Protein 2GQR (pdb70)

Sequence (456 aa):
QKQAELYRGKAKTVYSTENPDLLVLEFRNDTSAGDGARIEQFDRKGVNNKFNYFISKLAEAGIPTQERLLSDTECLVKKLDVPVECVVRNRAAGSLVKRLGIEEGIELNPPLFDLFLKNDAHDPVNESYCETFGWVSKENLARKELTYKANDVLKKLFDDAGLILVDFKLEFGLYKGEVVLGDEFSPDGSRLWDKETLEKDKDRFRQSLGGLIEAYEAVARRLGVQLDQKQAELYRGKAKTVYSTENPDLLVLEFRNDTSAGDGARIEQFDRKGVNNKFNYFISKLAEAGIPTQERLLSDTECLVKKLDVPVECVVRNRAAGSLVKRLGIEEGIELNPPLFDLFLKNDAHDPVNESYCETFGWVSKENLARKELTYKANDVLKKLFDDAGLILVDFKLEFGLYKGEVVLGDEFSPDGSRLWDKETLEKDKDRFRQSLGGLIEAYEAVARRLGVQLD

Radius of gyration: 25.99 Å; Cα contacts (8 Å, |Δi|>4): 887; chains: 2; bounding box: 63×64×61 Å

B-factor: mean 25.66, std 9.44, range [9.74, 85.5]

GO terms:
  GO:0097216 guanosine tetraphosphate binding (F, IDA)
  GO:0004639 phosphoribosylaminoimidazolesuccinocarboxamide synthase activity (F, IDA)
  GO:0005829 cytosol (C, IDA)
  GO:0005829 cytosol (C, HDA)
  GO:0016020 membrane (C, HDA)

Solvent-accessible surface area: 20873 Å² total

Nearest PDB structures (foldseek):
  2gqs-assembly1_B  TM=9.974E-01  e=7.649E-44  Escherichia coli
  2ywv-assembly1_A  TM=9.752E-01  e=7.514E-28  Geobacillus kaustophilus
  3nua-assembly1_A  TM=9.821E-01  e=1.468E-27  Clostridium perfringens ATCC 13124
  3kre-assembly1_A  TM=9.713E-01  e=1.780E-26  Ehrlichia chaffeensis str. Arkansas
  4ja0-assembly1_A-2  TM=8.626E-01  e=9.998E-18  Bombyx mori

Foldseek 3Di:
DFDAFPAADQFWTWGADPDNFKIKIFGAQWAAADLVRPIDGDPLNCLFVLVFVLLCLLVVLPAFAFQAAPDSNMGMGTDFAAQKKKKKFQFDDDVNCVVVVDDGGHGDVPIDIDIFGNDSCPGHDDDVCCVVVVRDDPVQVVCVVSVVSSVVRVCVLLVQLQKGFGMFIWDWGARVRHIHTYDGTALSGTWIARNPPRHTRCVCVNVVVDPHVVVRVSSCVSSPHDND/DFDAWPAADQFWTWGDDPDNFKIKIFGAQWAWEDLVTDIDGDPLNLLFQLVFVVLVLLVVVPAFAFAAADDLNMTMGTDFAAQKKKKKFQFDDDVNCVPVVDDGGHGDVPIDIDIFGNDSCPGHDDDVCCVVVVRDDPVLVVCNVSVVVSVVSVCVLQVQLQKGFGMFIWDWGHDVRHIHTYDGTALSGTWIARNPPRHTRCVCVNVVVDDRVVVRVSSCVSNVRDND

InterPro domains:
  IPR001636 Phosphoribosylaminoimidazole-succinocarboxamide synthase [TIGR00081] (3-235)
  IPR018236 SAICAR synthetase, conserved site [PS01057] (86-100)
  IPR018236 SAICAR synthetase, conserved site [PS01058] (173-181)
  IPR028923 SAICAR synthetase/ADE2, N-terminal [MF_00137] (4-234)
  IPR028923 SAICAR synthetase/ADE2, N-terminal [PF01259] (7-231)
  IPR033934 Bacterial and archaeal 5-aminoimidazole-4-(N-succinylcarboxamide) ribonucleotide synthase [cd01415] (7-233)

Organism: Escherichia coli (strain K12) (NCBI:txid83333)

Structure (mmCIF, N/CA/C/O backbone):
data_2GQR
#
_entry.id   2GQR
#
_cell.length_a   59.290
_cell.length_b   67.160
_cell.length_c   148.780
_cell.angle_alpha   90.00
_cell.angle_beta   90.00
_cell.angle_gamma   90.00
#
_symmetry.space_group_name_H-M   'P 21 21 21'
#
loop_
_entity.id
_entity.type
_entity.pdbx_description
1 polymer 'Phosphoribosylaminoimidazole-succinocarboxamide synthase'
2 non-polymer 'MAGNESIUM ION'
3 non-polymer "ADENOSINE-5'-DIPHOSPHATE"
4 water water
#
loop_
_atom_site.group_PDB
_atom_site.id
_atom_site.type_symbol
_atom_site.label_atom_id
_atom_site.label_alt_id
_atom_site.label_comp_id
_atom_site.label_asym_id
_atom_site.label_entity_id
_atom_site.label_seq_id
_atom_site.pdbx_PDB_ins_code
_atom_site.Cartn_x
_atom_site.Cartn_y
_atom_site.Cartn_z
_atom_site.occupancy
_atom_site.B_iso_or_equiv
_atom_site.auth_seq_id
_atom_site.auth_comp_id
_atom_site.auth_asym_id
_atom_site.auth_atom_id
_atom_site.pdbx_PDB_model_num
ATOM 9 N N . GLN A 1 2 ? 52.425 35.054 66.544 1.00 40.04 2 GLN A N 1
ATOM 10 C CA . GLN A 1 2 ? 51.423 35.145 65.492 1.00 37.16 2 GLN A CA 1
ATOM 11 C C . GLN A 1 2 ? 50.447 33.976 65.626 1.00 32.66 2 GLN A C 1
ATOM 12 O O . GLN A 1 2 ? 50.803 32.916 66.140 1.00 30.95 2 GLN A O 1
ATOM 18 N N . LYS A 1 3 ? 49.213 34.179 65.179 1.00 29.46 3 LYS A N 1
ATOM 19 C CA . LYS A 1 3 ? 48.196 33.135 65.236 1.00 26.85 3 LYS A CA 1
ATOM 20 C C . LYS A 1 3 ? 48.639 31.967 64.358 1.00 24.62 3 LYS A C 1
ATOM 21 O O . LYS A 1 3 ? 49.089 32.171 63.233 1.00 22.39 3 LYS A O 1
ATOM 27 N N . GLN A 1 4 ? 48.506 30.746 64.865 1.00 23.83 4 GLN A N 1
ATOM 28 C CA . GLN A 1 4 ? 48.901 29.566 64.102 1.00 23.35 4 GLN A CA 1
ATOM 29 C C . GLN A 1 4 ? 47.687 28.838 63.517 1.00 22.28 4 GLN A C 1
ATOM 30 O O . GLN A 1 4 ? 47.729 28.348 62.388 1.00 20.60 4 GLN A O 1
ATOM 36 N N . ALA A 1 5 ? 46.605 28.771 64.287 1.00 20.77 5 ALA A N 1
ATOM 37 C CA . ALA A 1 5 ? 45.385 28.109 63.832 1.00 19.79 5 ALA A CA 1
ATOM 38 C C . ALA A 1 5 ? 44.240 28.482 64.752 1.00 19.95 5 ALA A C 1
ATOM 39 O O . ALA A 1 5 ? 44.461 28.742 65.934 1.00 19.12 5 ALA A O 1
ATOM 41 N N . GLU A 1 6 ? 43.022 28.532 64.219 1.00 17.94 6 GLU A N 1
ATOM 42 C CA . GLU A 1 6 ? 41.880 28.847 65.070 1.00 18.83 6 GLU A CA 1
ATOM 43 C C . GLU A 1 6 ? 41.521 27.553 65.772 1.00 19.07 6 GLU A C 1
ATOM 44 O O . GLU A 1 6 ? 41.278 26.541 65.111 1.00 18.20 6 GLU A O 1
ATOM 50 N N . LEU A 1 7 ? 41.502 27.578 67.103 1.00 19.01 7 LEU A N 1
ATOM 51 C CA . LEU A 1 7 ? 41.170 26.394 67.887 1.00 20.60 7 LEU A CA 1
ATOM 52 C C . LEU A 1 7 ? 39.660 26.287 68.007 1.00 21.93 7 LEU A C 1
ATOM 53 O O . LEU A 1 7 ? 39.067 25.246 67.719 1.00 24.15 7 LEU A O 1
ATOM 58 N N . TYR A 1 8 ? 39.044 27.380 68.439 1.00 20.52 8 TYR A N 1
ATOM 59 C CA . TYR A 1 8 ? 37.600 27.444 68.598 1.00 20.61 8 TYR A CA 1
ATOM 60 C C . TYR A 1 8 ? 37.212 28.889 68.857 1.00 19.73 8 TYR A C 1
ATOM 61 O O . TYR A 1 8 ? 38.072 29.759 68.975 1.00 18.40 8 TYR A O 1
ATOM 70 N N . ARG A 1 9 ? 35.915 29.144 68.920 1.00 19.37 9 ARG A N 1
ATOM 71 C CA . ARG A 1 9 ? 35.432 30.484 69.165 1.00 19.49 9 ARG A CA 1
ATOM 72 C C . ARG A 1 9 ? 34.139 30.449 69.955 1.00 19.94 9 ARG A C 1
ATOM 73 O O . ARG A 1 9 ? 33.400 29.465 69.931 1.00 20.70 9 ARG A O 1
ATOM 81 N N . GLY A 1 10 ? 33.890 31.532 70.675 1.00 19.18 10 GLY A N 1
ATOM 82 C CA . GLY A 1 10 ? 32.677 31.649 71.454 1.00 18.49 10 GLY A CA 1
ATOM 83 C C . GLY A 1 10 ? 31.863 32.762 70.830 1.00 15.74 10 GLY A C 1
ATOM 84 O O . GLY A 1 10 ? 32.105 33.137 69.683 1.00 18.00 10 GLY A O 1
ATOM 85 N N . LYS A 1 11 ? 30.924 33.309 71.589 1.00 15.74 11 LYS A N 1
ATOM 86 C CA . LYS A 1 11 ? 30.060 34.377 71.095 1.00 17.30 11 LYS A CA 1
ATOM 87 C C . LYS A 1 11 ? 30.709 35.754 71.011 1.00 16.44 11 LYS A C 1
ATOM 88 O O . LYS A 1 11 ? 30.119 36.681 70.459 1.00 16.24 11 LYS A O 1
ATOM 94 N N . ALA A 1 12 ? 31.922 35.907 71.531 1.00 15.03 12 ALA A N 1
ATOM 95 C CA . ALA A 1 12 ? 32.559 37.222 71.465 1.00 16.88 12 ALA A CA 1
ATOM 96 C C . ALA A 1 12 ? 34.022 37.202 71.060 1.00 17.44 12 ALA A C 1
ATOM 97 O O . ALA A 1 12 ? 34.528 38.191 70.534 1.00 17.45 12 ALA A O 1
ATOM 99 N N . LYS A 1 13 ? 34.693 36.079 71.297 1.00 14.56 13 LYS A N 1
ATOM 100 C CA . LYS A 1 13 ? 36.108 35.968 70.987 1.00 14.56 13 LYS A CA 1
ATOM 101 C C . LYS A 1 13 ? 36.481 34.703 70.232 1.00 15.55 13 LYS A C 1
ATOM 102 O O . LYS A 1 13 ? 35.821 33.669 70.346 1.00 15.41 13 LYS A O 1
ATOM 108 N N . THR A 1 14 ? 37.554 34.804 69.457 1.00 15.04 14 THR A N 1
ATOM 109 C CA . THR A 1 14 ? 38.080 33.681 68.701 1.00 15.31 14 THR A CA 1
ATOM 110 C C . THR A 1 14 ? 39.395 33.321 69.381 1.00 16.92 14 THR A C 1
ATOM 111 O O . THR A 1 14 ? 40.208 34.201 69.688 1.00 17.35 14 THR A O 1
ATOM 115 N N . VAL A 1 15 ? 39.597 32.033 69.632 1.00 16.24 15 VAL A N 1
ATOM 116 C CA . VAL A 1 15 ? 40.810 31.583 70.292 1.00 17.46 15 VAL A CA 1
ATOM 117 C C . VAL A 1 15 ? 41.747 30.903 69.303 1.00 17.69 15 VAL A C 1
ATOM 118 O O . VAL A 1 15 ? 41.351 29.967 68.602 1.00 15.31 15 VAL A O 1
ATOM 122 N N . TYR A 1 16 ? 42.987 31.383 69.247 1.00 17.60 16 TYR A N 1
ATOM 123 C CA . TYR A 1 16 ? 43.981 30.826 68.342 1.00 18.15 16 TYR A CA 1
ATOM 124 C C . TYR A 1 16 ? 45.181 30.267 69.082 1.00 18.12 16 TYR A C 1
ATOM 125 O O . TYR A 1 16 ? 45.546 30.746 70.153 1.00 18.41 16 TYR A O 1
ATOM 134 N N . SER A 1 17 ? 45.801 29.262 68.481 1.00 15.88 17 SER A N 1
ATOM 135 C CA . SER A 1 17 ? 47.000 28.658 69.035 1.00 18.14 17 SER A CA 1
ATOM 136 C C . SER A 1 17 ? 48.160 29.472 68.457 1.00 18.44 17 SER A C 1
ATOM 137 O O . SER A 1 17 ? 47.961 30.275 67.545 1.00 16.33 17 SER A O 1
ATOM 140 N N . THR A 1 18 ? 49.360 29.273 68.993 1.00 19.29 18 THR A N 1
ATOM 141 C CA . THR A 1 18 ? 50.555 29.954 68.497 1.00 19.40 18 THR A CA 1
ATOM 142 C C . THR A 1 18 ? 51.629 28.879 68.439 1.00 19.83 18 THR A C 1
ATOM 143 O O . THR A 1 18 ? 51.372 27.739 68.804 1.00 20.45 18 THR A O 1
ATOM 147 N N . GLU A 1 19 ? 52.828 29.232 67.991 1.00 21.48 19 GLU A N 1
ATOM 148 C CA . GLU A 1 19 ? 53.906 28.253 67.915 1.00 24.05 19 GLU A CA 1
ATOM 149 C C . GLU A 1 19 ? 54.293 27.778 69.319 1.00 23.24 19 GLU A C 1
ATOM 150 O O . GLU A 1 19 ? 54.851 26.697 69.482 1.00 23.67 19 GLU A O 1
ATOM 156 N N . ASN A 1 20 ? 53.992 28.594 70.327 1.00 21.38 20 ASN A N 1
ATOM 157 C CA . ASN A 1 20 ? 54.285 28.256 71.722 1.00 22.36 20 ASN A CA 1
ATOM 158 C C . ASN A 1 20 ? 53.064 27.530 72.289 1.00 22.76 20 ASN A C 1
ATOM 159 O O . ASN A 1 20 ? 51.978 28.110 72.388 1.00 21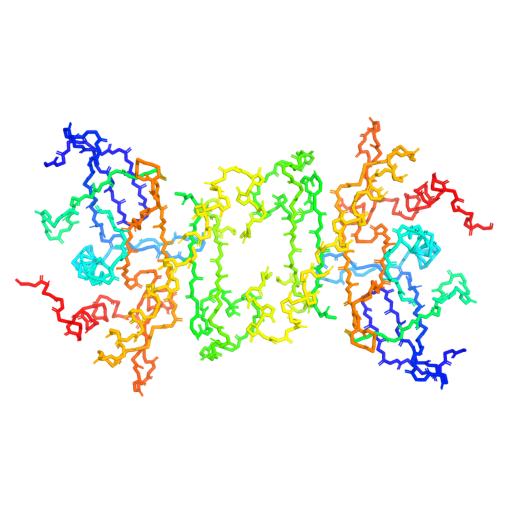.87 20 ASN A O 1
ATOM 164 N N . PRO A 1 21 ? 53.223 26.254 72.674 1.00 23.11 21 PRO A N 1
ATOM 165 C CA . PRO A 1 21 ? 52.103 25.485 73.224 1.00 22.99 21 PRO A CA 1
ATOM 166 C C . PRO A 1 21 ? 51.459 26.053 74.497 1.00 21.85 21 PRO A C 1
ATOM 167 O O . PRO A 1 21 ? 50.350 25.658 74.852 1.00 21.85 21 PRO A O 1
ATOM 171 N N . ASP A 1 22 ? 52.134 26.976 75.180 1.00 20.47 22 ASP A N 1
ATOM 172 C CA . ASP A 1 22 ? 51.568 27.555 76.406 1.00 21.44 22 ASP A CA 1
ATOM 173 C C . ASP A 1 22 ? 51.010 28.962 76.217 1.00 19.32 22 ASP A C 1
ATOM 174 O O . ASP A 1 22 ? 50.617 29.618 77.182 1.00 17.56 22 ASP A O 1
ATOM 179 N N . LEU A 1 23 ? 50.983 29.422 74.974 1.00 18.84 23 LEU A N 1
ATOM 180 C CA . LEU A 1 23 ? 50.486 30.756 74.665 1.00 18.71 23 LEU A CA 1
ATOM 181 C C . LEU A 1 23 ? 49.403 30.729 73.595 1.00 18.26 23 LEU A C 1
ATOM 182 O O . LEU A 1 23 ? 49.499 29.987 72.618 1.00 16.91 23 LEU A O 1
ATOM 187 N N . LEU A 1 24 ? 48.370 31.544 73.790 1.00 17.88 24 LEU A N 1
ATOM 188 C CA . LEU A 1 24 ? 47.272 31.639 72.836 1.00 16.66 24 LEU A CA 1
ATOM 189 C C . LEU A 1 24 ? 47.080 33.090 72.414 1.00 17.74 24 LEU A C 1
ATOM 190 O O . LEU A 1 24 ? 47.608 34.009 73.039 1.00 16.72 24 LEU A O 1
ATOM 195 N N . VAL A 1 25 ? 46.320 33.287 71.344 1.00 16.74 25 VAL A N 1
ATOM 196 C CA . VAL A 1 25 ? 45.998 34.627 70.876 1.00 15.92 25 VAL A CA 1
ATOM 197 C C . VAL A 1 25 ? 44.479 34.720 70.961 1.00 16.05 25 VAL A C 1
ATOM 198 O O . VAL A 1 25 ? 43.774 33.847 70.450 1.00 17.06 25 VAL A O 1
ATOM 202 N N . LEU A 1 26 ? 43.975 35.750 71.629 1.00 15.82 26 LEU A N 1
ATOM 203 C CA . LEU A 1 26 ? 42.535 35.942 71.721 1.00 14.75 26 LEU A CA 1
ATOM 204 C C . LEU A 1 26 ? 42.187 37.132 70.842 1.00 14.91 26 LEU A C 1
ATOM 205 O O . LEU A 1 26 ? 42.829 38.183 70.932 1.00 15.07 26 LEU A O 1
ATOM 210 N N . GLU A 1 27 ? 41.189 36.962 69.980 1.00 16.07 27 GLU A N 1
ATOM 211 C CA . GLU A 1 27 ? 40.741 38.050 69.122 1.00 15.73 27 GLU A CA 1
ATOM 212 C C . GLU A 1 27 ? 39.356 38.472 69.585 1.00 16.89 27 GLU A C 1
ATOM 213 O O . GLU A 1 27 ? 38.442 37.644 69.662 1.00 15.53 27 GLU A O 1
ATOM 219 N N . PHE A 1 28 ? 39.209 39.751 69.910 1.00 14.86 28 PHE A N 1
ATOM 220 C CA . PHE A 1 28 ? 37.926 40.288 70.337 1.00 15.96 28 PHE A CA 1
ATOM 221 C C . PHE A 1 28 ? 37.211 40.715 69.060 1.00 17.21 28 PHE A C 1
ATOM 222 O O . PHE A 1 28 ? 37.671 41.616 68.358 1.00 16.69 28 PHE A O 1
ATOM 230 N N . ARG A 1 29 ? 36.101 40.057 68.742 1.00 17.66 29 ARG A N 1
ATOM 231 C CA . ARG A 1 29 ? 35.360 40.393 67.532 1.00 16.62 29 ARG A CA 1
ATOM 232 C C . ARG A 1 29 ? 34.321 41.470 67.851 1.00 17.16 29 ARG A C 1
ATOM 233 O O . ARG A 1 29 ? 34.126 41.826 69.015 1.00 15.43 29 ARG A O 1
ATOM 241 N N . ASN A 1 30 ? 33.666 41.996 66.823 1.00 16.34 30 ASN A N 1
ATOM 242 C CA . ASN A 1 30 ? 32.651 43.019 67.031 1.00 19.58 30 ASN A CA 1
ATOM 243 C C . ASN A 1 30 ? 31.297 42.368 67.314 1.00 21.21 30 ASN A C 1
ATOM 244 O O . ASN A 1 30 ? 30.303 43.054 67.552 1.00 20.97 30 ASN A O 1
ATOM 249 N N . ASP A 1 31 ? 31.282 41.037 67.295 1.00 23.35 31 ASP A N 1
ATOM 250 C CA . ASP A 1 31 ? 30.081 40.248 67.570 1.00 26.47 31 ASP A CA 1
ATOM 251 C C . ASP A 1 31 ? 29.547 40.515 68.964 1.00 28.00 31 ASP A C 1
ATOM 252 O O . ASP A 1 31 ? 30.288 40.438 69.951 1.00 26.74 31 ASP A O 1
ATOM 257 N N . THR A 1 32 ? 28.253 40.810 69.046 1.00 29.28 32 THR A N 1
ATOM 258 C CA . THR A 1 32 ? 27.611 41.071 70.324 1.00 29.46 32 THR A CA 1
ATOM 259 C C . THR A 1 32 ? 26.312 40.265 70.402 1.00 32.45 32 THR A C 1
ATOM 260 O O . THR A 1 32 ? 25.402 40.459 69.597 1.00 29.76 32 THR A O 1
ATOM 264 N N . SER A 1 33 ? 26.236 39.363 71.376 1.00 34.77 33 SER A N 1
ATOM 265 C CA . SER A 1 33 ? 25.059 38.518 71.548 1.00 39.75 33 SER A CA 1
ATOM 266 C C . SER A 1 33 ? 24.261 38.866 72.795 1.00 42.05 33 SER A C 1
ATOM 267 O O . SER A 1 33 ? 24.804 38.899 73.895 1.00 43.05 33 SER A O 1
ATOM 270 N N . ALA A 1 34 ? 22.970 39.119 72.619 1.00 46.04 34 ALA A N 1
ATOM 271 C CA . ALA A 1 34 ? 22.097 39.430 73.744 1.00 49.87 34 ALA A CA 1
ATOM 272 C C . ALA A 1 34 ? 20.949 38.439 73.688 1.00 52.99 34 ALA A C 1
ATOM 273 O O . ALA A 1 34 ? 20.559 37.998 72.604 1.00 53.08 34 ALA A O 1
ATOM 275 N N . GLY A 1 35 ? 20.403 38.097 74.851 1.00 55.89 35 GLY A N 1
ATOM 276 C CA . GLY A 1 35 ? 19.317 37.138 74.888 1.00 58.30 35 GLY A CA 1
ATOM 277 C C . GLY A 1 35 ? 19.833 35.839 74.307 1.00 60.60 35 GLY A C 1
ATOM 278 O O . GLY A 1 35 ? 20.219 35.787 73.140 1.00 62.08 35 GLY A O 1
ATOM 279 N N . ASP A 1 36 ? 19.861 34.789 75.118 1.00 61.94 36 ASP A N 1
ATOM 280 C CA . ASP A 1 36 ? 20.344 33.494 74.658 1.00 63.67 36 ASP A CA 1
ATOM 281 C C . ASP A 1 36 ? 19.803 33.170 73.267 1.00 64.55 36 ASP A C 1
ATOM 282 O O . ASP A 1 36 ? 20.350 32.320 72.560 1.00 64.74 36 ASP A O 1
ATOM 287 N N . GLY A 1 37 ? 18.730 33.858 72.880 1.00 65.16 37 GLY A N 1
ATOM 288 C CA . GLY A 1 37 ? 18.146 33.658 71.566 1.00 65.14 37 GLY A CA 1
ATOM 289 C C . GLY A 1 37 ? 19.109 34.146 70.498 1.00 65.01 37 GLY A C 1
ATOM 290 O O . GLY A 1 37 ? 18.716 34.443 69.369 1.00 65.20 37 GLY A O 1
ATOM 291 N N . ALA A 1 38 ? 20.379 34.233 70.879 1.00 64.51 38 ALA A N 1
ATOM 292 C CA . ALA A 1 38 ? 21.458 34.664 70.003 1.00 64.19 38 ALA A CA 1
ATOM 293 C C . ALA A 1 38 ? 21.064 35.702 68.957 1.00 63.95 38 ALA A C 1
ATOM 294 O O . ALA A 1 38 ? 21.240 35.473 67.758 1.00 64.67 38 ALA A O 1
ATOM 296 N N . ARG A 1 39 ? 20.528 36.839 69.398 1.00 62.25 39 ARG A N 1
ATOM 297 C CA . ARG A 1 39 ? 20.160 37.890 68.455 1.00 59.83 39 ARG A CA 1
ATOM 298 C C . ARG A 1 39 ? 21.406 38.747 68.236 1.00 57.78 39 ARG A C 1
ATOM 299 O O . ARG A 1 39 ? 21.483 39.905 68.651 1.00 58.07 39 ARG A O 1
ATOM 307 N N . ILE A 1 40 ? 22.385 38.136 67.576 1.00 54.42 40 ILE A N 1
ATOM 308 C CA . ILE A 1 40 ? 23.668 38.756 67.283 1.00 50.66 40 ILE A CA 1
ATOM 309 C C . ILE A 1 40 ? 23.583 40.037 66.467 1.00 48.88 40 ILE A C 1
ATOM 310 O O . ILE A 1 40 ? 22.676 40.227 65.657 1.00 49.21 40 ILE A O 1
ATOM 315 N N . GLU A 1 41 ? 24.553 40.911 66.700 1.00 45.27 41 GLU A N 1
ATOM 316 C CA . GLU A 1 41 ? 24.672 42.173 65.990 1.00 42.00 41 GLU A CA 1
ATOM 317 C C . GLU A 1 41 ? 26.142 42.553 66.032 1.00 38.94 41 GLU A C 1
ATOM 318 O O . GLU A 1 41 ? 26.848 42.224 66.986 1.00 35.93 41 GLU A O 1
ATOM 324 N N . GLN A 1 42 ? 26.604 43.224 64.987 1.00 35.39 42 GLN A N 1
ATOM 325 C CA . GLN A 1 42 ? 27.993 43.640 64.920 1.00 34.83 42 GLN A CA 1
ATOM 326 C C . GLN A 1 42 ? 28.103 45.136 65.160 1.00 31.46 42 GLN A C 1
ATOM 327 O O . GLN A 1 42 ? 27.415 45.924 64.515 1.00 30.41 42 GLN A O 1
ATOM 333 N N . PHE A 1 43 ? 28.956 45.521 66.103 1.00 28.91 43 PHE A N 1
ATOM 334 C CA . PHE A 1 43 ? 29.162 46.932 66.411 1.00 26.55 43 PHE A CA 1
ATOM 335 C C . PHE A 1 43 ? 30.605 47.311 66.097 1.00 26.35 43 PHE A C 1
ATOM 336 O O . PHE A 1 43 ? 31.533 46.757 66.680 1.00 22.78 43 PHE A O 1
ATOM 344 N N . ASP A 1 44 ? 30.787 48.242 65.163 1.00 24.08 44 ASP A N 1
ATOM 345 C CA . ASP A 1 44 ? 32.123 48.687 64.782 1.00 24.52 44 ASP A CA 1
ATOM 346 C C . ASP A 1 44 ? 32.884 49.190 66.004 1.00 21.70 44 ASP A C 1
ATOM 347 O O . ASP A 1 44 ? 32.307 49.842 66.870 1.00 18.69 44 ASP A O 1
ATOM 352 N N . ARG A 1 45 ? 34.175 48.870 66.062 1.00 20.79 45 ARG A N 1
ATOM 353 C CA . ARG A 1 45 ? 35.068 49.276 67.153 1.00 20.47 45 ARG A CA 1
ATOM 354 C C . ARG A 1 45 ? 34.888 48.518 68.468 1.00 20.27 45 ARG A C 1
ATOM 355 O O . ARG A 1 45 ? 35.704 48.652 69.381 1.00 19.19 45 ARG A O 1
ATOM 363 N N . LYS A 1 46 ? 33.837 47.712 68.563 1.00 19.89 46 LYS A N 1
ATOM 364 C CA . LYS A 1 46 ? 33.569 46.960 69.787 1.00 19.58 46 LYS A CA 1
ATOM 365 C C . LYS A 1 46 ? 34.736 46.058 70.201 1.00 17.96 46 LYS A C 1
ATOM 366 O O . LYS A 1 46 ? 35.168 46.091 71.348 1.00 15.93 46 LYS A O 1
ATOM 372 N N . GLY A 1 47 ? 35.241 45.257 69.269 1.00 17.28 47 GLY A N 1
ATOM 373 C CA . GLY A 1 47 ? 36.345 44.366 69.582 1.00 17.56 47 GLY A CA 1
ATOM 374 C C . GLY A 1 47 ? 37.579 45.105 70.066 1.00 17.01 47 GLY A C 1
ATOM 375 O O . GLY A 1 47 ? 38.219 44.692 71.039 1.00 17.37 47 GLY A O 1
ATOM 384 N N . VAL A 1 49 ? 37.714 48.223 71.354 1.00 15.76 49 VAL A N 1
ATOM 385 C CA . VAL A 1 49 ? 37.467 48.854 72.640 1.00 15.19 49 VAL A CA 1
ATOM 386 C C . VAL A 1 49 ? 37.601 47.851 73.788 1.00 15.05 49 VAL A C 1
ATOM 387 O O . VAL A 1 49 ? 38.262 48.134 74.788 1.00 15.60 49 VAL A O 1
ATOM 391 N N . ASN A 1 50 ? 36.973 46.685 73.658 1.00 13.63 50 ASN A N 1
ATOM 392 C CA . ASN A 1 50 ? 37.052 45.689 74.722 1.00 14.77 50 ASN A CA 1
ATOM 393 C C . ASN A 1 50 ? 38.464 45.120 74.909 1.00 14.13 50 ASN A C 1
ATOM 394 O O . ASN A 1 50 ? 38.876 44.848 76.037 1.00 14.18 50 ASN A O 1
ATOM 399 N N . ASN A 1 51 ? 39.205 44.947 73.819 1.00 14.34 51 ASN A N 1
ATOM 400 C CA . ASN A 1 51 ? 40.573 44.433 73.918 1.00 15.59 51 ASN A CA 1
ATOM 401 C C . ASN A 1 51 ? 41.420 45.414 74.755 1.00 16.49 51 ASN A C 1
ATOM 402 O O . ASN A 1 51 ? 42.113 45.010 75.690 1.00 16.80 51 ASN A O 1
ATOM 407 N N . LYS A 1 52 ? 41.346 46.701 74.436 1.00 16.45 52 LYS A N 1
ATOM 408 C CA . LYS A 1 52 ? 42.110 47.702 75.183 1.00 16.76 52 LYS A CA 1
ATOM 409 C C . LYS A 1 52 ? 41.558 47.874 76.593 1.00 16.92 52 LYS A C 1
ATOM 410 O O . LYS A 1 52 ? 42.312 48.054 77.555 1.00 16.56 52 LYS A O 1
ATOM 416 N N . PHE A 1 53 ? 40.236 47.821 76.709 1.00 14.15 53 PHE A N 1
ATOM 417 C CA . PHE A 1 53 ? 39.574 47.954 77.999 1.00 15.25 53 PHE A CA 1
ATOM 418 C C . PHE A 1 53 ? 40.044 46.804 78.891 1.00 15.52 53 PHE A C 1
ATOM 419 O O . PHE A 1 53 ? 40.427 47.009 80.041 1.00 17.50 53 PHE A O 1
ATOM 427 N N . ASN A 1 54 ? 40.009 45.591 78.353 1.00 15.06 54 ASN A N 1
ATOM 428 C CA . ASN A 1 54 ? 40.417 44.415 79.110 1.00 15.31 54 ASN A CA 1
ATOM 429 C C . ASN A 1 54 ? 41.866 44.524 79.566 1.00 16.42 54 ASN A C 1
ATOM 430 O O . ASN A 1 54 ? 42.186 44.254 80.726 1.00 14.48 54 ASN A O 1
ATOM 435 N N . TYR A 1 55 ? 42.743 44.917 78.649 1.00 15.72 55 TYR A N 1
ATOM 436 C CA . TYR A 1 55 ? 44.156 45.051 78.981 1.00 16.79 55 TYR A CA 1
ATOM 437 C C . TYR A 1 55 ? 44.368 46.012 80.151 1.00 17.35 55 TYR A C 1
ATOM 438 O O . TYR A 1 55 ? 45.141 45.731 81.075 1.00 18.30 55 TYR A O 1
ATOM 447 N N . PHE A 1 56 ? 43.677 47.146 80.111 1.00 17.80 56 PHE A N 1
ATOM 448 C CA . PHE A 1 56 ? 43.797 48.149 81.166 1.00 18.58 56 PHE A CA 1
ATOM 449 C C . PHE A 1 56 ? 43.391 47.604 82.537 1.00 17.25 56 PHE A C 1
ATOM 450 O O . PHE A 1 56 ? 44.105 47.781 83.523 1.00 17.03 56 PHE A O 1
ATOM 458 N N . ILE A 1 57 ? 42.238 46.948 82.596 1.00 16.69 57 ILE A N 1
ATOM 459 C CA . ILE A 1 57 ? 41.749 46.382 83.850 1.00 15.84 57 ILE A CA 1
ATOM 460 C C . ILE A 1 57 ? 42.644 45.251 84.359 1.00 16.59 57 ILE A C 1
ATOM 461 O O . ILE A 1 57 ? 43.023 45.229 85.537 1.00 16.87 57 ILE A O 1
ATOM 474 N N . SER A 1 59 ? 45.637 44.772 83.813 1.00 16.64 59 SER A N 1
ATOM 475 C CA . SER A 1 59 ? 46.886 45.378 84.253 1.00 18.93 59 SER A CA 1
ATOM 476 C C . SER A 1 59 ? 46.715 45.892 85.684 1.00 20.29 59 SER A C 1
ATOM 477 O O . SER A 1 59 ? 47.592 45.700 86.528 1.00 19.14 59 SER A O 1
ATOM 480 N N . LYS A 1 60 ? 45.579 46.530 85.963 1.00 19.43 60 LYS A N 1
ATOM 481 C CA . LYS A 1 60 ? 45.313 47.041 87.305 1.00 20.29 60 LYS A CA 1
ATOM 482 C C . LYS A 1 60 ? 45.188 45.906 88.315 1.00 19.90 60 LYS A C 1
ATOM 483 O O . LYS A 1 60 ? 45.695 46.000 89.435 1.00 19.23 60 LYS A O 1
ATOM 489 N N . LEU A 1 61 ? 44.510 44.834 87.918 1.00 17.48 61 LEU A N 1
ATOM 490 C CA . LEU A 1 61 ? 44.335 43.687 88.793 1.00 17.60 61 LEU A CA 1
ATOM 491 C C . LEU A 1 61 ? 45.685 43.024 89.075 1.00 18.67 61 LEU A C 1
ATOM 492 O O . LEU A 1 61 ? 45.956 42.608 90.198 1.00 18.77 61 LEU A O 1
ATOM 497 N N . ALA A 1 62 ? 46.529 42.932 88.050 1.00 20.53 62 ALA A N 1
ATOM 498 C CA . ALA A 1 62 ? 47.848 42.329 88.196 1.00 22.09 62 ALA A CA 1
ATOM 499 C C . ALA A 1 62 ? 48.705 43.137 89.174 1.00 23.45 62 ALA A C 1
ATOM 500 O O . ALA A 1 62 ? 49.435 42.567 89.990 1.00 23.56 62 ALA A O 1
ATOM 502 N N . GLU A 1 63 ? 48.618 44.463 89.089 1.00 23.85 63 GLU A N 1
ATOM 503 C CA . GLU A 1 63 ? 49.389 45.328 89.981 1.00 25.65 63 GLU A CA 1
ATOM 504 C C . GLU A 1 63 ? 48.940 45.106 91.417 1.00 24.75 63 GLU A C 1
ATOM 505 O O . GLU A 1 63 ? 49.739 45.195 92.348 1.00 22.29 63 GLU A O 1
ATOM 511 N N . ALA A 1 64 ? 47.657 44.804 91.587 1.00 22.95 64 ALA A N 1
ATOM 512 C CA . ALA A 1 64 ? 47.097 44.564 92.909 1.00 23.15 64 ALA A CA 1
ATOM 513 C C . ALA A 1 64 ? 47.504 43.200 93.452 1.00 24.44 64 ALA A C 1
ATOM 514 O O . ALA A 1 64 ? 47.255 42.893 94.616 1.00 26.23 64 ALA A O 1
ATOM 516 N N . GLY A 1 65 ? 48.119 42.377 92.609 1.00 24.17 65 GLY A N 1
ATOM 517 C CA . GLY A 1 65 ? 48.560 41.072 93.066 1.00 24.02 65 GLY A CA 1
ATOM 518 C C . GLY A 1 65 ? 47.808 39.876 92.514 1.00 24.72 65 GLY A C 1
ATOM 519 O O . GLY A 1 65 ? 48.147 38.736 92.822 1.00 24.11 65 GLY A O 1
ATOM 520 N N . ILE A 1 66 ? 46.792 40.126 91.695 1.00 23.78 66 ILE A N 1
ATOM 521 C CA . ILE A 1 66 ? 46.003 39.046 91.110 1.00 22.37 66 ILE A CA 1
ATOM 522 C C . ILE A 1 66 ? 46.706 38.470 89.881 1.00 22.65 66 ILE A C 1
ATOM 523 O O . ILE A 1 66 ? 47.063 39.204 88.957 1.00 21.58 66 ILE A O 1
ATOM 528 N N . PRO A 1 67 ? 46.928 37.145 89.862 1.00 22.03 67 PRO A N 1
ATOM 529 C CA . PRO A 1 67 ? 47.593 36.514 88.720 1.00 21.09 67 PRO A CA 1
ATOM 530 C C . PRO A 1 67 ? 46.669 36.470 87.503 1.00 21.02 67 PRO A C 1
ATOM 531 O O . PRO A 1 67 ? 45.532 36.006 87.597 1.00 19.17 67 PRO A O 1
ATOM 535 N N . THR A 1 68 ? 47.153 36.955 86.361 1.00 19.80 68 THR A N 1
ATOM 536 C CA . THR A 1 68 ? 46.334 36.967 85.148 1.00 18.62 68 THR A CA 1
ATOM 537 C C . THR A 1 68 ? 47.018 36.277 83.972 1.00 18.60 68 THR A C 1
ATOM 538 O O . THR A 1 68 ? 48.216 35.999 84.003 1.00 16.27 68 THR A O 1
ATOM 542 N N . GLN A 1 69 ? 46.232 36.034 82.927 1.00 16.68 69 GLN A N 1
ATOM 543 C CA . GLN A 1 69 ? 46.671 35.376 81.697 1.00 17.11 69 GLN A CA 1
ATOM 544 C C . GLN A 1 69 ? 47.473 36.290 80.766 1.00 18.07 69 GLN A C 1
ATOM 545 O O . GLN A 1 69 ? 48.177 35.819 79.879 1.00 18.55 69 GLN A O 1
ATOM 559 N N . GLU A 1 71 ? 49.836 38.598 78.579 1.00 17.80 71 GLU A N 1
ATOM 560 C CA . GLU A 1 71 ? 51.237 38.709 78.186 1.00 18.82 71 GLU A CA 1
ATOM 561 C C . GLU A 1 71 ? 51.315 40.114 77.595 1.00 18.95 71 GLU A C 1
ATOM 562 O O . GLU A 1 71 ? 51.926 41.005 78.183 1.00 19.19 71 GLU A O 1
ATOM 568 N N . ARG A 1 72 ? 50.672 40.315 76.445 1.00 16.61 72 ARG A N 1
ATOM 569 C CA . ARG A 1 72 ? 50.652 41.631 75.799 1.00 16.88 72 ARG A CA 1
ATOM 570 C C . ARG A 1 72 ? 49.609 41.730 74.690 1.00 17.70 72 ARG A C 1
ATOM 571 O O . ARG A 1 72 ? 49.064 40.718 74.252 1.00 16.94 72 ARG A O 1
ATOM 579 N N . LEU A 1 73 ? 49.323 42.953 74.244 1.00 16.37 73 LEU A N 1
ATOM 580 C CA . LEU A 1 73 ? 48.379 43.141 73.150 1.00 17.27 73 LEU A CA 1
ATOM 581 C C . LEU A 1 73 ? 49.180 43.037 71.861 1.00 16.91 73 LEU A C 1
ATOM 582 O O . LEU A 1 73 ? 50.296 43.555 71.771 1.00 18.67 73 LEU A O 1
ATOM 587 N N . LEU A 1 74 ? 48.620 42.359 70.866 1.00 17.77 74 LEU A N 1
ATOM 588 C CA . LEU A 1 74 ? 49.300 42.190 69.588 1.00 18.03 74 LEU A CA 1
ATOM 589 C C . LEU A 1 74 ? 48.830 43.189 68.537 1.00 18.86 74 LEU A C 1
ATOM 590 O O . LEU A 1 74 ? 49.572 43.515 67.605 1.00 17.83 74 LEU A O 1
ATOM 595 N N . SER A 1 75 ? 47.597 43.665 68.693 1.00 17.53 75 SER A N 1
ATOM 596 C CA . SER A 1 75 ? 47.003 44.619 67.761 1.00 17.40 75 SER A CA 1
ATOM 597 C C . SER A 1 75 ? 45.808 45.261 68.459 1.00 18.21 75 SER A C 1
ATOM 598 O O . SER A 1 75 ? 45.585 45.031 69.651 1.00 19.11 75 SER A O 1
ATOM 601 N N . ASP A 1 76 ? 45.043 46.061 67.725 1.00 17.93 76 ASP A N 1
ATOM 602 C CA . ASP A 1 76 ? 43.889 46.723 68.312 1.00 18.02 76 ASP A CA 1
ATOM 603 C C . ASP A 1 76 ? 42.862 45.739 68.857 1.00 15.49 76 ASP A C 1
ATOM 604 O O . ASP A 1 76 ? 42.180 46.039 69.835 1.00 16.73 76 ASP A O 1
ATOM 609 N N . THR A 1 77 ? 42.761 44.571 68.233 1.00 13.24 77 THR A N 1
ATOM 610 C CA . THR A 1 77 ? 41.774 43.581 68.647 1.00 14.74 77 THR A CA 1
ATOM 611 C C . THR A 1 77 ? 42.304 42.259 69.206 1.00 14.72 77 THR A C 1
ATOM 612 O O . THR A 1 77 ? 41.521 41.440 69.683 1.00 15.32 77 THR A O 1
ATOM 616 N N . GLU A 1 78 ? 43.614 42.036 69.149 1.00 15.34 78 GLU A N 1
ATOM 617 C CA . GLU A 1 78 ? 44.172 40.779 69.640 1.00 16.14 78 GLU A CA 1
ATOM 618 C C . GLU A 1 78 ? 45.109 40.917 70.830 1.00 17.29 78 GLU A C 1
ATOM 619 O O . GLU A 1 78 ? 45.778 41.941 71.008 1.00 18.51 78 GLU A O 1
ATOM 625 N N . CYS A 1 79 ? 45.164 39.860 71.634 1.00 17.52 79 CYS A N 1
ATOM 626 C CA . CYS A 1 79 ? 46.044 39.833 72.786 1.00 18.12 79 CYS A CA 1
ATOM 627 C C . CYS A 1 79 ? 46.699 38.463 72.916 1.00 18.30 79 CYS A C 1
ATOM 628 O O . CYS A 1 79 ? 46.121 37.439 72.553 1.00 17.74 79 CYS A O 1
ATOM 631 N N . LEU A 1 80 ? 47.933 38.464 73.399 1.00 17.83 80 LEU A N 1
ATOM 632 C CA . LEU A 1 80 ? 48.689 37.237 73.605 1.00 17.37 80 LEU A CA 1
ATOM 633 C C . LEU A 1 80 ? 48.461 36.860 75.067 1.00 16.32 80 LEU A C 1
ATOM 634 O O . LEU A 1 80 ? 48.692 37.666 75.966 1.00 16.25 80 LEU A O 1
ATOM 639 N N . VAL A 1 81 ? 48.004 35.638 75.305 1.00 15.91 81 VAL A N 1
ATOM 640 C CA . VAL A 1 81 ? 47.717 35.215 76.664 1.00 16.14 81 VAL A CA 1
ATOM 641 C C . VAL A 1 81 ? 48.223 33.811 76.966 1.00 16.17 81 VAL A C 1
ATOM 642 O O . VAL A 1 81 ? 48.482 33.028 76.058 1.00 16.14 81 VAL A O 1
ATOM 646 N N . LYS A 1 82 ? 48.359 33.504 78.252 1.00 16.40 82 LYS A N 1
ATOM 647 C CA . LYS A 1 82 ? 48.781 32.181 78.672 1.00 15.95 82 LYS A CA 1
ATOM 648 C C . LYS A 1 82 ? 47.631 31.236 78.343 1.00 18.11 82 LYS A C 1
ATOM 649 O O . LYS A 1 82 ? 46.458 31.612 78.455 1.00 16.26 82 LYS A O 1
ATOM 655 N N . LYS A 1 83 ? 47.962 30.016 77.932 1.00 17.27 83 LYS A N 1
ATOM 656 C CA . LYS A 1 83 ? 46.933 29.032 77.631 1.00 17.56 83 LYS A CA 1
ATOM 657 C C . LYS A 1 83 ? 46.473 28.501 78.977 1.00 18.41 83 LYS A C 1
ATOM 658 O O . LYS A 1 83 ? 47.279 27.987 79.754 1.00 16.67 83 LYS A O 1
ATOM 664 N N . LEU A 1 84 ? 45.184 28.640 79.264 1.00 16.98 84 LEU A N 1
ATOM 665 C CA . LEU A 1 84 ? 44.653 28.178 80.539 1.00 17.43 84 LEU A CA 1
ATOM 666 C C . LEU A 1 84 ? 43.652 27.039 80.367 1.00 18.62 84 LEU A C 1
ATOM 667 O O . LEU A 1 84 ? 42.957 26.952 79.352 1.00 16.12 84 LEU A O 1
ATOM 672 N N . ASP A 1 85 ? 43.605 26.161 81.364 1.00 18.95 85 ASP A N 1
ATOM 673 C CA . ASP A 1 85 ? 42.664 25.047 81.382 1.00 20.48 85 ASP A CA 1
ATOM 674 C C . ASP A 1 85 ? 41.493 25.682 82.126 1.00 19.91 85 ASP A C 1
ATOM 675 O O . ASP A 1 85 ? 41.419 25.636 83.359 1.00 17.62 85 ASP A O 1
ATOM 688 N N . VAL A 1 87 ? 38.075 26.726 83.879 1.00 17.34 87 VAL A N 1
ATOM 689 C CA . VAL A 1 87 ? 37.079 26.109 84.739 1.00 16.04 87 VAL A CA 1
ATOM 690 C C . VAL A 1 87 ? 35.806 26.677 84.119 1.00 15.94 87 VAL A C 1
ATOM 691 O O . VAL A 1 87 ? 35.632 27.886 84.073 1.00 17.24 87 VAL A O 1
ATOM 695 N N . PRO A 1 88 ? 34.902 25.814 83.630 1.00 18.24 88 PRO A N 1
ATOM 696 C CA . PRO A 1 88 ? 33.654 26.255 82.994 1.00 17.59 88 PRO A CA 1
ATOM 697 C C . PRO A 1 88 ? 32.575 26.867 83.883 1.00 18.83 88 PRO A C 1
ATOM 698 O O . PRO A 1 88 ? 31.394 26.568 83.720 1.00 18.03 88 PRO A O 1
ATOM 702 N N . VAL A 1 89 ? 32.976 27.741 84.799 1.00 19.26 89 VAL A N 1
ATOM 703 C CA . VAL A 1 89 ? 32.033 28.376 85.709 1.00 21.98 89 VAL A CA 1
ATOM 704 C C . VAL A 1 89 ? 32.268 29.881 85.822 1.00 22.97 89 VAL A C 1
ATOM 705 O O . VAL A 1 89 ? 33.376 30.324 86.129 1.00 25.63 89 VAL A O 1
ATOM 709 N N . GLU A 1 90 ? 31.230 30.670 85.565 1.00 22.25 90 GLU A N 1
ATOM 710 C CA . GLU A 1 90 ? 31.352 32.119 85.671 1.00 20.80 90 GLU A CA 1
ATOM 711 C C . GLU A 1 90 ? 31.204 32.519 87.134 1.00 19.71 90 GLU A C 1
ATOM 712 O O . GLU A 1 90 ? 30.341 31.992 87.839 1.00 19.27 90 GLU A O 1
ATOM 718 N N . CYS A 1 91 ? 32.052 33.437 87.588 1.00 18.85 91 CYS A N 1
ATOM 719 C CA . CYS A 1 91 ? 31.995 33.945 88.955 1.00 19.33 91 CYS A CA 1
ATOM 720 C C . CYS A 1 91 ? 31.447 35.365 88.859 1.00 19.80 91 CYS A C 1
ATOM 721 O O . CYS A 1 91 ? 32.036 36.222 88.202 1.00 19.16 91 CYS A O 1
ATOM 724 N N . VAL A 1 92 ? 30.322 35.612 89.519 1.00 19.51 92 VAL A N 1
ATOM 725 C CA . VAL A 1 92 ? 29.694 36.920 89.467 1.00 18.04 92 VAL A CA 1
ATOM 726 C C . VAL A 1 92 ? 29.474 37.520 90.849 1.00 18.47 92 VAL A C 1
ATOM 727 O O . VAL A 1 92 ? 28.829 36.916 91.703 1.00 19.67 92 VAL A O 1
ATOM 731 N N . VAL A 1 93 ? 30.031 38.708 91.055 1.00 17.47 93 VAL A N 1
ATOM 732 C CA . VAL A 1 93 ? 29.888 39.440 92.310 1.00 18.52 93 VAL A CA 1
ATOM 733 C C . VAL A 1 93 ? 28.908 40.568 92.031 1.00 19.17 93 VAL A C 1
ATOM 734 O O . VAL A 1 93 ? 29.026 41.252 91.015 1.00 19.28 93 VAL A O 1
ATOM 738 N N . ARG A 1 94 ? 27.944 40.762 92.927 1.00 18.25 94 ARG A N 1
ATOM 739 C CA . ARG A 1 94 ? 26.948 41.813 92.750 1.00 18.71 94 ARG A CA 1
ATOM 740 C C . ARG A 1 94 ? 26.973 42.794 93.918 1.00 19.23 94 ARG A C 1
ATOM 741 O O . ARG A 1 94 ? 26.791 42.400 95.073 1.00 18.21 94 ARG A O 1
ATOM 749 N N . ASN A 1 95 ? 27.198 44.069 93.613 1.00 18.80 95 ASN A N 1
ATOM 750 C CA . ASN A 1 95 ? 27.232 45.108 94.633 1.00 18.80 95 ASN A CA 1
ATOM 751 C C . ASN A 1 95 ? 25.854 45.762 94.718 1.00 20.78 95 ASN A C 1
ATOM 752 O O . ASN A 1 95 ? 25.454 46.261 95.777 1.00 19.95 95 ASN A O 1
ATOM 757 N N . ARG A 1 96 ? 25.129 45.743 93.599 1.00 20.71 96 ARG A N 1
ATOM 758 C CA . ARG A 1 96 ? 23.772 46.285 93.537 1.00 21.97 96 ARG A CA 1
ATOM 759 C C . ARG A 1 96 ? 22.921 45.348 92.688 1.00 20.82 96 ARG A C 1
ATOM 760 O O . ARG A 1 96 ? 23.424 44.701 91.773 1.00 19.96 96 ARG A O 1
ATOM 768 N N . ALA A 1 97 ? 21.633 45.272 92.997 1.00 20.84 97 ALA A N 1
ATOM 769 C CA . ALA A 1 97 ? 20.727 44.396 92.262 1.00 21.09 97 ALA A CA 1
ATOM 770 C C . ALA A 1 97 ? 20.522 44.820 90.808 1.00 21.11 97 ALA A C 1
ATOM 771 O O . ALA A 1 97 ? 20.200 45.975 90.528 1.00 22.03 97 ALA A O 1
ATOM 773 N N . ALA A 1 98 ? 20.701 43.875 89.889 1.00 20.32 98 ALA A N 1
ATOM 774 C CA . ALA A 1 98 ? 20.519 44.142 88.472 1.00 20.27 98 ALA A CA 1
ATOM 775 C C . ALA A 1 98 ? 20.486 42.845 87.671 1.00 22.32 98 ALA A C 1
ATOM 776 O O . ALA A 1 98 ? 20.598 41.748 88.225 1.00 22.15 98 ALA A O 1
ATOM 778 N N . GLY A 1 99 ? 20.326 42.986 86.362 1.00 21.77 99 GLY A N 1
ATOM 779 C CA . GLY A 1 99 ? 20.297 41.833 85.482 1.00 23.28 99 GLY A CA 1
ATOM 780 C C . GLY A 1 99 ? 19.378 40.707 85.910 1.00 22.87 99 GLY A C 1
ATOM 781 O O . GLY A 1 99 ? 18.234 40.937 86.292 1.00 22.61 99 GLY A O 1
ATOM 782 N N . SER A 1 100 ? 19.892 39.484 85.853 1.00 23.79 100 SER A N 1
ATOM 783 C CA . SER A 1 100 ? 19.114 38.303 86.208 1.00 25.07 100 SER A CA 1
ATOM 784 C C . SER A 1 100 ? 18.671 38.249 87.670 1.00 25.89 100 SER A C 1
ATOM 785 O O . SER A 1 100 ? 17.699 37.566 87.989 1.00 26.94 100 SER A O 1
ATOM 788 N N . LEU A 1 101 ? 19.372 38.947 88.562 1.00 24.65 101 LEU A N 1
ATOM 789 C CA . LEU A 1 101 ? 18.980 38.923 89.970 1.00 24.60 101 LEU A CA 1
ATOM 790 C C . LEU A 1 101 ? 17.586 39.516 90.110 1.00 24.45 101 LEU A C 1
ATOM 791 O O . LEU A 1 101 ? 16.730 38.957 90.790 1.00 22.90 101 LEU A O 1
ATOM 796 N N . VAL A 1 102 ? 17.370 40.651 89.457 1.00 25.98 102 VAL A N 1
ATOM 797 C CA . VAL A 1 102 ? 16.084 41.341 89.488 1.00 27.77 102 VAL A CA 1
ATOM 798 C C . VAL A 1 102 ? 14.949 40.449 88.986 1.00 29.53 102 VAL A C 1
ATOM 799 O O . VAL A 1 102 ? 13.885 40.383 89.602 1.00 29.07 102 VAL A O 1
ATOM 803 N N . L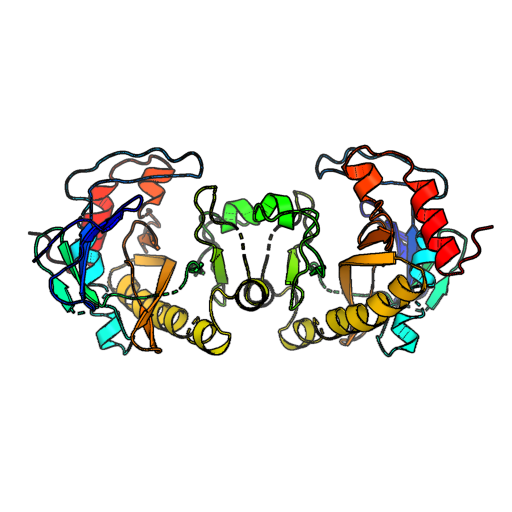YS A 1 103 ? 15.177 39.759 87.874 1.00 32.08 103 LYS A N 1
ATOM 804 C CA . LYS A 1 103 ? 14.154 38.884 87.308 1.00 35.77 103 LYS A CA 1
ATOM 805 C C . LYS A 1 103 ? 14.013 37.587 88.094 1.00 36.24 103 LYS A C 1
ATOM 806 O O . LYS A 1 103 ? 12.932 37.004 88.169 1.00 37.47 103 LYS A O 1
ATOM 812 N N . ARG A 1 104 ? 15.114 37.156 88.694 1.00 35.32 104 ARG A N 1
ATOM 813 C CA . ARG A 1 104 ? 15.155 35.921 89.463 1.00 35.03 104 ARG A CA 1
ATOM 814 C C . ARG A 1 104 ? 14.472 36.048 90.827 1.00 34.28 104 ARG A C 1
ATOM 815 O O . ARG A 1 104 ? 13.636 35.218 91.189 1.00 33.03 104 ARG A O 1
ATOM 823 N N . LEU A 1 105 ? 14.820 37.095 91.574 1.00 32.92 105 LEU A N 1
ATOM 824 C CA . LEU A 1 105 ? 14.267 37.308 92.912 1.00 32.59 105 LEU A CA 1
ATOM 825 C C . LEU A 1 105 ? 13.146 38.337 93.005 1.00 32.91 105 LEU A C 1
ATOM 826 O O . LEU A 1 105 ? 12.446 38.399 94.015 1.00 32.18 105 LEU A O 1
ATOM 831 N N . GLY A 1 106 ? 12.979 39.145 91.965 1.00 32.70 106 GLY A N 1
ATOM 832 C CA . GLY A 1 106 ? 11.944 40.161 91.993 1.00 33.69 106 GLY A CA 1
ATOM 833 C C . GLY A 1 106 ? 12.370 41.338 92.854 1.00 33.24 106 GLY A C 1
ATOM 834 O O . GLY A 1 106 ? 11.538 42.121 93.310 1.00 34.92 106 GLY A O 1
ATOM 835 N N . ILE A 1 107 ? 13.674 41.454 93.087 1.00 31.32 107 ILE A N 1
ATOM 836 C CA . ILE A 1 107 ? 14.212 42.546 93.887 1.00 30.63 107 ILE A CA 1
ATOM 837 C C . ILE A 1 107 ? 14.264 43.794 93.003 1.00 29.86 107 ILE A C 1
ATOM 838 O O . ILE A 1 107 ? 14.345 43.692 91.780 1.00 28.41 107 ILE A O 1
ATOM 843 N N . GLU A 1 108 ? 14.201 44.969 93.614 1.00 28.30 108 GLU A N 1
ATOM 844 C CA . GLU A 1 108 ? 14.230 46.197 92.836 1.00 28.92 108 GLU A CA 1
ATOM 845 C C . GLU A 1 108 ? 15.635 46.504 92.338 1.00 27.29 108 GLU A C 1
ATOM 846 O O . GLU A 1 108 ? 16.598 46.461 93.096 1.00 24.88 108 GLU A O 1
ATOM 852 N N . GLU A 1 109 ? 15.747 46.810 91.051 1.00 28.43 109 GLU A N 1
ATOM 853 C CA . GLU A 1 109 ? 17.036 47.134 90.467 1.00 27.57 109 GLU A CA 1
ATOM 854 C C . GLU A 1 109 ? 17.644 48.321 91.197 1.00 27.23 109 GLU A C 1
ATOM 855 O O . GLU A 1 109 ? 16.943 49.276 91.533 1.00 26.20 109 GLU A O 1
ATOM 861 N N . GLY A 1 110 ? 18.946 48.252 91.457 1.00 24.87 110 GLY A N 1
ATOM 862 C CA . GLY A 1 110 ? 19.616 49.350 92.127 1.00 24.51 110 GLY A CA 1
ATOM 863 C C . GLY A 1 110 ? 19.837 49.186 93.618 1.00 24.51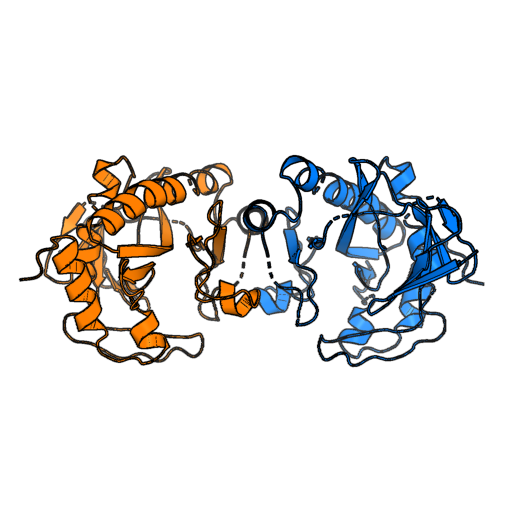 110 GLY A C 1
ATOM 864 O O . GLY A 1 110 ? 20.668 49.879 94.195 1.00 24.48 110 GLY A O 1
ATOM 865 N N . ILE A 1 111 ? 19.097 48.283 94.248 1.00 23.98 111 ILE A N 1
ATOM 866 C CA . ILE A 1 111 ? 19.250 48.059 95.683 1.00 26.03 111 ILE A CA 1
ATOM 867 C C . ILE A 1 111 ? 20.672 47.614 96.002 1.00 26.04 111 ILE A C 1
ATOM 868 O O . ILE A 1 111 ? 21.198 46.701 95.367 1.00 25.75 111 ILE A O 1
ATOM 873 N N . GLU A 1 112 ? 21.289 48.265 96.984 1.00 25.98 112 GLU A N 1
ATOM 874 C CA . GLU A 1 112 ? 22.647 47.928 97.389 1.00 26.60 112 GLU A CA 1
ATOM 875 C C . GLU A 1 112 ? 22.671 46.601 98.134 1.00 25.83 112 GLU A C 1
ATOM 876 O O . GLU A 1 112 ? 21.824 46.335 98.990 1.00 25.22 112 GLU A O 1
ATOM 882 N N . LEU A 1 113 ? 23.644 45.764 97.798 1.00 23.41 113 LEU A N 1
ATOM 883 C CA . LEU A 1 113 ? 23.762 44.456 98.418 1.00 23.42 113 LEU A CA 1
ATOM 884 C C . LEU A 1 113 ? 24.927 44.437 99.401 1.00 25.65 113 LEU A C 1
ATOM 885 O O . LEU A 1 113 ? 26.087 44.578 99.009 1.00 24.94 113 LEU A O 1
ATOM 890 N N . ASN A 1 114 ? 24.602 44.274 100.683 1.00 27.13 114 ASN A N 1
ATOM 891 C CA . ASN A 1 114 ? 25.598 44.249 101.755 1.00 28.92 114 ASN A CA 1
ATOM 892 C C . ASN A 1 114 ? 25.404 43.047 102.682 1.00 28.08 114 ASN A C 1
ATOM 893 O O . ASN A 1 114 ? 24.394 42.944 103.372 1.00 28.59 114 ASN A O 1
ATOM 898 N N . PRO A 1 115 ? 26.358 42.108 102.681 1.00 27.71 115 PRO A N 1
ATOM 899 C CA . PRO A 1 115 ? 27.552 42.174 101.838 1.00 26.91 115 PRO A CA 1
ATOM 900 C C . PRO A 1 115 ? 27.170 41.846 100.393 1.00 26.08 115 PRO A C 1
ATOM 901 O O . PRO A 1 115 ? 26.038 41.450 100.118 1.00 24.56 115 PRO A O 1
ATOM 905 N N . PRO A 1 116 ? 28.103 42.020 99.450 1.00 24.80 116 PRO A N 1
ATOM 906 C CA . PRO A 1 116 ? 27.783 41.718 98.051 1.00 24.95 116 PRO A CA 1
ATOM 907 C C . PRO A 1 116 ? 27.433 40.245 97.826 1.00 22.96 116 PRO A C 1
ATOM 908 O O . PRO A 1 116 ? 27.896 39.373 98.557 1.00 22.07 116 PRO A O 1
ATOM 912 N N . LEU A 1 117 ? 26.598 39.979 96.825 1.00 20.70 117 LEU A N 1
ATOM 913 C CA . LEU A 1 117 ? 26.209 38.607 96.502 1.00 21.65 117 LEU A CA 1
ATOM 914 C C . LEU A 1 117 ? 27.262 37.981 95.606 1.00 20.59 117 LEU A C 1
ATOM 915 O O . LEU A 1 117 ? 27.992 38.692 94.914 1.00 19.33 117 LEU A O 1
ATOM 920 N N . PHE A 1 118 ? 27.333 36.654 95.614 1.00 19.12 118 PHE A N 1
ATOM 921 C CA . PHE A 1 118 ? 28.291 35.931 94.786 1.00 19.40 118 PHE A CA 1
ATOM 922 C C . PHE A 1 118 ? 27.567 34.766 94.115 1.00 20.25 118 PHE A C 1
ATOM 923 O O . PHE A 1 118 ? 27.104 33.844 94.791 1.00 20.66 118 PHE A O 1
ATOM 931 N N . ASP A 1 119 ? 27.465 34.818 92.788 1.00 20.76 119 ASP A N 1
ATOM 932 C CA . ASP A 1 119 ? 26.800 33.775 92.006 1.00 20.67 119 ASP A CA 1
ATOM 933 C C . ASP A 1 119 ? 27.778 32.932 91.200 1.00 20.16 119 ASP A C 1
ATOM 934 O O . ASP A 1 119 ? 28.795 33.425 90.730 1.00 20.21 119 ASP A O 1
ATOM 939 N N . LEU A 1 120 ? 27.447 31.660 91.022 1.00 20.33 120 LEU A N 1
ATOM 940 C CA . LEU A 1 120 ? 28.260 30.771 90.206 1.00 19.66 120 LEU A CA 1
ATOM 941 C C . LEU A 1 120 ? 27.326 30.251 89.121 1.00 20.01 120 LEU A C 1
ATOM 942 O O . LEU A 1 120 ? 26.221 29.802 89.422 1.00 19.00 120 LEU A O 1
ATOM 947 N N . PHE A 1 121 ? 27.753 30.336 87.863 1.00 19.28 121 PHE A N 1
ATOM 948 C CA . PHE A 1 121 ? 26.941 29.849 86.750 1.00 17.20 121 PHE A CA 1
ATOM 949 C C . PHE A 1 121 ? 27.763 28.912 85.888 1.00 18.55 121 PHE A C 1
ATOM 950 O O . PHE A 1 121 ? 28.937 29.166 85.625 1.00 18.69 121 PHE A O 1
ATOM 958 N N . LEU A 1 122 ? 27.137 27.825 85.454 1.00 17.75 122 LEU A N 1
ATOM 959 C CA . LEU A 1 122 ? 27.794 26.861 84.589 1.00 19.24 122 LEU A CA 1
ATOM 960 C C . LEU A 1 122 ? 27.761 27.413 83.165 1.00 19.30 122 LEU A C 1
ATOM 961 O O . LEU A 1 122 ? 26.707 27.828 82.685 1.00 19.79 122 LEU A O 1
ATOM 966 N N . LYS A 1 123 ? 28.905 27.433 82.493 1.00 19.39 123 LYS A N 1
ATOM 967 C CA . LYS A 1 123 ? 28.937 27.912 81.117 1.00 20.64 123 LYS A CA 1
ATOM 968 C C . LYS A 1 123 ? 28.307 26.828 80.246 1.00 21.72 123 LYS A C 1
ATOM 969 O O . LYS A 1 123 ? 28.857 25.736 80.099 1.00 19.23 123 LYS A O 1
ATOM 975 N N . ASN A 1 124 ? 27.146 27.138 79.680 1.00 23.85 124 ASN A N 1
ATOM 976 C CA . ASN A 1 124 ? 26.411 26.197 78.839 1.00 26.00 124 ASN A CA 1
ATOM 977 C C . ASN A 1 124 ? 25.354 26.997 78.085 1.00 27.45 124 ASN A C 1
ATOM 978 O O . ASN A 1 124 ? 24.268 27.252 78.607 1.00 25.86 124 ASN A O 1
ATOM 983 N N . ASP A 1 125 ? 25.678 27.401 76.859 1.00 29.60 125 ASP A N 1
ATOM 984 C CA . ASP A 1 125 ? 24.754 28.195 76.057 1.00 30.93 125 ASP A CA 1
ATOM 985 C C . ASP A 1 125 ? 23.400 27.523 75.877 1.00 29.65 125 ASP A C 1
ATOM 986 O O . ASP A 1 125 ? 22.359 28.148 76.079 1.00 30.87 125 ASP A O 1
ATOM 991 N N . ALA A 1 126 ? 23.420 26.252 75.495 1.00 29.58 126 ALA A N 1
ATOM 992 C CA . ALA A 1 126 ? 22.194 25.493 75.276 1.00 30.99 126 ALA A CA 1
ATOM 993 C C . ALA A 1 126 ? 21.256 25.552 76.478 1.00 31.26 126 ALA A C 1
ATOM 994 O O . ALA A 1 126 ? 20.033 25.580 76.322 1.00 31.32 126 ALA A O 1
ATOM 1004 N N . HIS A 1 128 ? 21.395 28.017 78.729 1.00 29.52 128 HIS A N 1
ATOM 1005 C CA . HIS A 1 128 ? 21.385 29.408 79.174 1.00 29.18 128 HIS A CA 1
ATOM 1006 C C . HIS A 1 128 ? 22.176 29.629 80.462 1.00 27.95 128 HIS A C 1
ATOM 1007 O O . HIS A 1 128 ? 21.719 30.326 81.368 1.00 25.99 128 HIS A O 1
ATOM 1014 N N . ASP A 1 129 ? 23.365 29.036 80.531 1.00 25.80 129 ASP A N 1
ATOM 1015 C CA . ASP A 1 129 ? 24.232 29.171 81.694 1.00 24.29 129 ASP A CA 1
ATOM 1016 C C . ASP A 1 129 ? 23.464 29.056 83.008 1.00 23.89 129 ASP A C 1
ATOM 1017 O O . ASP A 1 129 ? 23.246 30.049 83.700 1.00 21.89 129 ASP A O 1
ATOM 1022 N N . PRO A 1 130 ? 23.066 27.833 83.380 1.00 22.36 130 PRO A N 1
ATOM 1023 C CA . PRO A 1 130 ? 22.322 27.611 84.618 1.00 22.50 130 PRO A CA 1
ATOM 1024 C C . PRO A 1 130 ? 23.128 27.876 85.885 1.00 21.33 130 PRO A C 1
ATOM 1025 O O . PRO A 1 130 ? 24.327 27.615 85.949 1.00 20.63 130 PRO A O 1
ATOM 1037 N N . VAL A 1 132 ? 24.627 27.411 89.541 1.00 21.53 132 VAL A N 1
ATOM 1038 C CA . VAL A 1 132 ? 25.095 26.243 90.281 1.00 20.95 132 VAL A CA 1
ATOM 1039 C C . VAL A 1 132 ? 25.636 26.721 91.628 1.00 20.91 132 VAL A C 1
ATOM 1040 O O . VAL A 1 132 ? 25.508 27.895 91.964 1.00 21.98 132 VAL A O 1
ATOM 1044 N N . ASN A 1 133 ? 26.208 25.810 92.410 1.00 19.61 133 ASN A N 1
ATOM 1045 C CA . ASN A 1 133 ? 26.806 26.176 93.686 1.00 21.32 133 ASN A CA 1
ATOM 1046 C C . ASN A 1 133 ? 28.047 25.320 93.900 1.00 21.09 133 ASN A C 1
ATOM 1047 O O . ASN A 1 133 ? 28.405 24.509 93.040 1.00 21.09 133 ASN A O 1
ATOM 1052 N N . GLU A 1 134 ? 28.711 25.499 95.034 1.00 19.87 134 GLU A N 1
ATOM 1053 C CA . GLU A 1 134 ? 29.934 24.755 95.306 1.00 21.42 134 GLU A CA 1
ATOM 1054 C C . GLU A 1 134 ? 29.813 23.232 95.258 1.00 20.39 134 GLU A C 1
ATOM 1055 O O . GLU A 1 134 ? 30.720 22.558 94.772 1.00 20.79 134 GLU A O 1
ATOM 1061 N N . SER A 1 135 ? 28.703 22.679 95.736 1.00 19.28 135 SER A N 1
ATOM 1062 C CA . SER A 1 135 ? 28.558 21.224 95.714 1.00 19.81 135 SER A CA 1
ATOM 1063 C C . SER A 1 135 ? 28.574 20.694 94.282 1.00 18.49 135 SER A C 1
ATOM 1064 O O . SER A 1 135 ? 29.020 19.573 94.034 1.00 19.47 135 SER A O 1
ATOM 1067 N N . TYR A 1 136 ? 28.094 21.506 93.343 1.00 19.62 136 TYR A N 1
ATOM 1068 C CA . TYR A 1 136 ? 28.074 21.120 91.930 1.00 17.38 136 TYR A CA 1
ATOM 1069 C C . TYR A 1 136 ? 29.497 20.961 91.401 1.00 18.23 136 TYR A C 1
ATOM 1070 O O . TYR A 1 136 ? 29.793 20.037 90.635 1.00 16.67 136 TYR A O 1
ATOM 1079 N N . CYS A 1 137 ? 30.366 21.885 91.799 1.00 18.33 137 CYS A N 1
ATOM 1080 C CA . CYS A 1 137 ? 31.760 21.865 91.371 1.00 20.22 137 CYS A CA 1
ATOM 1081 C C . CYS A 1 137 ? 32.459 20.589 91.830 1.00 19.77 137 CYS A C 1
ATOM 1082 O O . CYS A 1 137 ? 33.273 20.028 91.104 1.00 21.45 137 CYS A O 1
ATOM 1085 N N . GLU A 1 138 ? 32.134 20.126 93.035 1.00 20.09 138 GLU A N 1
ATOM 1086 C CA . GLU A 1 138 ? 32.741 18.907 93.552 1.00 21.17 138 GLU A CA 1
ATOM 1087 C C . GLU A 1 138 ? 32.131 17.667 92.893 1.00 21.91 138 GLU A C 1
ATOM 1088 O O . GLU A 1 138 ? 32.846 16.783 92.417 1.00 22.74 138 GLU A O 1
ATOM 1094 N N . THR A 1 139 ? 30.806 17.607 92.853 1.00 21.18 139 THR A N 1
ATOM 1095 C CA . THR A 1 139 ? 30.123 16.461 92.263 1.00 20.80 139 THR A CA 1
ATOM 1096 C C . THR A 1 139 ? 30.453 16.216 90.791 1.00 20.04 139 THR A C 1
ATOM 1097 O O . THR A 1 139 ? 30.638 15.072 90.381 1.00 18.47 139 THR A O 1
ATOM 1101 N N . PHE A 1 140 ? 30.538 17.280 90.000 1.00 19.19 140 PHE A N 1
ATOM 1102 C CA . PHE A 1 140 ? 30.833 17.131 88.579 1.00 18.98 140 PHE A CA 1
ATOM 1103 C C . PHE A 1 140 ? 32.300 17.346 88.212 1.00 19.33 140 PHE A C 1
ATOM 1104 O O . PHE A 1 140 ? 32.661 17.298 87.041 1.00 21.73 140 PHE A O 1
ATOM 1112 N N . GLY A 1 141 ? 33.137 17.585 89.218 1.00 19.97 141 GLY A N 1
ATOM 1113 C CA . GLY A 1 141 ? 34.561 17.766 88.989 1.00 20.83 141 GLY A CA 1
ATOM 1114 C C . GLY A 1 141 ? 35.001 18.942 88.136 1.00 20.23 141 GLY A C 1
ATOM 1115 O O . GLY A 1 141 ? 36.014 18.854 87.448 1.00 19.10 141 GLY A O 1
ATOM 1116 N N . TRP A 1 142 ? 34.268 20.048 88.186 1.00 18.72 142 TRP A N 1
ATOM 1117 C CA . TRP A 1 142 ? 34.636 21.216 87.396 1.00 18.83 142 TRP A CA 1
ATOM 1118 C C . TRP A 1 142 ? 35.874 21.900 87.970 1.00 19.07 142 TRP A C 1
ATOM 1119 O O . TRP A 1 142 ? 36.676 22.484 87.237 1.00 19.20 142 TRP A O 1
ATOM 1130 N N . VAL A 1 143 ? 36.030 21.811 89.285 1.00 19.60 143 VAL A N 1
ATOM 1131 C CA . VAL A 1 143 ? 37.155 22.438 89.961 1.00 20.52 143 VAL A CA 1
ATOM 1132 C C . VAL A 1 143 ? 37.192 21.972 91.414 1.00 20.94 143 VAL A C 1
ATOM 1133 O O . VAL A 1 143 ? 36.148 21.759 92.020 1.00 20.42 143 VAL A O 1
ATOM 1137 N N . SER A 1 144 ? 38.392 21.815 91.969 1.00 20.49 144 SER A N 1
ATOM 1138 C CA . SER A 1 144 ? 38.540 21.360 93.350 1.00 20.91 144 SER A CA 1
ATOM 1139 C C . SER A 1 144 ? 38.103 22.425 94.352 1.00 21.72 144 SER A C 1
ATOM 1140 O O . SER A 1 144 ? 37.966 23.596 94.005 1.00 20.26 144 SER A O 1
ATOM 1143 N N . LYS A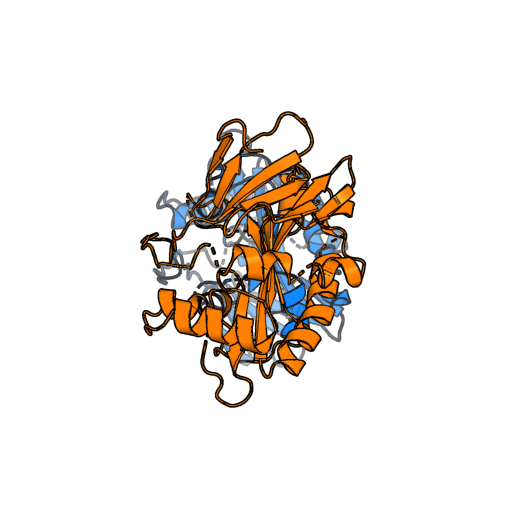 1 145 ? 37.885 22.015 95.600 1.00 22.14 145 LYS A N 1
ATOM 1144 C CA . LYS A 1 145 ? 37.457 22.947 96.637 1.00 22.44 145 LYS A CA 1
ATOM 1145 C C . LYS A 1 145 ? 38.494 24.039 96.878 1.00 23.61 145 LYS A C 1
ATOM 1146 O O . LYS A 1 145 ? 38.150 25.210 97.052 1.00 22.77 145 LYS A O 1
ATOM 1152 N N . GLU A 1 146 ? 39.763 23.652 96.883 1.00 23.14 146 GLU A N 1
ATOM 1153 C CA . GLU A 1 146 ? 40.846 24.601 97.099 1.00 24.95 146 GLU A CA 1
ATOM 1154 C C . GLU A 1 146 ? 40.886 25.655 95.992 1.00 23.28 146 GLU A C 1
ATOM 1155 O O . GLU A 1 146 ? 40.935 26.856 96.263 1.00 23.54 146 GLU A O 1
ATOM 1161 N N . ASN A 1 147 ? 40.863 25.202 94.744 1.00 20.45 147 ASN A N 1
ATOM 1162 C CA . ASN A 1 147 ? 40.899 26.114 93.607 1.00 19.70 147 ASN A CA 1
ATOM 1163 C C . ASN A 1 147 ? 39.655 27.001 93.531 1.00 20.07 147 ASN A C 1
ATOM 1164 O O . ASN A 1 147 ? 39.739 28.157 93.112 1.00 20.94 147 ASN A O 1
ATOM 1169 N N . LEU A 1 148 ? 38.505 26.467 93.938 1.00 19.48 148 LEU A N 1
ATOM 1170 C CA . LEU A 1 148 ? 37.269 27.246 93.913 1.00 18.39 148 LEU A CA 1
ATOM 1171 C C . LEU A 1 148 ? 37.360 28.343 94.965 1.00 20.12 148 LEU A C 1
ATOM 1172 O O . LEU A 1 148 ? 36.967 29.484 94.721 1.00 20.20 148 LEU A O 1
ATOM 1177 N N . ALA A 1 149 ? 37.879 27.990 96.139 1.00 20.10 149 ALA A N 1
ATOM 1178 C CA . ALA A 1 149 ? 38.044 28.950 97.220 1.00 20.01 149 ALA A CA 1
ATOM 1179 C C . ALA A 1 149 ? 38.969 30.075 96.754 1.00 19.74 149 ALA A C 1
ATOM 1180 O O . ALA A 1 149 ? 38.742 31.247 97.058 1.00 18.54 149 ALA A O 1
ATOM 1182 N N . ARG A 1 150 ? 40.019 29.707 96.026 1.00 19.88 150 ARG A N 1
ATOM 1183 C CA . ARG A 1 150 ? 40.977 30.675 95.501 1.00 19.82 150 ARG A CA 1
ATOM 1184 C C . ARG A 1 150 ? 40.306 31.602 94.483 1.00 20.43 150 ARG A C 1
ATOM 1185 O O . ARG A 1 150 ? 40.535 32.814 94.483 1.00 19.83 150 ARG A O 1
ATOM 1201 N N . LYS A 1 152 ? 37.162 32.427 94.320 1.00 21.27 152 LYS A N 1
ATOM 1202 C CA . LYS A 1 152 ? 36.275 33.346 95.030 1.00 22.29 152 LYS A CA 1
ATOM 1203 C C . LYS A 1 152 ? 37.080 34.425 95.747 1.00 21.38 152 LYS A C 1
ATOM 1204 O O . LYS A 1 152 ? 36.680 35.587 95.783 1.00 19.53 152 LYS A O 1
ATOM 1210 N N . GLU A 1 153 ? 38.213 34.034 96.319 1.00 21.90 153 GLU A N 1
ATOM 1211 C CA . GLU A 1 153 ? 39.076 34.979 97.021 1.00 22.40 153 GLU A CA 1
ATOM 1212 C C . GLU A 1 153 ? 39.547 36.077 96.066 1.00 20.78 153 GLU A C 1
ATOM 1213 O O . GLU A 1 153 ? 39.483 37.266 96.383 1.00 20.79 153 GLU A O 1
ATOM 1219 N N . LEU A 1 154 ? 40.016 35.669 94.892 1.00 18.82 154 LEU A N 1
ATOM 1220 C CA . LEU A 1 154 ? 40.490 36.613 93.892 1.00 18.05 154 LEU A CA 1
ATOM 1221 C C . LEU A 1 154 ? 39.353 37.465 93.327 1.00 18.46 154 LEU A C 1
ATOM 1222 O O . LEU A 1 154 ? 39.558 38.631 92.991 1.00 20.37 154 LEU A O 1
ATOM 1227 N N . THR A 1 155 ? 38.159 36.892 93.207 1.00 18.55 155 THR A N 1
ATOM 1228 C CA . THR A 1 155 ? 37.035 37.657 92.675 1.00 17.80 155 THR A CA 1
ATOM 1229 C C . THR A 1 155 ? 36.653 38.774 93.642 1.00 17.77 155 THR A C 1
ATOM 1230 O O . THR A 1 155 ? 36.363 39.895 93.217 1.00 16.82 155 THR A O 1
ATOM 1234 N N . TYR A 1 156 ? 36.661 38.474 94.940 1.00 18.33 156 TYR A N 1
ATOM 1235 C CA . TYR A 1 156 ? 36.344 39.476 95.952 1.00 18.50 156 TYR A CA 1
ATOM 1236 C C . TYR A 1 156 ? 37.426 40.557 95.983 1.00 19.66 156 TYR A C 1
ATOM 1237 O O . TYR A 1 156 ? 37.129 41.733 96.197 1.00 19.83 156 TYR A O 1
ATOM 1246 N N . LYS A 1 157 ? 38.680 40.158 95.776 1.00 20.10 157 LYS A N 1
ATOM 1247 C CA . LYS A 1 157 ? 39.780 41.121 95.775 1.00 20.98 157 LYS A CA 1
ATOM 1248 C C . LYS A 1 157 ? 39.625 42.056 94.579 1.00 20.56 157 LYS A C 1
ATOM 1249 O O . LYS A 1 157 ? 39.787 43.270 94.700 1.00 21.23 157 LYS A O 1
ATOM 1255 N N . ALA A 1 158 ? 39.312 41.478 93.423 1.00 17.57 158 ALA A N 1
ATOM 1256 C CA . ALA A 1 158 ? 39.116 42.260 92.206 1.00 17.42 158 ALA A CA 1
ATOM 1257 C C . ALA A 1 158 ? 38.000 43.278 92.437 1.00 17.08 158 ALA A C 1
ATOM 1258 O O . ALA A 1 158 ? 38.042 44.400 91.922 1.00 16.91 158 ALA A O 1
ATOM 1260 N N . ASN A 1 159 ? 37.005 42.882 93.226 1.00 17.82 159 ASN A N 1
ATOM 1261 C CA . ASN A 1 159 ? 35.882 43.759 93.521 1.00 19.02 159 ASN A CA 1
ATOM 1262 C C . ASN A 1 159 ? 36.338 44.965 94.339 1.00 20.31 159 ASN A C 1
ATOM 1263 O O . ASN A 1 159 ? 35.984 46.101 94.015 1.00 19.69 159 ASN A O 1
ATOM 1268 N N . ASP A 1 160 ? 37.122 44.725 95.392 1.00 21.84 160 ASP A N 1
ATOM 1269 C CA . ASP A 1 160 ? 37.613 45.820 96.227 1.00 22.37 160 ASP A CA 1
ATOM 1270 C C . ASP A 1 160 ? 38.422 46.792 95.379 1.00 21.59 160 ASP A C 1
ATOM 1271 O O . ASP A 1 160 ? 38.230 48.003 95.449 1.00 23.20 160 ASP A O 1
ATOM 1276 N N . VAL A 1 161 ? 39.326 46.248 94.572 1.00 21.01 161 VAL A N 1
ATOM 1277 C CA . VAL A 1 161 ? 40.173 47.056 93.706 1.00 19.30 161 VAL A CA 1
ATOM 1278 C C . VAL A 1 161 ? 39.395 47.827 92.643 1.00 19.44 161 VAL A C 1
ATOM 1279 O O . VAL A 1 161 ? 39.582 49.029 92.479 1.00 18.01 161 VAL A O 1
ATOM 1283 N N . LEU A 1 162 ? 38.515 47.141 91.925 1.00 18.39 162 LEU A N 1
ATOM 1284 C CA . LEU A 1 162 ? 37.782 47.796 90.857 1.00 18.39 162 LEU A CA 1
ATOM 1285 C C . LEU A 1 162 ? 36.701 48.773 91.302 1.00 18.44 162 LEU A C 1
ATOM 1286 O O . LEU A 1 162 ? 36.426 49.745 90.599 1.00 19.22 162 LEU A O 1
ATOM 1291 N N . LYS A 1 163 ? 36.085 48.540 92.457 1.00 20.04 163 LYS A N 1
ATOM 1292 C CA . LYS A 1 163 ? 35.066 49.480 92.920 1.00 21.79 163 LYS A CA 1
ATOM 1293 C C . LYS A 1 163 ? 35.710 50.852 93.100 1.00 21.63 163 LYS A C 1
ATOM 1294 O O . LYS A 1 163 ? 35.119 51.876 92.764 1.00 21.09 163 LYS A O 1
ATOM 1300 N N . LYS A 1 164 ? 36.929 50.865 93.626 1.00 22.81 164 LYS A N 1
ATOM 1301 C CA . LYS A 1 164 ? 37.647 52.114 93.836 1.00 24.63 164 LYS A CA 1
ATOM 1302 C C . LYS A 1 164 ? 38.021 52.746 92.501 1.00 23.25 164 LYS A C 1
ATOM 1303 O O . LYS A 1 164 ? 37.814 53.943 92.291 1.00 21.88 164 LYS A O 1
ATOM 1309 N N . LEU A 1 165 ? 38.575 51.934 91.604 1.00 21.98 165 LEU A N 1
ATOM 1310 C CA . LEU A 1 165 ? 38.984 52.408 90.283 1.00 21.40 165 LEU A CA 1
ATOM 1311 C C . LEU A 1 165 ? 37.824 53.054 89.536 1.00 20.24 165 LEU A C 1
ATOM 1312 O O . LEU A 1 165 ? 37.972 54.133 88.956 1.00 20.08 165 LEU A O 1
ATOM 1317 N N . PHE A 1 166 ? 36.671 52.395 89.535 1.00 18.52 166 PHE A N 1
ATOM 1318 C CA . PHE A 1 166 ? 35.525 52.950 88.832 1.00 17.69 166 PHE A CA 1
ATOM 1319 C C . PHE A 1 166 ? 34.929 54.147 89.561 1.00 17.73 166 PHE A C 1
ATOM 1320 O O . PHE A 1 166 ? 34.509 55.109 88.925 1.00 16.63 166 PHE A O 1
ATOM 1328 N N . ASP A 1 167 ? 34.907 54.102 90.890 1.00 18.07 167 ASP A N 1
ATOM 1329 C CA . ASP A 1 167 ? 34.369 55.225 91.647 1.00 20.51 167 ASP A CA 1
ATOM 1330 C C . ASP A 1 167 ? 35.205 56.468 91.339 1.00 21.75 167 ASP A C 1
ATOM 1331 O O . ASP A 1 167 ? 34.658 57.558 91.190 1.00 21.68 167 ASP A O 1
ATOM 1336 N N . ASP A 1 168 ? 36.525 56.298 91.236 1.00 21.43 168 ASP A N 1
ATOM 1337 C CA . ASP A 1 168 ? 37.417 57.416 90.931 1.00 24.11 168 ASP A CA 1
ATOM 1338 C C . ASP A 1 168 ? 37.063 58.004 89.576 1.00 23.83 168 ASP A C 1
ATOM 1339 O O . ASP A 1 168 ? 37.291 59.189 89.329 1.00 24.44 168 ASP A O 1
ATOM 1344 N N . ALA A 1 169 ? 36.517 57.167 88.695 1.00 21.93 169 ALA A N 1
ATOM 1345 C CA . ALA A 1 169 ? 36.131 57.609 87.362 1.00 21.89 169 ALA A CA 1
ATOM 1346 C C . ALA A 1 169 ? 34.650 57.987 87.297 1.00 21.87 169 ALA A C 1
ATOM 1347 O O . ALA A 1 169 ? 34.069 58.050 86.216 1.00 21.00 169 ALA A O 1
ATOM 1349 N N . GLY A 1 170 ? 34.055 58.239 88.459 1.00 20.97 170 GLY A N 1
ATOM 1350 C CA . GLY A 1 170 ? 32.654 58.623 88.526 1.00 21.66 170 GLY A CA 1
ATOM 1351 C C . GLY A 1 170 ? 31.680 57.547 88.076 1.00 21.38 170 GLY A C 1
ATOM 1352 O O . GLY A 1 170 ? 30.635 57.853 87.500 1.00 21.39 170 GLY A O 1
ATOM 1353 N N . LEU A 1 171 ? 32.015 56.288 88.337 1.00 19.57 171 LEU A N 1
ATOM 1354 C CA . LEU A 1 171 ? 31.149 55.182 87.945 1.00 19.98 171 LEU A CA 1
ATOM 1355 C C . LEU A 1 171 ? 30.919 54.218 89.105 1.00 18.61 171 LEU A C 1
ATOM 1356 O O . LEU A 1 171 ? 31.749 54.104 90.007 1.00 21.04 171 LEU A O 1
ATOM 1361 N N . ILE A 1 172 ? 29.783 53.531 89.070 1.00 19.74 172 ILE A N 1
ATOM 1362 C CA . ILE A 1 172 ? 29.431 52.550 90.088 1.00 17.52 172 ILE A CA 1
ATOM 1363 C C . ILE A 1 172 ? 29.626 51.167 89.476 1.00 17.48 172 ILE A C 1
ATOM 1364 O O . ILE A 1 172 ? 29.065 50.882 88.418 1.00 16.37 172 ILE A O 1
ATOM 1369 N N . LEU A 1 173 ? 30.427 50.320 90.117 1.00 16.81 173 LEU A N 1
ATOM 1370 C CA . LEU A 1 173 ? 30.623 48.959 89.623 1.00 18.04 173 LEU A CA 1
ATOM 1371 C C . LEU A 1 173 ? 29.458 48.167 90.209 1.00 18.18 173 LEU A C 1
ATOM 1372 O O . LEU A 1 173 ? 29.495 47.747 91.362 1.00 19.06 173 LEU A O 1
ATOM 1377 N N . VAL A 1 174 ? 28.412 47.993 89.409 1.00 18.93 174 VAL A N 1
ATOM 1378 C CA . VAL A 1 174 ? 27.212 47.285 89.841 1.00 19.84 174 VAL A CA 1
ATOM 1379 C C . VAL A 1 174 ? 27.432 45.801 90.092 1.00 19.88 174 VAL A C 1
ATOM 1380 O O . VAL A 1 174 ? 27.047 45.271 91.137 1.00 19.30 174 VAL A O 1
ATOM 1384 N N . ASP A 1 175 ? 28.030 45.132 89.118 1.00 19.43 175 ASP A N 1
ATOM 1385 C CA . ASP A 1 175 ? 28.350 43.719 89.233 1.00 19.88 175 ASP A CA 1
ATOM 1386 C C . ASP A 1 175 ? 29.290 43.385 88.090 1.00 18.34 175 ASP A C 1
ATOM 1387 O O . ASP A 1 175 ? 29.484 44.197 87.188 1.00 16.31 175 ASP A O 1
ATOM 1392 N N . PHE A 1 176 ? 29.885 42.201 88.130 1.00 16.98 176 PHE A N 1
ATOM 1393 C CA . PHE A 1 176 ? 30.792 41.802 87.069 1.00 16.41 176 PHE A CA 1
ATOM 1394 C C . PHE A 1 176 ? 31.018 40.306 87.088 1.00 16.52 176 PHE A C 1
ATOM 1395 O O . PHE A 1 176 ? 30.816 39.647 88.107 1.00 17.20 176 PHE A O 1
ATOM 1403 N N . LYS A 1 177 ? 31.420 39.775 85.942 1.00 17.49 177 LYS A N 1
ATOM 1404 C CA . LYS A 1 177 ? 31.649 38.354 85.799 1.00 17.53 177 LYS A CA 1
ATOM 1405 C C . LYS A 1 177 ? 33.093 38.054 85.428 1.00 17.17 177 LYS A C 1
ATOM 1406 O O . LYS A 1 177 ? 33.661 38.696 84.548 1.00 14.50 177 LYS A O 1
ATOM 1412 N N . LEU A 1 178 ? 33.676 37.075 86.115 1.00 16.13 178 LEU A N 1
ATOM 1413 C CA . LEU A 1 178 ? 35.048 36.650 85.852 1.00 16.14 178 LEU A CA 1
ATOM 1414 C C . LEU A 1 178 ? 35.089 35.158 85.544 1.00 16.52 178 LEU A C 1
ATOM 1415 O O . LEU A 1 178 ? 34.197 34.405 85.938 1.00 15.33 178 LEU A O 1
ATOM 1420 N N . GLU A 1 179 ? 36.127 34.740 84.827 1.00 15.80 179 GLU A N 1
ATOM 1421 C CA . GLU A 1 179 ? 36.325 33.334 84.513 1.00 15.75 179 GLU A CA 1
ATOM 1422 C C . GLU A 1 179 ? 37.790 33.051 84.782 1.00 16.39 179 GLU A C 1
ATOM 1423 O O . GLU A 1 179 ? 38.651 33.852 84.424 1.00 16.98 179 GLU A O 1
ATOM 1429 N N . PHE A 1 180 ? 38.061 31.919 85.423 1.00 15.51 180 PHE A N 1
ATOM 1430 C CA . PHE A 1 180 ? 39.422 31.525 85.752 1.00 17.31 180 PHE A CA 1
ATOM 1431 C C . PHE A 1 180 ? 39.768 30.202 85.093 1.00 17.84 180 PHE A C 1
ATOM 1432 O O . PHE A 1 180 ? 38.887 29.421 84.709 1.00 15.68 180 PHE A O 1
ATOM 1440 N N . GLY A 1 181 ? 41.070 29.962 84.976 1.00 17.04 181 GLY A N 1
ATOM 1441 C CA . GLY A 1 181 ? 41.574 28.733 84.395 1.00 16.04 181 GLY A CA 1
ATOM 1442 C C . GLY A 1 181 ? 42.837 28.353 85.145 1.00 17.66 181 GLY A C 1
ATOM 1443 O O . GLY A 1 181 ? 43.340 29.133 85.955 1.00 16.80 181 GLY A O 1
ATOM 1444 N N . LEU A 1 182 ? 43.349 27.156 84.899 1.00 19.12 182 LEU A N 1
ATOM 1445 C CA . LEU A 1 182 ? 44.563 26.721 85.571 1.00 20.20 182 LEU A CA 1
ATOM 1446 C C . LEU A 1 182 ? 45.752 26.808 84.640 1.00 21.05 182 LEU A C 1
ATOM 1447 O O . LEU A 1 182 ? 45.659 26.456 83.464 1.00 20.30 182 LEU A O 1
ATOM 1452 N N . TYR A 1 183 ? 46.864 27.304 85.170 1.00 21.62 183 TYR A N 1
ATOM 1453 C CA . TYR A 1 183 ? 48.099 27.400 84.406 1.00 20.78 183 TYR A CA 1
ATOM 1454 C C . TYR A 1 183 ? 49.096 26.618 85.235 1.00 21.72 183 TYR A C 1
ATOM 1455 O O . TYR A 1 183 ? 49.465 27.042 86.330 1.00 19.02 183 TYR A O 1
ATOM 1464 N N . LYS A 1 184 ? 49.508 25.468 84.719 1.00 24.03 184 LYS A N 1
ATOM 1465 C CA . LYS A 1 184 ? 50.443 24.609 85.426 1.00 28.03 184 LYS A CA 1
ATOM 1466 C C . LYS A 1 184 ? 49.969 24.400 86.868 1.00 28.77 184 LYS A C 1
ATOM 1467 O O . LYS A 1 184 ? 50.742 24.525 87.815 1.00 27.56 184 LYS A O 1
ATOM 1473 N N . GLY A 1 185 ? 48.680 24.110 87.019 1.00 28.50 185 GLY A N 1
ATOM 1474 C CA . GLY A 1 185 ? 48.125 23.860 88.335 1.00 28.59 185 GLY A CA 1
ATOM 1475 C C . GLY A 1 185 ? 47.644 25.033 89.166 1.00 28.63 185 GLY A C 1
ATOM 1476 O O . GLY A 1 185 ? 46.900 24.821 90.122 1.00 31.39 185 GLY A O 1
ATOM 1477 N N . GLU A 1 186 ? 48.047 26.256 88.829 1.00 28.10 186 GLU A N 1
ATOM 1478 C CA . GLU A 1 186 ? 47.631 27.423 89.608 1.00 27.45 186 GLU A CA 1
ATOM 1479 C C . GLU A 1 186 ? 46.433 28.156 89.011 1.00 24.77 186 GLU A C 1
ATOM 1480 O O . GLU A 1 186 ? 46.260 28.206 87.794 1.00 23.35 186 GLU A O 1
ATOM 1486 N N . VAL A 1 187 ? 45.613 28.729 89.884 1.00 22.88 187 VAL A N 1
ATOM 1487 C CA . VAL A 1 187 ? 44.432 29.472 89.459 1.00 20.97 187 VAL A CA 1
ATOM 1488 C C . VAL A 1 187 ? 44.864 30.828 88.907 1.00 20.71 187 VAL A C 1
ATOM 1489 O O . VAL A 1 187 ? 45.548 31.587 89.591 1.00 20.28 187 VAL A O 1
ATOM 1493 N N . VAL A 1 188 ? 44.461 31.121 87.672 1.00 18.17 188 VAL A N 1
ATOM 1494 C CA . VAL A 1 188 ? 44.813 32.377 87.012 1.00 17.08 188 VAL A CA 1
ATOM 1495 C C . VAL A 1 188 ? 43.582 33.031 86.365 1.00 17.54 188 VAL A C 1
ATOM 1496 O O . VAL A 1 188 ? 42.753 32.342 85.778 1.00 17.99 188 VAL A O 1
ATOM 1500 N N . LEU A 1 189 ? 43.457 34.352 86.487 1.00 16.66 189 LEU A N 1
ATOM 1501 C CA . LEU A 1 189 ? 42.331 35.066 85.877 1.00 17.71 189 LEU A CA 1
ATOM 1502 C C . LEU A 1 189 ? 42.489 35.043 84.366 1.00 16.70 189 LEU A C 1
ATOM 1503 O O . LEU A 1 189 ? 43.535 35.421 83.844 1.00 14.91 189 LEU A O 1
ATOM 1508 N N . GLY A 1 190 ? 41.454 34.593 83.666 1.00 17.11 190 GLY A N 1
ATOM 1509 C CA . GLY A 1 190 ? 41.516 34.553 82.215 1.00 15.62 190 GLY A CA 1
ATOM 1510 C C . GLY A 1 190 ? 40.347 35.281 81.573 1.00 15.22 190 GLY A C 1
ATOM 1511 O O . GLY A 1 190 ? 39.741 36.160 82.182 1.00 15.31 190 GLY A O 1
ATOM 1512 N N . ASP A 1 191 ? 40.053 34.918 80.328 1.00 15.68 191 ASP A N 1
ATOM 1513 C CA . ASP A 1 191 ? 38.944 35.491 79.577 1.00 15.29 191 ASP A CA 1
ATOM 1514 C C . ASP A 1 191 ? 39.037 37.016 79.462 1.00 17.82 191 ASP A C 1
ATOM 1515 O O . ASP A 1 191 ? 40.014 37.543 78.927 1.00 18.10 191 ASP A O 1
ATOM 1520 N N . GLU A 1 192 ? 38.045 37.734 79.974 1.00 17.13 192 GLU A N 1
ATOM 1521 C CA . GLU A 1 192 ? 38.077 39.187 79.853 1.00 18.13 192 GLU A CA 1
ATOM 1522 C C . GLU A 1 192 ? 37.237 39.919 80.885 1.00 18.42 192 GLU A C 1
ATOM 1523 O O . GLU A 1 192 ? 36.358 39.340 81.517 1.00 20.50 192 GLU A O 1
ATOM 1529 N N . PHE A 1 193 ? 37.535 41.201 81.057 1.00 18.55 193 PHE A N 1
ATOM 1530 C CA . PHE A 1 193 ? 36.743 42.059 81.920 1.00 16.50 193 PHE A CA 1
ATOM 1531 C C . PHE A 1 193 ? 36.440 43.246 81.023 1.00 17.09 193 PHE A C 1
ATOM 1532 O O . PHE A 1 193 ? 37.345 43.984 80.644 1.00 14.08 193 PHE A O 1
ATOM 1540 N N . SER A 1 194 ? 35.172 43.410 80.659 1.00 14.66 194 SER A N 1
ATOM 1541 C CA . SER A 1 194 ? 34.766 44.510 79.792 1.00 15.31 194 SER A CA 1
ATOM 1542 C C . SER A 1 194 ? 33.312 44.847 80.097 1.00 14.24 194 SER A C 1
ATOM 1543 O O . SER A 1 194 ? 32.681 44.178 80.916 1.00 16.42 194 SER A O 1
ATOM 1546 N N . PRO A 1 195 ? 32.760 45.889 79.449 1.00 14.84 195 PRO A N 1
ATOM 1547 C CA . PRO A 1 195 ? 31.362 46.255 79.702 1.00 14.45 195 PRO A CA 1
ATOM 1548 C C . PRO A 1 195 ? 30.400 45.150 79.268 1.00 15.60 195 PRO A C 1
ATOM 1549 O O . PRO A 1 195 ? 29.205 45.207 79.561 1.00 17.29 195 PRO A O 1
ATOM 1553 N N . ASP A 1 196 ? 30.929 44.158 78.553 1.00 17.55 196 ASP A N 1
ATOM 1554 C CA . ASP A 1 196 ? 30.146 43.013 78.078 1.00 16.58 196 ASP A CA 1
ATOM 1555 C C . ASP A 1 196 ? 29.696 42.170 79.265 1.00 17.57 196 ASP A C 1
ATOM 1556 O O . ASP A 1 196 ? 28.572 41.672 79.297 1.00 18.34 196 ASP A O 1
ATOM 1561 N N . GLY A 1 197 ? 30.591 42.006 80.236 1.00 18.35 197 GLY A N 1
ATOM 1562 C CA . GLY A 1 197 ? 30.288 41.193 81.400 1.00 18.45 197 GLY A CA 1
ATOM 1563 C C . GLY A 1 197 ? 30.297 41.919 82.729 1.00 20.30 197 GLY A C 1
ATOM 1564 O O . GLY A 1 197 ? 30.374 41.289 83.788 1.00 22.45 197 GLY A O 1
ATOM 1565 N N . SER A 1 198 ? 30.228 43.244 82.685 1.00 19.57 198 SER A N 1
ATOM 1566 C CA . SER A 1 198 ? 30.206 44.037 83.906 1.00 21.38 198 SER A CA 1
ATOM 1567 C C . SER A 1 198 ? 29.197 45.164 83.744 1.00 20.60 198 SER A C 1
ATOM 1568 O O . SER A 1 198 ? 29.048 45.721 82.657 1.00 21.63 198 SER A O 1
ATOM 1571 N N . ARG A 1 199 ? 28.489 45.484 84.820 1.00 18.60 199 ARG A N 1
ATOM 1572 C CA . ARG A 1 199 ? 27.517 46.569 84.779 1.00 17.90 199 ARG A CA 1
ATOM 1573 C C . ARG A 1 199 ? 28.159 47.790 85.424 1.00 17.34 199 ARG A C 1
ATOM 1574 O O . ARG A 1 199 ? 28.709 47.706 86.526 1.00 18.37 199 ARG A O 1
ATOM 1582 N N . LEU A 1 200 ? 28.102 48.916 84.722 1.00 15.97 200 LEU A N 1
ATOM 1583 C CA . LEU A 1 200 ? 28.696 50.159 85.206 1.00 17.01 200 LEU A CA 1
ATOM 1584 C C . LEU A 1 200 ? 27.699 51.286 85.005 1.00 17.73 200 LEU A C 1
ATOM 1585 O O . LEU A 1 200 ? 27.239 51.513 83.881 1.00 14.33 200 LEU A O 1
ATOM 1590 N N . TRP A 1 201 ? 27.379 51.990 86.087 1.00 16.28 201 TRP A N 1
ATOM 1591 C CA . TRP A 1 201 ? 26.440 53.104 86.025 1.00 17.39 201 TRP A CA 1
ATOM 1592 C C . TRP A 1 201 ? 27.118 54.409 86.400 1.00 18.07 201 TRP A C 1
ATOM 1593 O O . TRP A 1 201 ? 27.990 54.442 87.274 1.00 20.19 201 TRP A O 1
ATOM 1604 N N . ASP A 1 202 ? 26.721 55.491 85.741 1.00 19.12 202 ASP A N 1
ATOM 1605 C CA . ASP A 1 202 ? 27.283 56.784 86.069 1.00 20.88 202 ASP A CA 1
ATOM 1606 C C . ASP A 1 202 ? 26.881 57.066 87.510 1.00 21.61 202 ASP A C 1
ATOM 1607 O O . ASP A 1 202 ? 25.709 56.964 87.873 1.00 20.28 202 ASP A O 1
ATOM 1612 N N . LYS A 1 203 ? 27.866 57.416 88.324 1.00 23.28 203 LYS A N 1
ATOM 1613 C CA . LYS A 1 203 ? 27.652 57.687 89.736 1.00 24.71 203 LYS A CA 1
ATOM 1614 C C . LYS A 1 203 ? 26.625 58.781 90.025 1.00 24.92 203 LYS A C 1
ATOM 1615 O O . LYS A 1 203 ? 25.876 58.688 90.994 1.00 25.19 203 LYS A O 1
ATOM 1621 N N . GLU A 1 204 ? 26.566 59.808 89.185 1.00 26.08 204 GLU A N 1
ATOM 1622 C CA . GLU A 1 204 ? 25.629 60.900 89.427 1.00 27.24 204 GLU A CA 1
ATOM 1623 C C . GLU A 1 204 ? 24.239 60.745 88.821 1.00 25.36 204 GLU A C 1
ATOM 1624 O O . GLU A 1 204 ? 23.254 61.154 89.428 1.00 23.36 204 GLU A O 1
ATOM 1630 N N . THR A 1 205 ? 24.151 60.161 87.631 1.00 23.32 205 THR A N 1
ATOM 1631 C CA . THR A 1 205 ? 22.853 60.003 86.983 1.00 21.69 205 THR A CA 1
ATOM 1632 C C . THR A 1 205 ? 22.341 58.570 86.951 1.00 22.00 205 THR A C 1
ATOM 1633 O O . THR A 1 205 ? 21.161 58.338 86.687 1.00 23.07 205 THR A O 1
ATOM 1637 N N . LEU A 1 206 ? 23.230 57.616 87.205 1.00 20.25 206 LEU A N 1
ATOM 1638 C CA . LEU A 1 206 ? 22.884 56.199 87.190 1.00 19.33 206 LEU A CA 1
ATOM 1639 C C . LEU A 1 206 ? 22.679 55.674 85.774 1.00 18.75 206 LEU A C 1
ATOM 1640 O O . LEU A 1 206 ? 22.223 54.549 85.578 1.00 18.21 206 LEU A O 1
ATOM 1645 N N . GLU A 1 207 ? 23.038 56.481 84.781 1.00 18.88 207 GLU A N 1
ATOM 1646 C CA . GLU A 1 207 ? 22.889 56.053 83.398 1.00 18.92 207 GLU A CA 1
ATOM 1647 C C . GLU A 1 207 ? 23.702 54.780 83.157 1.00 18.84 207 GLU A C 1
ATOM 1648 O O . GLU A 1 207 ? 24.861 54.691 83.560 1.00 19.30 207 GLU A O 1
ATOM 1654 N N . LYS A 1 208 ? 23.087 53.796 82.507 1.00 17.40 208 LYS A N 1
ATOM 1655 C CA . LYS A 1 208 ? 23.769 52.546 82.213 1.00 18.52 208 LYS A CA 1
ATOM 1656 C C . LYS A 1 208 ? 24.764 52.765 81.079 1.00 20.34 208 LYS A C 1
ATOM 1657 O O . LYS A 1 208 ? 24.446 53.384 80.061 1.00 18.91 208 LYS A O 1
ATOM 1671 N N . ASP A 1 210 ? 26.920 50.038 79.842 1.00 19.21 210 ASP A N 1
ATOM 1672 C CA . ASP A 1 210 ? 27.455 48.711 79.598 1.00 18.06 210 ASP A CA 1
ATOM 1673 C C . ASP A 1 210 ? 26.573 47.971 78.591 1.00 16.70 210 ASP A C 1
ATOM 1674 O O . ASP A 1 210 ? 25.691 48.578 77.965 1.00 14.44 210 ASP A O 1
ATOM 1679 N N . LYS A 1 211 ? 26.806 46.671 78.434 1.00 15.93 211 LYS A N 1
ATOM 1680 C CA . LYS A 1 211 ? 26.050 45.870 77.470 1.00 16.72 211 LYS A CA 1
ATOM 1681 C C . LYS A 1 211 ? 24.541 45.896 77.709 1.00 16.99 211 LYS A C 1
ATOM 1682 O O . LYS A 1 211 ? 23.763 45.566 76.812 1.00 17.16 211 LYS A O 1
ATOM 1688 N N . ASP A 1 212 ? 24.120 46.279 78.913 1.00 16.42 212 ASP A N 1
ATOM 1689 C CA . ASP A 1 212 ? 22.692 46.360 79.194 1.00 16.75 212 ASP A CA 1
ATOM 1690 C C . ASP A 1 212 ? 22.027 47.316 78.202 1.00 17.79 212 ASP A C 1
ATOM 1691 O O . ASP A 1 212 ? 20.843 47.165 77.900 1.00 17.25 212 ASP A O 1
ATOM 1696 N N . ARG A 1 213 ? 22.783 48.289 77.688 1.00 14.93 213 ARG A N 1
ATOM 1697 C CA . ARG A 1 213 ? 22.218 49.242 76.730 1.00 16.21 213 ARG A CA 1
ATOM 1698 C C . ARG A 1 213 ? 21.778 48.499 75.477 1.00 17.01 213 ARG A C 1
ATOM 1699 O O . ARG A 1 213 ? 20.866 48.933 74.772 1.00 17.35 213 ARG A O 1
ATOM 1707 N N . PHE A 1 214 ? 22.433 47.377 75.203 1.00 16.94 214 PHE A N 1
ATOM 1708 C CA . PHE A 1 214 ? 22.082 46.565 74.046 1.00 17.21 214 PHE A CA 1
ATOM 1709 C C . PHE A 1 214 ? 20.995 45.574 74.450 1.00 18.44 214 PHE A C 1
ATOM 1710 O O . PHE A 1 214 ? 20.041 45.349 73.696 1.00 17.20 214 PHE A O 1
ATOM 1718 N N . ARG A 1 215 ? 21.141 44.990 75.640 1.00 16.61 215 ARG A N 1
ATOM 1719 C CA . ARG A 1 215 ? 20.175 44.013 76.142 1.00 17.97 215 ARG A CA 1
ATOM 1720 C C . ARG A 1 215 ? 18.784 44.596 76.327 1.00 17.70 215 ARG A C 1
ATOM 1721 O O . ARG A 1 215 ? 17.790 43.925 76.068 1.00 15.90 215 ARG A O 1
ATOM 1729 N N . GLN A 1 216 ? 18.725 45.843 76.788 1.00 18.02 216 GLN A N 1
ATOM 1730 C CA . GLN A 1 216 ? 17.459 46.520 77.055 1.00 19.22 216 GLN A CA 1
ATOM 1731 C C . GLN A 1 216 ? 17.076 47.584 76.027 1.00 19.36 216 GLN A C 1
ATOM 1732 O O . GLN A 1 216 ? 16.321 48.507 76.335 1.00 18.78 216 GLN A O 1
ATOM 1738 N N . SER A 1 217 ? 17.602 47.454 74.812 1.00 17.81 217 SER A N 1
ATOM 1739 C CA . SER A 1 217 ? 17.300 48.388 73.727 1.00 18.29 217 SER A CA 1
ATOM 1740 C C . SER A 1 217 ? 17.359 49.875 74.075 1.00 17.89 217 SER A C 1
ATOM 1741 O O . SER A 1 217 ? 16.416 50.615 73.803 1.00 18.47 217 SER A O 1
ATOM 1744 N N . LEU A 1 218 ? 18.463 50.313 74.668 1.00 17.68 218 LEU A N 1
ATOM 1745 C CA . LEU A 1 218 ? 18.631 51.722 75.006 1.00 19.21 218 LEU A CA 1
ATOM 1746 C C . LEU A 1 218 ? 19.474 52.405 73.931 1.00 18.67 218 LEU A C 1
ATOM 1747 O O . LEU A 1 218 ? 19.512 53.635 73.839 1.00 17.90 218 LEU A O 1
ATOM 1752 N N . GLY A 1 219 ? 20.137 51.589 73.115 1.00 18.92 219 GLY A N 1
ATOM 1753 C CA . GLY A 1 219 ? 20.982 52.112 72.056 1.00 19.47 219 GLY A CA 1
ATOM 1754 C C . GLY A 1 219 ? 22.281 52.693 72.589 1.00 18.01 219 GLY A C 1
ATOM 1755 O O . GLY A 1 219 ? 22.549 52.615 73.787 1.00 16.92 219 GLY A O 1
ATOM 1756 N N . GLY A 1 220 ? 23.083 53.265 71.691 1.00 18.09 220 GLY A N 1
ATOM 1757 C CA . GLY A 1 220 ? 24.349 53.878 72.068 1.00 17.81 220 GLY A CA 1
ATOM 1758 C C . GLY A 1 220 ? 25.360 52.979 72.763 1.00 17.15 220 GLY A C 1
ATOM 1759 O O . GLY A 1 220 ? 26.117 53.439 73.618 1.00 16.76 220 GLY A O 1
ATOM 1760 N N . LEU A 1 221 ? 25.396 51.705 72.391 1.00 17.92 221 LEU A N 1
ATOM 1761 C CA . LEU A 1 221 ? 26.319 50.757 73.016 1.00 18.74 221 LEU A CA 1
ATOM 1762 C C . LEU A 1 221 ? 27.786 51.190 72.959 1.00 18.81 221 LEU A C 1
ATOM 1763 O O . LEU A 1 221 ? 28.403 51.461 73.988 1.00 19.09 221 LEU A O 1
ATOM 1768 N N . ILE A 1 222 ? 28.344 51.260 71.755 1.00 19.50 222 ILE A N 1
ATOM 1769 C CA . ILE A 1 222 ? 29.755 51.620 71.608 1.00 19.60 222 ILE A CA 1
ATOM 1770 C C . ILE A 1 222 ? 30.106 52.989 72.181 1.00 18.78 222 ILE A C 1
ATOM 1771 O O . ILE A 1 222 ? 31.135 53.141 72.843 1.00 17.94 222 ILE A O 1
ATOM 1776 N N . GLU A 1 223 ? 29.257 53.983 71.944 1.00 18.37 223 GLU A N 1
ATOM 1777 C CA . GLU A 1 223 ? 29.510 55.319 72.470 1.00 19.72 223 GLU A CA 1
ATOM 1778 C C . GLU A 1 223 ? 29.690 55.263 73.990 1.00 19.27 223 GLU A C 1
ATOM 1779 O O . GLU A 1 223 ? 30.519 55.982 74.552 1.00 19.03 223 GLU A O 1
ATOM 1785 N N . ALA A 1 224 ? 28.904 54.410 74.645 1.00 16.62 224 ALA A N 1
ATOM 1786 C CA . ALA A 1 224 ? 28.971 54.245 76.094 1.00 16.67 224 ALA A CA 1
ATOM 1787 C C . ALA A 1 224 ? 30.264 53.540 76.498 1.00 15.81 224 ALA A C 1
ATOM 1788 O O . ALA A 1 224 ? 30.924 53.938 77.456 1.00 15.33 224 ALA A O 1
ATOM 1790 N N . TYR A 1 225 ? 30.610 52.478 75.777 1.00 15.72 225 TYR A N 1
ATOM 1791 C CA . TYR A 1 225 ? 31.833 51.743 76.067 1.00 16.93 225 TYR A CA 1
ATOM 1792 C C . TYR A 1 225 ? 33.023 52.688 75.975 1.00 17.29 225 TYR A C 1
ATOM 1793 O O . TYR A 1 225 ? 33.883 52.710 76.857 1.00 17.57 225 TYR A O 1
ATOM 1802 N N . GLU A 1 226 ? 33.065 53.475 74.903 1.00 17.00 226 GLU A N 1
ATOM 1803 C CA . GLU A 1 226 ? 34.168 54.405 74.694 1.00 18.78 226 GLU A CA 1
ATOM 1804 C C . GLU A 1 226 ? 34.222 55.468 75.780 1.00 18.98 226 GLU A C 1
ATOM 1805 O O . GLU A 1 226 ? 35.304 55.840 76.236 1.00 18.63 226 GLU A O 1
ATOM 1811 N N . ALA A 1 227 ? 33.054 55.944 76.202 1.00 17.72 227 ALA A N 1
ATOM 1812 C CA . ALA A 1 227 ? 32.983 56.962 77.243 1.00 18.34 227 ALA A CA 1
ATOM 1813 C C . ALA A 1 227 ? 33.603 56.425 78.523 1.00 17.28 227 ALA A C 1
ATOM 1814 O O . ALA A 1 227 ? 34.339 57.128 79.212 1.00 19.21 227 ALA A O 1
ATOM 1816 N N . VAL A 1 228 ? 33.294 55.176 78.851 1.00 17.01 228 VAL A N 1
ATOM 1817 C CA . VAL A 1 228 ? 33.844 54.566 80.052 1.00 17.20 228 VAL A CA 1
ATOM 1818 C C . VAL A 1 228 ? 35.354 54.405 79.896 1.00 18.56 228 VAL A C 1
ATOM 1819 O O . VAL A 1 228 ? 36.120 54.746 80.799 1.00 20.16 228 VAL A O 1
ATOM 1823 N N . ALA A 1 229 ? 35.780 53.905 78.742 1.00 17.43 229 ALA A N 1
ATOM 1824 C CA . ALA A 1 229 ? 37.206 53.713 78.479 1.00 18.69 229 ALA A CA 1
ATOM 1825 C C . ALA A 1 229 ? 37.959 55.027 78.676 1.00 18.96 229 ALA A C 1
ATOM 1826 O O . ALA A 1 229 ? 39.004 55.070 79.336 1.00 19.43 229 ALA A O 1
ATOM 1828 N N . ARG A 1 230 ? 37.421 56.104 78.112 1.00 19.64 230 ARG A N 1
ATOM 1829 C CA . ARG A 1 230 ? 38.063 57.403 78.233 1.00 21.02 230 ARG A CA 1
ATOM 1830 C C . ARG A 1 230 ? 38.096 57.919 79.666 1.00 21.41 230 ARG A C 1
ATOM 1831 O O . ARG A 1 230 ? 39.052 58.586 80.059 1.00 21.47 230 ARG A O 1
ATOM 1839 N N . ARG A 1 231 ? 37.068 57.611 80.454 1.00 20.22 231 ARG A N 1
ATOM 1840 C CA . ARG A 1 231 ? 37.047 58.049 81.847 1.00 19.51 231 ARG A CA 1
ATOM 1841 C C . ARG A 1 231 ? 38.132 57.325 82.621 1.00 20.28 231 ARG A C 1
ATOM 1842 O O . ARG A 1 231 ? 38.665 57.856 83.590 1.00 18.94 231 ARG A O 1
ATOM 1850 N N . LEU A 1 232 ? 38.454 56.105 82.200 1.00 18.98 232 LEU A N 1
ATOM 1851 C CA . LEU A 1 232 ? 39.490 55.336 82.882 1.00 20.57 232 LEU A CA 1
ATOM 1852 C C . LEU A 1 232 ? 40.889 55.797 82.462 1.00 21.29 232 LEU A C 1
ATOM 1853 O O . LEU A 1 232 ? 41.879 55.488 83.129 1.00 22.74 232 LEU A O 1
ATOM 1858 N N . GLY A 1 233 ? 40.955 56.540 81.360 1.00 21.49 233 GLY A N 1
ATOM 1859 C CA . GLY A 1 233 ? 42.225 57.039 80.862 1.00 21.95 233 GLY A CA 1
ATOM 1860 C C . GLY A 1 233 ? 42.734 56.287 79.643 1.00 22.34 233 GLY A C 1
ATOM 1861 O O . GLY A 1 233 ? 43.871 56.486 79.212 1.00 21.41 233 GLY A O 1
ATOM 1862 N N . VAL A 1 234 ? 41.896 55.421 79.081 1.00 21.05 234 VAL A N 1
ATOM 1863 C CA . VAL A 1 234 ? 42.273 54.642 77.908 1.00 21.49 234 VAL A CA 1
ATOM 1864 C C . VAL A 1 234 ? 42.184 55.471 76.627 1.00 23.31 234 VAL A C 1
ATOM 1865 O O . VAL A 1 234 ? 41.140 56.045 76.325 1.00 22.91 234 VAL A O 1
ATOM 1869 N N . GLN A 1 235 ? 43.289 55.536 75.883 1.00 23.54 235 GLN A N 1
ATOM 1870 C CA . GLN A 1 235 ? 43.344 56.279 74.623 1.00 24.43 235 GLN A CA 1
ATOM 1871 C C . GLN A 1 235 ? 42.933 55.326 73.505 1.00 24.37 235 GLN A C 1
ATOM 1872 O O . GLN A 1 235 ? 43.686 54.423 73.151 1.00 23.89 235 GLN A O 1
ATOM 1878 N N . LEU A 1 236 ? 41.753 55.546 72.933 1.00 23.80 236 LEU A N 1
ATOM 1879 C CA . LEU A 1 236 ? 41.238 54.658 71.896 1.00 25.78 236 LEU A CA 1
ATOM 1880 C C . LEU A 1 236 ? 41.806 54.793 70.488 1.00 27.88 236 LEU A C 1
ATOM 1881 O O . LEU A 1 236 ? 41.846 53.811 69.747 1.00 28.37 236 LEU A O 1
ATOM 1886 N N . ASP A 1 237 ? 42.230 55.992 70.107 1.00 28.86 237 ASP A N 1
ATOM 1887 C CA . ASP A 1 237 ? 42.783 56.182 68.773 1.00 30.75 237 ASP A CA 1
ATOM 1888 C C . ASP A 1 237 ? 44.162 56.822 68.795 1.00 31.02 237 ASP A C 1
ATOM 1889 O O . ASP A 1 237 ? 44.545 57.380 69.843 1.00 30.49 237 ASP A O 1
ATOM 1903 N N . GLN B 1 2 ? -5.177 21.020 121.885 1.00 57.93 2 GLN B N 1
ATOM 1904 C CA . GLN B 1 2 ? -6.087 20.924 120.753 1.00 53.38 2 GLN B CA 1
ATOM 1905 C C . GLN B 1 2 ? -5.950 22.196 119.924 1.00 49.56 2 GLN B C 1
ATOM 1906 O O . GLN B 1 2 ? -5.422 23.200 120.403 1.00 47.00 2 GLN B O 1
ATOM 1912 N N . LYS B 1 3 ? -6.420 22.146 118.681 1.00 45.18 3 LYS B N 1
ATOM 1913 C CA . LYS B 1 3 ? -6.365 23.304 117.799 1.00 41.43 3 LYS B CA 1
ATOM 1914 C C . LYS B 1 3 ? -7.190 24.428 118.408 1.00 38.21 3 LYS B C 1
ATOM 1915 O O . LYS B 1 3 ? -8.239 24.186 118.998 1.00 36.33 3 LYS B O 1
ATOM 1921 N N . GLN B 1 4 ? -6.720 25.658 118.258 1.00 35.57 4 GLN B N 1
ATOM 1922 C CA . GLN B 1 4 ? -7.446 26.798 118.785 1.00 32.80 4 GLN B CA 1
ATOM 1923 C C . GLN B 1 4 ? -8.052 27.549 117.601 1.00 32.08 4 GLN B C 1
ATOM 1924 O O . GLN B 1 4 ? -9.275 27.644 117.471 1.00 32.57 4 GLN B O 1
ATOM 1930 N N . ALA B 1 5 ? -7.192 28.062 116.728 1.00 29.36 5 ALA B N 1
ATOM 1931 C CA . ALA B 1 5 ? -7.632 28.790 115.543 1.00 27.89 5 ALA B CA 1
ATOM 1932 C C . ALA B 1 5 ? -6.560 28.694 114.463 1.00 26.78 5 ALA B C 1
ATOM 1933 O O . ALA B 1 5 ? -5.383 28.501 114.766 1.00 25.98 5 ALA B O 1
ATOM 1935 N N . GLU B 1 6 ? -6.969 28.827 113.206 1.00 27.50 6 GLU B N 1
ATOM 1936 C CA . GLU B 1 6 ? -6.028 28.758 112.097 1.00 28.13 6 GLU B CA 1
ATOM 1937 C C . GLU B 1 6 ? -5.219 30.042 112.015 1.00 27.75 6 GLU B C 1
ATOM 1938 O O . GLU B 1 6 ? -5.773 31.141 112.038 1.00 26.27 6 GLU B O 1
ATOM 1944 N N . LEU B 1 7 ? -3.903 29.899 111.934 1.00 26.03 7 LEU B N 1
ATOM 1945 C CA . LEU B 1 7 ? -3.023 31.050 111.831 1.00 27.03 7 LEU B CA 1
ATOM 1946 C C . LEU B 1 7 ? -2.771 31.347 110.358 1.00 27.92 7 LEU B C 1
ATOM 1947 O O . LEU B 1 7 ? -2.887 32.490 109.908 1.00 26.94 7 LEU B O 1
ATOM 1952 N N . TYR B 1 8 ? -2.432 30.302 109.612 1.00 26.94 8 TYR B N 1
ATOM 1953 C CA . TYR B 1 8 ? -2.175 30.430 108.188 1.00 27.51 8 TYR B CA 1
ATOM 1954 C C . TYR B 1 8 ? -2.120 29.045 107.559 1.00 26.82 8 TYR B C 1
ATOM 1955 O O . TYR B 1 8 ? -2.184 28.035 108.258 1.00 25.03 8 TYR B O 1
ATOM 1964 N N . ARG B 1 9 ? -2.021 28.996 106.238 1.00 26.39 9 ARG B N 1
ATOM 1965 C CA . ARG B 1 9 ? -1.966 27.720 105.548 1.00 27.19 9 ARG B CA 1
ATOM 1966 C C . ARG B 1 9 ? -1.103 27.802 104.304 1.00 27.37 9 ARG B C 1
ATOM 1967 O O . ARG B 1 9 ? -0.857 28.881 103.769 1.00 27.01 9 ARG B O 1
ATOM 1975 N N . GLY B 1 10 ? -0.638 26.642 103.859 1.00 26.68 10 GLY B N 1
ATOM 1976 C CA . GLY B 1 10 ? 0.178 26.576 102.667 1.00 24.72 10 GLY B CA 1
ATOM 1977 C C . GLY B 1 10 ? -0.562 25.720 101.665 1.00 24.41 10 GLY B C 1
ATOM 1978 O O . GLY B 1 10 ? -1.757 25.465 101.824 1.00 23.97 10 GLY B O 1
ATOM 1979 N N . LYS B 1 11 ? 0.146 25.263 100.640 1.00 22.48 11 LYS B N 1
ATOM 1980 C CA . LYS B 1 11 ? -0.456 24.432 99.605 1.00 22.74 11 LYS B CA 1
ATOM 1981 C C . LYS B 1 11 ? -0.748 22.993 100.042 1.00 20.79 11 LYS B C 1
ATOM 1982 O O . LYS B 1 11 ? -1.414 22.249 99.322 1.00 20.54 11 LYS B O 1
ATOM 1988 N N . ALA B 1 12 ? -0.271 22.591 101.217 1.00 19.83 12 ALA B N 1
ATOM 1989 C CA . ALA B 1 12 ? -0.518 21.216 101.665 1.00 19.25 12 ALA B CA 1
ATOM 1990 C C . ALA B 1 12 ? -0.957 21.062 103.119 1.00 19.65 12 ALA B C 1
ATOM 1991 O O . ALA B 1 12 ? -1.607 20.078 103.476 1.00 20.15 12 ALA B O 1
ATOM 1993 N N . LYS B 1 13 ? -0.610 22.030 103.957 1.00 18.51 13 LYS B N 1
ATOM 1994 C CA . LYS B 1 13 ? -0.956 21.952 105.367 1.00 20.90 13 LYS B CA 1
ATOM 1995 C C . LYS B 1 13 ? -1.589 23.238 105.890 1.00 21.99 13 LYS B C 1
ATOM 1996 O O . LYS B 1 13 ? -1.444 24.308 105.294 1.00 20.37 13 LYS B O 1
ATOM 2002 N N . THR B 1 14 ? -2.314 23.107 106.996 1.00 22.26 14 THR B N 1
ATOM 2003 C CA . THR B 1 14 ? -2.963 24.236 107.655 1.00 21.98 14 THR B CA 1
ATOM 2004 C C . THR B 1 14 ? -2.333 24.304 109.045 1.00 21.77 14 THR B C 1
ATOM 2005 O O . THR B 1 14 ? -2.217 23.282 109.725 1.00 20.66 14 THR B O 1
ATOM 2009 N N . VAL B 1 15 ? -1.914 25.494 109.463 1.00 20.22 15 VAL B N 1
ATOM 2010 C CA . VAL B 1 15 ? -1.278 25.649 110.769 1.00 21.99 15 VAL B CA 1
ATOM 2011 C C . VAL B 1 15 ? -2.180 26.342 111.787 1.00 22.38 15 VAL B C 1
ATOM 2012 O O . VAL B 1 15 ? -2.674 27.450 111.550 1.00 21.09 15 VAL B O 1
ATOM 2016 N N . TYR B 1 16 ? -2.384 25.687 112.927 1.00 23.43 16 TYR B N 1
ATOM 2017 C CA . TYR B 1 16 ? -3.231 26.237 113.982 1.00 24.08 16 TYR B CA 1
ATOM 2018 C C . TYR B 1 16 ? -2.441 26.555 115.243 1.00 22.77 16 TYR B C 1
ATOM 2019 O O . TYR B 1 16 ? -1.445 25.902 115.563 1.00 21.74 16 TYR B O 1
ATOM 2028 N N . SER B 1 17 ? -2.907 27.566 115.964 1.00 22.14 17 SER B N 1
ATOM 2029 C CA . SER B 1 17 ? -2.281 27.957 117.213 1.00 21.88 17 SER B CA 1
ATOM 2030 C C . SER B 1 17 ? -2.855 27.045 118.291 1.00 22.07 17 SER B C 1
ATOM 2031 O O . SER B 1 17 ? -3.767 26.260 118.035 1.00 22.93 17 SER B O 1
ATOM 2034 N N . THR B 1 18 ? -2.301 27.135 119.490 1.00 22.89 18 THR B N 1
ATOM 2035 C CA . THR B 1 18 ? -2.798 26.366 120.622 1.00 24.43 18 THR B CA 1
ATOM 2036 C C . THR B 1 18 ? -2.685 27.298 121.820 1.00 26.38 18 THR B C 1
ATOM 2037 O O . THR B 1 18 ? -2.171 28.412 121.700 1.00 26.04 18 THR B O 1
ATOM 2041 N N . GLU B 1 19 ? -3.154 26.833 122.971 1.00 27.42 19 GLU B N 1
ATOM 2042 C CA . GLU B 1 19 ? -3.099 27.609 124.203 1.00 29.73 19 GLU B CA 1
ATOM 2043 C C . GLU B 1 19 ? -1.647 27.907 124.563 1.00 29.08 19 GLU B C 1
ATOM 2044 O O . GLU B 1 19 ? -1.345 28.910 125.206 1.00 28.68 19 GLU B O 1
ATOM 2050 N N . ASN B 1 20 ? -0.752 27.016 124.151 1.00 27.64 20 ASN B N 1
ATOM 2051 C CA . ASN B 1 20 ? 0.672 27.166 124.419 1.00 27.60 20 ASN B CA 1
ATOM 2052 C C . ASN B 1 20 ? 1.288 28.028 123.316 1.00 27.44 20 ASN B C 1
ATOM 2053 O O . ASN B 1 20 ? 1.126 27.742 122.128 1.00 27.24 20 ASN B O 1
ATOM 2058 N N . PRO B 1 21 ? 2.010 29.094 123.693 1.00 26.24 21 PRO B N 1
ATOM 2059 C CA . PRO B 1 21 ? 2.623 29.961 122.683 1.00 27.22 21 PRO B CA 1
ATOM 2060 C C . PRO B 1 21 ? 3.760 29.297 121.903 1.00 26.49 21 PRO B C 1
ATOM 2061 O O . PRO B 1 21 ? 4.187 29.809 120.867 1.00 26.22 21 PRO B O 1
ATOM 2065 N N . ASP B 1 22 ? 4.250 28.164 122.396 1.00 25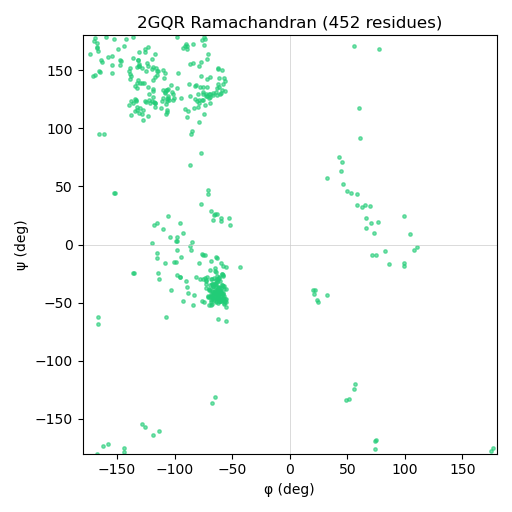.04 22 ASP B N 1
ATOM 2066 C CA . ASP B 1 22 ? 5.354 27.476 121.729 1.00 25.83 22 ASP B CA 1
ATOM 2067 C C . ASP B 1 22 ? 4.977 26.158 121.0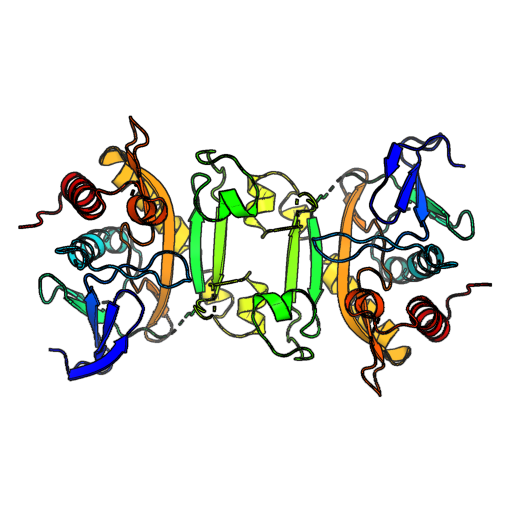54 1.00 24.49 22 ASP B C 1
ATOM 2068 O O . ASP B 1 22 ? 5.851 25.377 120.678 1.00 24.58 22 ASP B O 1
ATOM 2073 N N . LEU B 1 23 ? 3.677 25.917 120.906 1.00 23.64 23 LEU B N 1
ATOM 2074 C CA . LEU B 1 23 ? 3.185 24.702 120.270 1.00 23.70 23 LEU B CA 1
ATOM 2075 C C . LEU B 1 23 ? 2.128 25.026 119.228 1.00 23.47 23 LEU B C 1
ATOM 2076 O O . LEU B 1 23 ? 1.300 25.920 119.420 1.00 23.22 23 LEU B O 1
ATOM 2081 N N . LEU B 1 24 ? 2.165 24.293 118.120 1.00 22.51 24 LEU B N 1
ATOM 2082 C CA . LEU B 1 24 ? 1.209 24.479 117.036 1.00 22.52 24 LEU B CA 1
ATOM 2083 C C . LEU B 1 24 ? 0.633 23.132 116.622 1.00 22.58 24 LEU B C 1
ATOM 2084 O O . LEU B 1 24 ? 1.160 22.079 116.981 1.00 23.53 24 LEU B O 1
ATOM 2089 N N . VAL B 1 25 ? -0.454 23.178 115.864 1.00 23.50 25 VAL B N 1
ATOM 2090 C CA . VAL B 1 25 ? -1.081 21.971 115.351 1.00 23.47 25 VAL B CA 1
ATOM 2091 C C . VAL B 1 25 ? -0.977 22.052 113.833 1.00 23.67 25 VAL B C 1
ATOM 2092 O O . VAL B 1 25 ? -1.428 23.027 113.228 1.00 22.44 25 VAL B O 1
ATOM 2096 N N . LEU B 1 26 ? -0.340 21.051 113.231 1.00 22.84 26 LEU B N 1
ATOM 2097 C CA . LEU B 1 26 ? -0.203 20.995 111.780 1.00 23.21 26 LEU B CA 1
ATOM 2098 C C . LEU B 1 26 ? -1.251 20.030 111.257 1.00 22.95 26 LEU B C 1
ATOM 2099 O O . LEU B 1 26 ? -1.331 18.887 111.710 1.00 23.72 26 LEU B O 1
ATOM 2104 N N . GLU B 1 27 ? -2.060 20.490 110.313 1.00 21.91 27 GLU B N 1
ATOM 2105 C CA . GLU B 1 27 ? -3.081 19.638 109.723 1.00 22.01 27 GLU B CA 1
ATOM 2106 C C . GLU B 1 27 ? -2.725 19.357 108.265 1.00 21.63 27 GLU B C 1
ATOM 2107 O O . GLU B 1 27 ? -2.651 20.284 107.458 1.00 21.65 27 GLU B O 1
ATOM 2113 N N . PHE B 1 28 ? -2.503 18.088 107.931 1.00 20.49 28 PHE B N 1
ATOM 2114 C CA . PHE B 1 28 ? -2.177 17.706 106.558 1.00 21.69 28 PHE B CA 1
ATOM 2115 C C . PHE B 1 28 ? -3.461 17.569 105.756 1.00 22.26 28 PHE B C 1
ATOM 2116 O O . PHE B 1 28 ? -4.295 16.720 106.065 1.00 22.07 28 PHE B O 1
ATOM 2124 N N . ARG B 1 29 ? -3.620 18.396 104.728 1.00 22.75 29 ARG B N 1
ATOM 2125 C CA . ARG B 1 29 ? -4.815 18.342 103.890 1.00 23.02 29 ARG B CA 1
ATOM 2126 C C . ARG B 1 29 ? -4.609 17.364 102.734 1.00 23.74 29 ARG B C 1
ATOM 2127 O O . ARG B 1 29 ? -3.500 16.874 102.517 1.00 22.31 29 ARG B O 1
ATOM 2135 N N . ASN B 1 30 ? -5.675 17.074 101.994 1.00 24.14 30 ASN B N 1
ATOM 2136 C CA . ASN B 1 30 ? -5.567 16.161 100.861 1.00 25.87 30 ASN B CA 1
ATOM 2137 C C . ASN B 1 30 ? -5.110 16.901 99.605 1.00 27.28 30 ASN B C 1
ATOM 2138 O O . ASN B 1 30 ? -4.989 16.308 98.532 1.00 25.15 30 ASN B O 1
ATOM 2143 N N . ASP B 1 31 ? -4.851 18.197 99.755 1.00 29.33 31 ASP B N 1
ATOM 2144 C CA . ASP B 1 31 ? -4.403 19.042 98.651 1.00 31.43 31 ASP B CA 1
ATOM 2145 C C . ASP B 1 31 ? -3.078 18.570 98.077 1.00 32.20 31 ASP B C 1
ATOM 2146 O O . ASP B 1 31 ? -2.149 18.249 98.815 1.00 30.45 31 ASP B O 1
ATOM 2151 N N . THR B 1 32 ? -3.001 18.545 96.753 1.00 33.54 32 THR B N 1
ATOM 2152 C CA . THR B 1 32 ? -1.791 18.137 96.058 1.00 36.70 32 THR B CA 1
ATOM 2153 C C . THR B 1 32 ? -1.594 19.105 94.899 1.00 39.35 32 THR B C 1
ATOM 2154 O O . THR B 1 32 ? -2.381 19.116 93.951 1.00 38.55 32 THR B O 1
ATOM 2158 N N . SER B 1 33 ? -0.551 19.926 94.985 1.00 43.73 33 SER B N 1
ATOM 2159 C CA . SER B 1 33 ? -0.264 20.910 93.944 1.00 48.21 33 SER B CA 1
ATOM 2160 C C . SER B 1 33 ? 0.795 20.391 92.979 1.00 50.55 33 SER B C 1
ATOM 2161 O O . SER B 1 33 ? 1.301 19.286 93.146 1.00 51.13 33 SER B O 1
ATOM 2164 N N . ALA B 1 34 ? 1.127 21.189 91.969 1.00 53.79 34 ALA B N 1
ATOM 2165 C CA . ALA B 1 34 ? 2.131 20.780 90.996 1.00 56.65 34 ALA B CA 1
ATOM 2166 C C . ALA B 1 34 ? 2.565 21.907 90.068 1.00 59.29 34 ALA B C 1
ATOM 2167 O O . ALA B 1 34 ? 1.770 22.775 89.705 1.00 58.55 34 ALA B O 1
ATOM 2169 N N . GLY B 1 35 ? 3.841 21.876 89.694 1.00 62.00 35 GLY B N 1
ATOM 2170 C CA . GLY B 1 35 ? 4.396 22.869 88.794 1.00 65.61 35 GLY B CA 1
ATOM 2171 C C . GLY B 1 35 ? 4.240 24.316 89.213 1.00 68.11 35 GLY B C 1
ATOM 2172 O O . GLY B 1 35 ? 3.531 24.634 90.170 1.00 68.22 35 GLY B O 1
ATOM 2173 N N . ASP B 1 36 ? 4.921 25.195 88.482 1.00 70.40 36 ASP B N 1
ATOM 2174 C CA . ASP B 1 36 ? 4.870 26.627 88.746 1.00 72.11 36 ASP B CA 1
ATOM 2175 C C . ASP B 1 36 ? 3.486 27.148 88.377 1.00 72.51 36 ASP B C 1
ATOM 2176 O O . ASP B 1 36 ? 3.056 28.198 88.859 1.00 72.83 36 ASP B O 1
ATOM 2181 N N . GLY B 1 37 ? 2.797 26.408 87.512 1.00 72.19 37 GLY B N 1
ATOM 2182 C CA . GLY B 1 37 ? 1.458 26.797 87.107 1.00 71.99 37 GLY B CA 1
ATOM 2183 C C . GLY B 1 37 ? 0.513 26.558 88.268 1.00 71.22 37 GLY B C 1
ATOM 2184 O O . GLY B 1 37 ? -0.515 27.223 88.408 1.00 72.16 37 GLY B O 1
ATOM 2185 N N . ALA B 1 38 ? 0.875 25.590 89.103 1.00 69.95 38 ALA B N 1
ATOM 2186 C CA . ALA B 1 38 ? 0.099 25.236 90.282 1.00 68.13 38 ALA B CA 1
ATOM 2187 C C . ALA B 1 38 ? -1.324 24.762 90.001 1.00 66.56 38 ALA B C 1
ATOM 2188 O O . ALA B 1 38 ? -2.253 25.566 89.909 1.00 66.71 38 ALA B O 1
ATOM 2190 N N . ARG B 1 39 ? -1.482 23.451 89.855 1.00 64.35 39 ARG B N 1
ATOM 2191 C CA . ARG B 1 39 ? -2.793 22.850 89.639 1.00 62.21 39 ARG B CA 1
ATOM 2192 C C . ARG B 1 39 ? -3.011 21.956 90.855 1.00 59.67 39 ARG B C 1
ATOM 2193 O O . ARG B 1 39 ? -2.205 21.067 91.134 1.00 59.80 39 ARG B O 1
ATOM 2201 N N . ILE B 1 40 ? -4.092 22.207 91.585 1.00 56.39 40 ILE B N 1
ATOM 2202 C CA . ILE B 1 40 ? -4.379 21.457 92.802 1.00 52.49 40 ILE B CA 1
ATOM 2203 C C . ILE B 1 40 ? -5.547 20.482 92.719 1.00 50.19 40 ILE B C 1
ATOM 2204 O O . ILE B 1 40 ? -6.634 20.831 92.259 1.00 50.00 40 ILE B O 1
ATOM 2209 N N . GLU B 1 41 ? -5.305 19.257 93.178 1.00 46.98 41 GLU B N 1
ATOM 2210 C CA . GLU B 1 41 ? -6.323 18.210 93.198 1.00 44.88 41 GLU B CA 1
ATOM 2211 C C . GLU B 1 41 ? -6.330 17.580 94.587 1.00 42.75 41 GLU B C 1
ATOM 2212 O O . GLU B 1 41 ? -5.318 17.602 95.287 1.00 42.00 41 GLU B O 1
ATOM 2218 N N . GLN B 1 42 ? -7.468 17.020 94.984 1.00 41.20 42 GLN B N 1
ATOM 2219 C CA . GLN B 1 42 ? -7.579 16.375 96.282 1.00 39.54 42 GLN B CA 1
ATOM 2220 C C . GLN B 1 42 ? -7.613 14.863 96.107 1.00 37.71 42 GLN B C 1
ATOM 2221 O O . GLN B 1 42 ? -8.344 14.346 95.264 1.00 37.04 42 GLN B O 1
ATOM 2227 N N . PHE B 1 43 ? -6.811 14.162 96.901 1.00 34.86 43 PHE B N 1
ATOM 2228 C CA . PHE B 1 43 ? -6.752 12.705 96.856 1.00 32.75 43 PHE B CA 1
ATOM 2229 C C . PHE B 1 43 ? -7.084 12.174 98.244 1.00 31.82 43 PHE B C 1
ATOM 2230 O O . PHE B 1 43 ? -6.435 12.544 99.222 1.00 31.45 43 PHE B O 1
ATOM 2238 N N . ASP B 1 44 ? -8.087 11.308 98.336 1.00 30.92 44 ASP B N 1
ATOM 2239 C CA . ASP B 1 44 ? -8.473 10.749 99.629 1.00 31.24 44 ASP B CA 1
ATOM 2240 C C . ASP B 1 44 ? -7.310 10.036 100.308 1.00 28.31 44 ASP B C 1
ATOM 2241 O O . ASP B 1 44 ? -6.493 9.395 99.647 1.00 25.95 44 ASP B O 1
ATOM 2246 N N . ARG B 1 45 ? -7.250 10.157 101.632 1.00 26.88 45 ARG B N 1
ATOM 2247 C CA . ARG B 1 45 ? -6.205 9.537 102.450 1.00 25.48 45 ARG B CA 1
ATOM 2248 C C . ARG B 1 45 ? -4.829 10.184 102.312 1.00 24.45 45 ARG B C 1
ATOM 2249 O O . ARG B 1 45 ? -3.913 9.871 103.076 1.00 23.98 45 ARG B O 1
ATOM 2257 N N . LYS B 1 46 ? -4.685 11.096 101.357 1.00 21.97 46 LYS B N 1
ATOM 2258 C CA . LYS B 1 46 ? -3.404 11.761 101.137 1.00 23.08 46 LYS B CA 1
ATOM 2259 C C . LYS B 1 46 ? -2.877 12.441 102.395 1.00 22.63 46 LYS B C 1
ATOM 2260 O O . LYS B 1 46 ? -1.748 12.195 102.814 1.00 22.32 46 LYS B O 1
ATOM 2266 N N . GLY B 1 47 ? -3.696 13.293 103.003 1.00 22.96 47 GLY B N 1
ATOM 2267 C CA . GLY B 1 47 ? -3.261 13.987 104.202 1.00 22.54 47 GLY B CA 1
ATOM 2268 C C . GLY B 1 47 ? -2.895 13.044 105.329 1.00 23.49 47 GLY B C 1
ATOM 2269 O O . GLY B 1 47 ? -1.868 13.205 105.992 1.00 24.02 47 GLY B O 1
ATOM 2278 N N . VAL B 1 49 ? -1.982 9.868 105.125 1.00 23.49 49 VAL B N 1
ATOM 2279 C CA . VAL B 1 49 ? -0.780 9.101 104.823 1.00 21.88 49 VAL B CA 1
ATOM 2280 C C . VAL B 1 49 ? 0.464 9.938 105.105 1.00 19.89 49 VAL B C 1
ATOM 2281 O O . VAL B 1 49 ? 1.376 9.489 105.800 1.00 21.11 49 VAL B O 1
ATOM 2285 N N . ASN B 1 50 ? 0.499 11.161 104.590 1.00 18.16 50 ASN B N 1
ATOM 2286 C CA . ASN B 1 50 ? 1.655 12.021 104.814 1.00 19.46 50 ASN B CA 1
ATOM 2287 C C . ASN B 1 50 ? 1.883 12.359 106.286 1.00 18.27 50 ASN B C 1
ATOM 2288 O O . ASN B 1 50 ? 3.025 12.405 106.741 1.00 17.81 50 ASN B O 1
ATOM 2293 N N . ASN B 1 51 ? 0.806 12.586 107.032 1.00 19.11 51 ASN B N 1
ATOM 2294 C CA . ASN B 1 51 ? 0.935 12.899 108.456 1.00 19.40 51 ASN B CA 1
ATOM 2295 C C . ASN B 1 51 ? 1.611 11.739 109.196 1.00 19.50 51 ASN B C 1
ATOM 2296 O O . ASN B 1 51 ? 2.558 11.937 109.955 1.00 18.45 51 ASN B O 1
ATOM 2301 N N . LYS B 1 52 ? 1.132 10.522 108.967 1.00 19.27 52 LYS B N 1
ATOM 2302 C CA . LYS B 1 52 ? 1.717 9.366 109.634 1.00 19.77 52 LYS B CA 1
ATOM 2303 C C . LYS B 1 52 ? 3.094 9.018 109.066 1.00 18.42 52 LYS B C 1
ATOM 2304 O O . LYS B 1 52 ? 3.984 8.583 109.798 1.00 18.27 52 LYS B O 1
ATOM 2310 N N . PHE B 1 53 ? 3.270 9.230 107.765 1.00 19.27 53 PHE B N 1
ATOM 2311 C CA . PHE B 1 53 ? 4.546 8.975 107.097 1.00 19.18 53 PHE B CA 1
ATOM 2312 C C . PHE B 1 53 ? 5.559 9.933 107.734 1.00 18.92 53 PHE B C 1
ATOM 2313 O O . PHE B 1 53 ? 6.669 9.542 108.113 1.00 19.46 53 PHE B O 1
ATOM 2321 N N . ASN B 1 54 ? 5.159 11.192 107.873 1.00 19.47 54 ASN B N 1
ATOM 2322 C CA . ASN B 1 54 ? 6.029 12.203 108.471 1.00 20.28 54 ASN B CA 1
ATOM 2323 C C . ASN B 1 54 ? 6.411 11.886 109.915 1.00 20.39 54 ASN B C 1
ATOM 2324 O O . ASN B 1 54 ? 7.576 12.008 110.302 1.00 19.99 54 ASN B O 1
ATOM 2329 N N . TYR B 1 55 ? 5.429 11.491 110.718 1.00 20.76 55 TYR B N 1
ATOM 2330 C CA . TYR B 1 55 ? 5.698 11.167 112.115 1.00 21.43 55 TYR B CA 1
ATOM 2331 C C . TYR B 1 55 ? 6.747 10.064 112.190 1.00 20.48 55 TYR B C 1
ATOM 2332 O O . TYR B 1 55 ? 7.712 10.161 112.949 1.00 21.46 55 TYR B O 1
ATOM 2341 N N . PHE B 1 56 ? 6.547 9.020 111.391 1.00 20.95 56 PHE B N 1
ATOM 2342 C CA . PHE B 1 56 ? 7.459 7.879 111.343 1.00 21.59 56 PHE B CA 1
ATOM 2343 C C . PHE B 1 56 ? 8.889 8.301 110.996 1.00 21.16 56 PHE B C 1
ATOM 2344 O O . PHE B 1 56 ? 9.846 7.903 111.664 1.00 21.94 56 PHE B O 1
ATOM 2352 N N . ILE B 1 57 ? 9.036 9.107 109.951 1.00 21.39 57 ILE B N 1
ATOM 2353 C CA . ILE B 1 57 ? 10.358 9.559 109.536 1.00 20.72 57 ILE B CA 1
ATOM 2354 C C . ILE B 1 57 ? 10.964 10.506 110.565 1.00 21.72 57 ILE B C 1
ATOM 2355 O O . ILE B 1 57 ? 12.144 10.389 110.904 1.00 23.91 57 ILE B O 1
ATOM 2368 N N . SER B 1 59 ? 10.457 10.599 113.727 1.00 24.84 59 SER B N 1
ATOM 2369 C CA . SER B 1 59 ? 10.909 9.839 114.892 1.00 26.06 59 SER B CA 1
ATOM 2370 C C . SER B 1 59 ? 12.225 9.124 114.594 1.00 25.69 59 SER B C 1
ATOM 2371 O O . SER B 1 59 ? 13.103 9.059 115.451 1.00 25.22 59 SER B O 1
ATOM 2374 N N . LYS B 1 60 ? 12.366 8.597 113.378 1.00 25.90 60 LYS B N 1
ATOM 2375 C CA . LYS B 1 60 ? 13.595 7.908 112.980 1.00 23.62 60 LYS B CA 1
ATOM 2376 C C . LYS B 1 60 ? 14.772 8.882 113.002 1.00 23.69 60 LYS B C 1
ATOM 2377 O O . LYS B 1 60 ? 15.878 8.536 113.432 1.00 21.50 60 LYS B O 1
ATOM 2383 N N . LEU B 1 61 ? 14.528 10.106 112.540 1.00 22.50 61 LEU B N 1
ATOM 2384 C CA . LEU B 1 61 ? 15.566 11.126 112.519 1.00 22.34 61 LEU B CA 1
ATOM 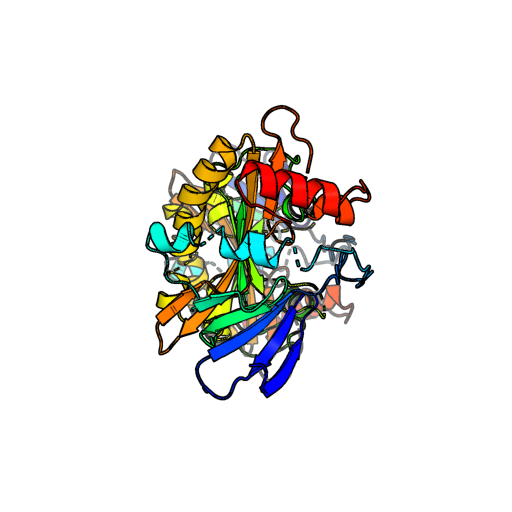2385 C C . LEU B 1 61 ? 15.901 11.559 113.946 1.00 22.68 61 LEU B C 1
ATOM 2386 O O . LEU B 1 61 ? 17.071 11.772 114.283 1.00 21.52 61 LEU B O 1
ATOM 2391 N N . ALA B 1 62 ? 14.876 11.674 114.785 1.00 24.21 62 ALA B N 1
ATOM 2392 C CA . ALA B 1 62 ? 15.073 12.064 116.184 1.00 25.29 62 ALA B CA 1
ATOM 2393 C C . ALA B 1 62 ? 15.908 10.995 116.886 1.00 27.54 62 ALA B C 1
ATOM 2394 O O . ALA B 1 62 ? 16.868 11.302 117.592 1.00 28.43 62 ALA B O 1
ATOM 2396 N N . GLU B 1 63 ? 15.542 9.734 116.680 1.00 27.89 63 GLU B N 1
ATOM 2397 C CA . GLU B 1 63 ? 16.274 8.633 117.289 1.00 30.63 63 GLU B CA 1
ATOM 2398 C C . GLU B 1 63 ? 17.743 8.665 116.881 1.00 30.15 63 GLU B C 1
ATOM 2399 O O . GLU B 1 63 ? 18.605 8.175 117.607 1.00 30.36 63 GLU B O 1
ATOM 2405 N N . ALA B 1 64 ? 18.025 9.250 115.720 1.00 28.43 64 ALA B N 1
ATOM 2406 C CA . ALA B 1 64 ? 19.396 9.335 115.231 1.00 27.77 64 ALA B CA 1
ATOM 2407 C C . ALA B 1 64 ? 20.109 10.553 115.799 1.00 28.24 64 ALA B C 1
ATOM 2408 O O . ALA B 1 64 ? 21.302 10.747 115.565 1.00 29.49 64 ALA B O 1
ATOM 2410 N N . GLY B 1 65 ? 19.372 11.378 116.537 1.00 27.62 65 GLY B N 1
ATOM 2411 C CA . GLY B 1 65 ? 19.963 12.566 117.121 1.00 27.99 65 GLY B CA 1
ATOM 2412 C C . GLY B 1 65 ? 19.538 13.876 116.477 1.00 28.32 65 GLY B C 1
ATOM 2413 O O . GLY B 1 65 ? 19.912 14.946 116.953 1.00 28.87 65 GLY B O 1
ATOM 2414 N N . ILE B 1 66 ? 18.762 13.809 115.399 1.00 27.58 66 ILE B N 1
ATOM 2415 C CA . ILE B 1 66 ? 18.316 15.028 114.729 1.00 27.01 66 ILE B CA 1
ATOM 2416 C C . ILE B 1 66 ? 17.243 15.729 115.552 1.00 26.72 66 ILE B C 1
ATOM 2417 O O . ILE B 1 66 ? 16.188 15.157 115.818 1.00 27.24 66 ILE B O 1
ATOM 2422 N N . PRO B 1 67 ? 17.494 16.977 115.969 1.00 25.63 67 PRO B N 1
ATOM 2423 C CA . PRO B 1 67 ? 16.468 17.669 116.755 1.00 26.09 67 PRO B CA 1
ATOM 2424 C C . PRO B 1 67 ? 15.285 18.003 115.850 1.00 25.89 67 PRO B C 1
ATOM 2425 O O . PRO B 1 67 ? 15.461 18.621 114.799 1.00 24.13 67 PRO B O 1
ATOM 2429 N N . THR B 1 68 ? 14.084 17.586 116.246 1.00 25.48 68 THR B N 1
ATOM 2430 C CA . THR B 1 68 ? 12.899 17.851 115.435 1.00 24.28 68 THR B CA 1
ATOM 2431 C C . THR B 1 68 ? 11.812 18.608 116.186 1.00 24.81 68 THR B C 1
ATOM 2432 O O . THR B 1 68 ? 11.869 18.774 117.404 1.00 23.43 68 THR B O 1
ATOM 2436 N N . GLN B 1 69 ? 10.814 19.043 115.428 1.00 23.31 69 GLN B N 1
ATOM 2437 C CA . GLN B 1 69 ? 9.670 19.801 115.929 1.00 23.98 69 GLN B CA 1
ATOM 2438 C C . GLN B 1 69 ? 8.637 18.926 116.643 1.00 24.20 69 GLN B C 1
ATOM 2439 O O . GLN B 1 69 ? 7.902 19.391 117.508 1.00 26.11 69 GLN B O 1
ATOM 2453 N N . GLU B 1 71 ? 6.100 16.504 118.594 1.00 26.06 71 GLU B N 1
ATOM 2454 C CA . GLU B 1 71 ? 5.680 16.240 119.959 1.00 27.74 71 GLU B CA 1
ATOM 2455 C C . GLU B 1 71 ? 4.916 14.925 119.859 1.00 28.56 71 GLU B C 1
ATOM 2456 O O . GLU B 1 71 ? 5.330 13.917 120.426 1.00 28.14 71 GLU B O 1
ATOM 2462 N N . ARG B 1 72 ? 3.815 14.931 119.111 1.00 27.85 72 ARG B N 1
ATOM 2463 C CA . ARG B 1 72 ? 3.019 13.719 118.939 1.00 29.12 72 ARG B CA 1
ATOM 2464 C C . ARG B 1 72 ? 1.879 13.868 117.937 1.00 28.37 72 ARG B C 1
ATOM 2465 O O . ARG B 1 72 ? 1.489 14.978 117.573 1.00 27.23 72 ARG B O 1
ATOM 2473 N N . LEU B 1 73 ? 1.351 12.731 117.495 1.00 26.78 73 LEU B N 1
ATOM 2474 C CA . LEU B 1 73 ? 0.234 12.710 116.565 1.00 26.13 73 LEU B CA 1
ATOM 2475 C C . LEU B 1 73 ? -1.013 13.019 117.383 1.00 26.98 73 LEU B C 1
ATOM 2476 O O . LEU B 1 73 ? -1.112 12.612 118.540 1.00 24.88 73 LEU B O 1
ATOM 2481 N N . LEU B 1 74 ? -1.958 13.732 116.783 1.00 27.38 74 LEU B N 1
ATOM 2482 C CA . LEU B 1 74 ? -3.195 14.093 117.463 1.00 27.89 74 LEU B CA 1
ATOM 2483 C C . LEU B 1 74 ? -4.405 13.411 116.831 1.00 29.46 74 LEU B C 1
ATOM 2484 O O . LEU B 1 74 ? -5.397 13.138 117.507 1.00 29.40 74 LEU B O 1
ATOM 2489 N N . SER B 1 75 ? -4.322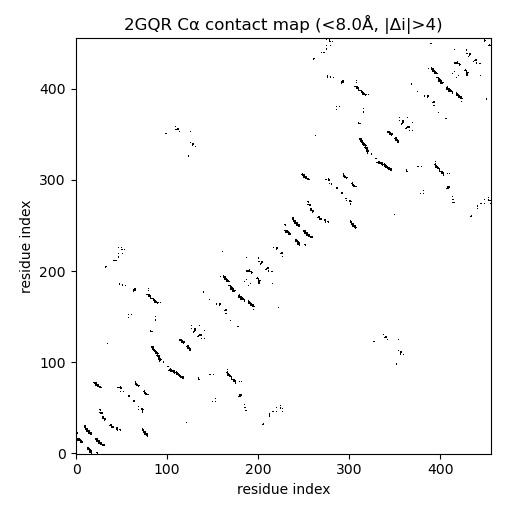 13.144 115.530 1.00 27.75 75 SER B N 1
ATOM 2490 C CA . SER B 1 75 ? -5.409 12.488 114.808 1.00 27.85 75 SER B CA 1
ATOM 2491 C C . SER B 1 75 ? -4.823 11.852 113.554 1.00 27.90 75 SER B C 1
ATOM 2492 O O . SER B 1 75 ? -3.604 11.820 113.392 1.00 26.98 75 SER B O 1
ATOM 2495 N N . ASP B 1 76 ? -5.678 11.351 112.665 1.00 27.54 76 ASP B N 1
ATOM 2496 C CA . ASP B 1 76 ? -5.180 10.739 111.438 1.00 29.85 76 ASP B CA 1
ATOM 2497 C C . ASP B 1 76 ? -4.448 11.756 110.567 1.00 29.18 76 ASP B C 1
ATOM 2498 O O . ASP B 1 76 ? -3.523 11.405 109.840 1.00 28.71 76 ASP B O 1
ATOM 2503 N N . THR B 1 77 ? -4.853 13.018 110.662 1.00 28.21 77 THR B N 1
ATOM 2504 C CA . THR B 1 77 ? -4.265 14.074 109.843 1.00 26.81 77 THR B CA 1
ATOM 2505 C C . THR B 1 77 ? -3.593 15.222 110.593 1.00 25.22 77 THR B C 1
ATOM 2506 O O . THR B 1 77 ? -3.097 16.159 109.969 1.00 24.97 77 THR B O 1
ATOM 2510 N N . GLU B 1 78 ? -3.578 15.165 111.917 1.00 23.98 78 GLU B N 1
ATOM 2511 C CA . GLU B 1 78 ? -2.982 16.244 112.691 1.00 25.18 78 GLU B CA 1
ATOM 2512 C C . GLU B 1 78 ? -1.882 15.787 113.626 1.00 24.08 78 GLU B C 1
ATOM 2513 O O . GLU B 1 78 ? -1.849 14.635 114.055 1.00 25.00 78 GLU B O 1
ATOM 2519 N N . CYS B 1 79 ? -0.974 16.704 113.934 1.00 23.80 79 CYS B N 1
ATOM 2520 C CA . CYS B 1 79 ? 0.116 16.417 114.847 1.00 23.88 79 CYS B CA 1
ATOM 2521 C C . CYS B 1 79 ? 0.455 17.676 115.642 1.00 25.02 79 CYS B C 1
ATOM 2522 O O . CYS B 1 79 ? 0.134 18.794 115.227 1.00 26.10 79 CYS B O 1
ATOM 2525 N N . LEU B 1 80 ? 1.090 17.481 116.792 1.00 23.43 80 LEU B N 1
ATOM 2526 C CA . LEU B 1 80 ? 1.479 18.576 117.658 1.00 22.93 80 LEU B CA 1
ATOM 2527 C C . LEU B 1 80 ? 2.960 18.839 117.455 1.00 22.26 80 LEU B C 1
ATOM 2528 O O . LEU B 1 80 ? 3.781 17.933 117.602 1.00 23.45 80 LEU B O 1
ATOM 2533 N N . VAL B 1 81 ? 3.302 20.075 117.108 1.00 21.04 81 VAL B N 1
ATOM 2534 C CA . VAL B 1 81 ? 4.695 20.425 116.886 1.00 21.06 81 VAL B CA 1
ATOM 2535 C C . VAL B 1 81 ? 5.102 21.693 117.613 1.00 21.74 81 VAL B C 1
ATOM 2536 O O . VAL B 1 81 ? 4.259 22.519 117.984 1.00 21.86 81 VAL B O 1
ATOM 2540 N N . LYS B 1 82 ? 6.406 21.833 117.828 1.00 23.05 82 LYS B N 1
ATOM 2541 C CA . LYS B 1 82 ? 6.948 23.017 118.471 1.00 22.90 82 LYS B CA 1
ATOM 2542 C C . LYS B 1 82 ? 6.834 24.146 117.454 1.00 24.99 82 LYS B C 1
ATOM 2543 O O . LYS B 1 82 ? 7.020 23.924 116.253 1.00 23.67 82 LYS B O 1
ATOM 2549 N N . LYS B 1 83 ? 6.510 25.346 117.929 1.00 24.86 83 LYS B N 1
ATOM 2550 C CA . LYS B 1 83 ? 6.404 26.500 117.050 1.00 24.50 83 LYS B CA 1
ATOM 2551 C C . LYS B 1 83 ? 7.830 26.911 116.734 1.00 23.42 83 LYS B C 1
ATOM 2552 O O . LYS B 1 83 ? 8.615 27.159 117.645 1.00 22.97 83 LYS B O 1
ATOM 2558 N N . LEU B 1 84 ? 8.164 26.982 115.449 1.00 21.47 84 LEU B N 1
ATOM 2559 C CA . LEU B 1 84 ? 9.516 27.351 115.045 1.00 23.03 84 LEU B CA 1
ATOM 2560 C C . LEU B 1 84 ? 9.543 28.634 114.218 1.00 23.70 84 LEU B C 1
ATOM 2561 O O . LEU B 1 84 ? 8.570 28.978 113.551 1.00 23.40 84 LEU B O 1
ATOM 2566 N N . ASP B 1 85 ? 10.660 29.348 114.274 1.00 25.16 85 ASP B N 1
ATOM 2567 C CA . ASP B 1 85 ? 10.818 30.550 113.468 1.00 26.72 85 ASP B CA 1
ATOM 2568 C C . ASP B 1 85 ? 11.498 30.017 112.209 1.00 26.09 85 ASP B C 1
ATOM 2569 O O . ASP B 1 85 ? 12.723 29.982 112.114 1.00 26.22 85 ASP B O 1
ATOM 2582 N N . VAL B 1 87 ? 13.153 29.201 108.680 1.00 23.76 87 VAL B N 1
ATOM 2583 C CA . VAL B 1 87 ? 14.077 29.860 107.765 1.00 23.03 87 VAL B CA 1
ATOM 2584 C C . VAL B 1 87 ? 13.406 29.604 106.418 1.00 23.16 87 VAL B C 1
ATOM 2585 O O . VAL B 1 87 ? 13.169 28.455 106.052 1.00 22.86 87 VAL B O 1
ATOM 2589 N N . PRO B 1 88 ? 13.068 30.673 105.677 1.00 24.23 88 PRO B N 1
ATOM 2590 C CA . PRO B 1 88 ? 12.405 30.568 104.371 1.00 23.04 88 PRO B CA 1
ATOM 2591 C C . PRO B 1 88 ? 13.270 30.033 103.235 1.00 24.84 88 PRO B C 1
ATOM 2592 O O . PRO B 1 88 ? 13.270 30.584 102.135 1.00 23.53 88 PRO B O 1
ATOM 2596 N N . VAL B 1 89 ? 13.985 28.945 103.498 1.00 25.16 89 VAL B N 1
ATOM 2597 C CA . VAL B 1 89 ? 14.860 28.350 102.494 1.00 26.18 89 VAL B CA 1
ATOM 2598 C C . VAL B 1 89 ? 14.753 26.833 102.490 1.00 25.84 89 VAL B C 1
ATOM 2599 O O . VAL B 1 89 ? 14.964 26.192 103.518 1.00 27.06 89 VAL B O 1
ATOM 2603 N N . GLU B 1 90 ? 14.422 26.255 101.339 1.00 24.58 90 GLU B N 1
ATOM 2604 C CA . GLU B 1 90 ? 14.319 24.803 101.239 1.00 25.04 90 GLU B CA 1
ATOM 2605 C C . GLU B 1 90 ? 15.707 24.210 101.022 1.00 24.01 90 GLU B C 1
ATOM 2606 O O . GLU B 1 90 ? 16.496 24.731 100.228 1.00 24.18 90 GLU B O 1
ATOM 2612 N N . CYS B 1 91 ? 16.004 23.129 101.736 1.00 22.48 91 CYS B N 1
ATOM 2613 C CA . CYS B 1 91 ? 17.289 22.451 101.617 1.00 20.83 91 CYS B CA 1
ATOM 2614 C C . CYS B 1 91 ? 17.047 21.148 100.866 1.00 22.02 91 CYS B C 1
ATOM 2615 O O . CYS B 1 91 ? 16.337 20.267 101.355 1.00 22.87 91 CYS B O 1
ATOM 2618 N N . VAL B 1 92 ? 17.636 21.024 99.682 1.00 19.72 92 VAL B N 1
ATOM 2619 C CA . VAL B 1 92 ? 17.443 19.830 98.870 1.00 19.60 92 VAL B CA 1
ATOM 2620 C C . VAL B 1 92 ? 18.737 19.075 98.614 1.00 19.64 92 VAL B C 1
ATOM 2621 O O . VAL B 1 92 ? 19.703 19.639 98.094 1.00 20.24 92 VAL B O 1
ATOM 2625 N N . VAL B 1 93 ? 18.752 17.802 99.003 1.00 17.69 93 VAL B N 1
ATOM 2626 C CA . VAL B 1 93 ? 19.904 16.936 98.786 1.00 17.52 93 VAL B CA 1
ATOM 2627 C C . VAL B 1 93 ? 19.513 15.969 97.673 1.00 16.84 93 VAL B C 1
ATOM 2628 O O . VAL B 1 93 ? 18.421 15.396 97.689 1.00 16.38 93 VAL B O 1
ATOM 2632 N N . ARG B 1 94 ? 20.399 15.799 96.699 1.00 16.27 94 ARG B N 1
ATOM 2633 C CA . ARG B 1 94 ? 20.129 14.919 95.570 1.00 15.79 94 ARG B CA 1
ATOM 2634 C C . ARG B 1 94 ? 21.157 13.788 95.481 1.00 18.69 94 ARG B C 1
ATOM 2635 O O . ARG B 1 94 ? 22.365 14.045 95.420 1.00 20.06 94 ARG B O 1
ATOM 2643 N N . ASN B 1 95 ? 20.681 12.544 95.493 1.00 16.23 95 ASN B N 1
ATOM 2644 C CA . ASN B 1 95 ? 21.564 11.386 95.373 1.00 17.02 95 ASN B CA 1
ATOM 2645 C C . ASN B 1 95 ? 21.613 10.944 93.910 1.00 17.33 95 ASN B C 1
ATOM 2646 O O . ASN B 1 95 ? 22.605 10.367 93.455 1.00 17.14 95 ASN B O 1
ATOM 2651 N N . ARG B 1 96 ? 20.537 11.217 93.177 1.00 15.83 96 ARG B N 1
ATOM 2652 C CA . ARG B 1 96 ? 20.479 10.902 91.753 1.00 17.97 96 ARG B CA 1
ATOM 2653 C C . ARG B 1 96 ? 19.813 12.076 91.051 1.00 17.85 96 ARG B C 1
ATOM 2654 O O . ARG B 1 96 ? 19.012 12.787 91.656 1.00 17.88 96 ARG B O 1
ATOM 2662 N N . ALA B 1 97 ? 20.156 12.287 89.785 1.00 17.95 97 ALA B N 1
ATOM 2663 C CA . ALA B 1 97 ? 19.592 13.392 89.018 1.00 17.47 97 ALA B CA 1
ATOM 2664 C C . ALA B 1 97 ? 18.114 13.205 88.704 1.00 18.26 97 ALA B C 1
ATOM 2665 O O . ALA B 1 97 ? 17.706 12.167 88.191 1.00 17.80 97 ALA B O 1
ATOM 2667 N N . ALA B 1 98 ? 17.320 14.225 89.007 1.00 18.38 98 ALA B N 1
ATOM 2668 C CA . ALA B 1 98 ? 15.888 14.198 88.740 1.00 18.80 98 ALA B CA 1
ATOM 2669 C C . ALA B 1 98 ? 15.294 15.588 88.953 1.00 20.40 98 ALA B C 1
ATOM 2670 O O . ALA B 1 98 ? 16.002 16.526 89.327 1.00 20.38 98 ALA B O 1
ATOM 2672 N N . GLY B 1 99 ? 13.995 15.718 88.697 1.00 20.47 99 GLY B N 1
ATOM 2673 C CA . GLY B 1 99 ? 13.316 16.989 88.885 1.00 21.53 99 GLY B CA 1
ATOM 2674 C C . GLY B 1 99 ? 13.943 18.212 88.234 1.00 23.27 99 GLY B C 1
ATOM 2675 O O . GLY B 1 99 ? 14.328 18.177 87.065 1.00 24.68 99 GLY B O 1
ATOM 2676 N N . SER B 1 100 ? 14.051 19.297 88.998 1.00 22.96 100 SER B N 1
ATOM 2677 C CA . SER B 1 100 ? 14.608 20.545 88.482 1.00 23.82 100 SER B CA 1
ATOM 2678 C C . SER B 1 100 ? 16.086 20.476 88.096 1.00 23.19 100 SER B C 1
ATOM 2679 O O . SER B 1 100 ? 16.564 21.319 87.333 1.00 23.73 100 SER B O 1
ATOM 2682 N N . LEU B 1 101 ? 16.821 19.500 88.624 1.00 21.00 101 LEU B N 1
ATOM 2683 C CA . LEU B 1 101 ? 18.231 19.385 88.256 1.00 19.87 101 LEU B CA 1
ATOM 2684 C C . LEU B 1 101 ? 18.309 18.991 86.782 1.00 19.74 101 LEU B C 1
ATOM 2685 O O . LEU B 1 101 ? 19.073 19.573 86.014 1.00 19.54 101 LEU B O 1
ATOM 2690 N N . VAL B 1 102 ? 17.507 18.001 86.396 1.00 20.81 102 VAL B N 1
ATOM 2691 C CA . VAL B 1 102 ? 17.462 17.522 85.015 1.00 21.26 102 VAL B CA 1
ATOM 2692 C C . VAL B 1 102 ? 17.022 18.640 84.072 1.00 24.37 102 VAL B C 1
ATOM 2693 O O . VAL B 1 102 ? 17.582 18.810 82.988 1.00 24.58 102 VAL B O 1
ATOM 2697 N N . LYS B 1 103 ? 16.015 19.397 84.494 1.00 25.79 103 LYS B N 1
ATOM 2698 C CA . LYS B 1 103 ? 15.495 20.504 83.696 1.00 28.60 103 LYS B CA 1
ATOM 2699 C C . LYS B 1 103 ? 16.527 21.625 83.554 1.00 28.42 103 LYS B C 1
ATOM 2700 O O . LYS B 1 103 ? 16.751 22.152 82.466 1.00 27.50 103 LYS B O 1
ATOM 2706 N N . ARG B 1 104 ? 17.146 21.972 84.675 1.00 28.16 104 ARG B N 1
ATOM 2707 C CA . ARG B 1 104 ? 18.129 23.049 84.753 1.00 29.09 104 ARG B CA 1
ATOM 2708 C C . ARG B 1 104 ? 19.452 22.784 84.027 1.00 28.30 104 ARG B C 1
ATOM 2709 O O . ARG B 1 104 ? 19.895 23.608 83.222 1.00 27.72 104 ARG B O 1
ATOM 2717 N N . LEU B 1 105 ? 20.079 21.643 84.305 1.00 26.92 105 LEU B N 1
ATOM 2718 C CA . LEU B 1 105 ? 21.362 21.307 83.684 1.00 27.41 105 LEU B CA 1
ATOM 2719 C C . LEU B 1 105 ? 21.274 20.442 82.434 1.00 28.16 105 LEU B C 1
ATOM 2720 O O . LEU B 1 105 ? 22.274 20.251 81.739 1.00 28.52 105 LEU B O 1
ATOM 2725 N N . GLY B 1 106 ? 20.094 19.903 82.157 1.00 27.36 106 GLY B N 1
ATOM 2726 C CA . GLY B 1 106 ? 19.941 19.066 80.983 1.00 28.79 106 GLY B CA 1
ATOM 2727 C C . GLY B 1 106 ? 20.657 17.737 81.135 1.00 30.69 106 GLY B C 1
ATOM 2728 O O . GLY B 1 106 ? 20.930 17.053 80.148 1.00 32.53 106 GLY B O 1
ATOM 2729 N N . ILE B 1 107 ? 20.969 17.375 82.375 1.00 28.92 107 ILE B N 1
ATOM 2730 C CA . ILE B 1 107 ? 21.643 16.119 82.665 1.00 29.31 107 ILE B CA 1
ATOM 2731 C C . ILE B 1 107 ? 20.632 14.967 82.585 1.00 28.81 107 ILE B C 1
ATOM 2732 O O . ILE B 1 107 ? 19.425 15.180 82.722 1.00 27.65 107 ILE B O 1
ATOM 2737 N N . GLU B 1 108 ? 21.127 13.755 82.353 1.00 27.30 108 GLU B N 1
ATOM 2738 C CA . GLU B 1 108 ? 20.274 12.571 82.244 1.00 28.45 108 GLU B CA 1
ATOM 2739 C C . GLU B 1 108 ? 19.659 12.172 83.587 1.00 26.10 108 GLU B C 1
ATOM 2740 O O . GLU B 1 108 ? 20.366 12.027 84.583 1.00 23.53 108 GLU B O 1
ATOM 2746 N N . GLU B 1 109 ? 18.346 11.975 83.612 1.00 25.41 109 GLU B N 1
ATOM 2747 C CA . GLU B 1 109 ? 17.685 11.580 84.852 1.00 23.79 109 GLU B CA 1
ATOM 2748 C C . GLU B 1 109 ? 18.213 10.226 85.321 1.00 22.32 109 GLU B C 1
ATOM 2749 O O . GLU B 1 109 ? 18.421 9.322 84.518 1.00 20.79 109 GLU B O 1
ATOM 2755 N N . GLY B 1 110 ? 18.451 10.097 86.622 1.00 21.51 110 GLY B N 1
ATOM 2756 C CA . GLY B 1 110 ? 18.930 8.834 87.152 1.00 21.74 110 GLY B CA 1
ATOM 2757 C C . GLY B 1 110 ? 20.421 8.764 87.402 1.00 21.48 110 GLY B C 1
ATOM 2758 O O . GLY B 1 110 ? 20.886 7.872 88.103 1.00 23.32 110 GLY B O 1
ATOM 2759 N N . ILE B 1 111 ? 21.173 9.696 86.827 1.00 22.09 111 ILE B N 1
ATOM 2760 C CA . ILE B 1 111 ? 22.623 9.723 87.013 1.00 22.42 111 ILE B CA 1
ATOM 2761 C C . ILE B 1 111 ? 22.925 9.780 88.503 1.00 21.90 111 ILE B C 1
ATOM 2762 O O . ILE B 1 111 ? 22.327 10.578 89.225 1.00 18.99 111 ILE B O 1
ATOM 2767 N N . GLU B 1 112 ? 23.841 8.936 88.971 1.00 21.33 112 GLU B N 1
ATOM 2768 C CA . GLU B 1 112 ? 24.192 8.949 90.388 1.00 24.08 112 GLU B CA 1
ATOM 2769 C C . GLU B 1 112 ? 25.122 10.129 90.652 1.00 23.22 112 GLU B C 1
ATOM 2770 O O . GLU B 1 112 ? 26.052 10.390 89.885 1.00 22.47 112 GLU B O 1
ATOM 2776 N N . LEU B 1 113 ? 24.853 10.849 91.734 1.00 21.56 113 LEU B N 1
ATOM 2777 C CA . LEU B 1 113 ? 25.635 12.030 92.081 1.00 21.77 113 LEU B CA 1
ATOM 2778 C C . LEU B 1 113 ? 26.547 11.786 93.277 1.00 22.33 113 LEU B C 1
ATOM 2779 O O . LEU B 1 113 ? 26.081 11.609 94.399 1.00 21.25 113 LEU B O 1
ATOM 2784 N N . ASN B 1 114 ? 27.854 11.790 93.026 1.00 22.51 114 ASN B N 1
ATOM 2785 C CA . ASN B 1 114 ? 28.837 11.559 94.077 1.00 23.62 114 ASN B CA 1
ATOM 2786 C C . ASN B 1 114 ? 29.894 12.658 94.133 1.00 22.14 114 ASN B C 1
ATOM 2787 O O . ASN B 1 114 ? 30.651 12.849 93.189 1.00 22.91 114 ASN B O 1
ATOM 2792 N N . PRO B 1 115 ? 29.939 13.412 95.240 1.00 22.11 115 PRO B N 1
ATOM 2793 C CA . PRO B 1 115 ? 29.028 13.233 96.372 1.00 21.35 115 PRO B CA 1
ATOM 2794 C C . PRO B 1 115 ? 27.658 13.817 96.028 1.00 21.52 115 PRO B C 1
ATOM 2795 O O . PRO B 1 115 ? 27.473 14.389 94.952 1.00 20.07 115 PRO B O 1
ATOM 2799 N N . PRO B 1 116 ? 26.676 13.668 96.928 1.00 21.68 116 PRO B N 1
ATOM 2800 C CA . PRO B 1 116 ? 25.349 14.216 96.629 1.00 21.96 116 PRO B CA 1
ATOM 2801 C C . PRO B 1 116 ? 25.360 15.733 96.456 1.00 21.85 116 PRO B C 1
ATOM 2802 O O . PRO B 1 116 ? 26.213 16.423 97.010 1.00 23.04 116 PRO B O 1
ATOM 2806 N N . LEU B 1 117 ? 24.431 16.246 95.658 1.00 19.86 117 LEU B N 1
ATOM 2807 C CA . LEU B 1 117 ? 24.337 17.680 95.443 1.00 21.33 117 LEU B CA 1
ATOM 2808 C C . LEU B 1 117 ? 23.477 18.274 96.548 1.00 21.57 117 LEU B C 1
ATOM 2809 O O . LEU B 1 117 ? 22.651 17.585 97.145 1.00 20.42 117 LEU B O 1
ATOM 2814 N N . PHE B 1 118 ? 23.680 19.556 96.820 1.00 21.03 118 PHE B N 1
ATOM 2815 C CA . PHE B 1 118 ? 22.913 20.244 97.840 1.00 21.30 118 PHE B CA 1
ATOM 2816 C C . PHE B 1 118 ? 22.424 21.561 97.260 1.00 22.03 118 PHE B C 1
ATOM 2817 O O . PHE B 1 118 ? 23.234 22.426 96.925 1.00 23.73 118 PHE B O 1
ATOM 2825 N N . ASP B 1 119 ? 21.107 21.709 97.133 1.00 20.93 119 ASP B N 1
ATOM 2826 C CA . ASP B 1 119 ? 20.511 22.933 96.597 1.00 20.23 119 ASP B CA 1
ATOM 2827 C C . ASP B 1 119 ? 19.788 23.709 97.685 1.00 20.89 119 ASP B C 1
ATOM 2828 O O . ASP B 1 119 ? 19.262 23.120 98.629 1.00 19.68 119 ASP B O 1
ATOM 2833 N N . LEU B 1 120 ? 19.754 25.029 97.528 1.00 19.68 120 LEU B N 1
ATOM 2834 C CA . LEU B 1 120 ? 19.044 25.914 98.445 1.00 20.65 120 LEU B CA 1
ATOM 2835 C C . LEU B 1 120 ? 18.085 26.745 97.598 1.00 21.64 120 LEU B C 1
ATOM 2836 O O . LEU B 1 120 ? 18.506 27.404 96.642 1.00 20.99 120 LEU B O 1
ATOM 2841 N N . PHE B 1 121 ? 16.799 26.693 97.931 1.00 19.67 121 PHE B N 1
ATOM 2842 C CA . PHE B 1 121 ? 15.793 27.466 97.204 1.00 20.08 121 PHE B CA 1
ATOM 2843 C C . PHE B 1 121 ? 15.042 28.368 98.170 1.00 20.07 121 PHE B C 1
ATOM 2844 O O . PHE B 1 121 ? 14.667 27.947 99.266 1.00 19.51 121 PHE B O 1
ATOM 2852 N N . LEU B 1 122 ? 14.837 29.615 97.766 1.00 20.57 122 LEU B N 1
ATOM 2853 C CA . LEU B 1 122 ? 14.103 30.563 98.590 1.00 20.19 122 LEU B CA 1
ATOM 2854 C C . LEU B 1 122 ? 12.634 30.191 98.468 1.00 20.59 122 LEU B C 1
ATOM 2855 O O . LEU B 1 122 ? 12.157 29.903 97.372 1.00 21.85 122 LEU B O 1
ATOM 2860 N N . LYS B 1 123 ? 11.920 30.172 99.586 1.00 24.03 123 LYS B N 1
ATOM 2861 C CA . LYS B 1 123 ? 10.500 29.848 99.545 1.00 26.50 123 LYS B CA 1
ATOM 2862 C C . LYS B 1 123 ? 9.748 31.087 99.083 1.00 28.62 123 LYS B C 1
ATOM 2863 O O . LYS B 1 123 ? 9.595 32.052 99.831 1.00 28.81 123 LYS B O 1
ATOM 2869 N N . ASN B 1 124 ? 9.303 31.057 97.833 1.00 30.78 124 ASN B N 1
ATOM 2870 C CA . ASN B 1 124 ? 8.567 32.166 97.244 1.00 33.21 124 ASN B CA 1
ATOM 2871 C C . ASN B 1 124 ? 7.818 31.640 96.024 1.00 34.47 124 ASN B C 1
ATOM 2872 O O . ASN B 1 124 ? 8.376 31.558 94.928 1.00 33.22 124 ASN B O 1
ATOM 2877 N N . ASP B 1 125 ? 6.558 31.272 96.221 1.00 36.93 125 ASP B N 1
ATOM 2878 C CA . ASP B 1 125 ? 5.739 30.754 95.130 1.00 40.42 125 ASP B CA 1
ATOM 2879 C C . ASP B 1 125 ? 5.642 31.759 93.989 1.00 39.72 125 ASP B C 1
ATOM 2880 O O . ASP B 1 125 ? 5.720 31.389 92.815 1.00 39.79 125 ASP B O 1
ATOM 2885 N N . ALA B 1 126 ? 5.477 33.030 94.338 1.00 40.02 126 ALA B N 1
ATOM 2886 C CA . ALA B 1 126 ? 5.376 34.083 93.336 1.00 41.26 126 ALA B CA 1
ATOM 2887 C C . ALA B 1 126 ? 6.544 34.001 92.355 1.00 41.26 126 ALA B C 1
ATOM 2888 O O . ALA B 1 126 ? 6.350 34.091 91.144 1.00 41.33 126 ALA B O 1
ATOM 2898 N N . HIS B 1 128 ? 8.413 31.363 92.072 1.00 39.22 128 HIS B N 1
ATOM 2899 C CA . HIS B 1 128 ? 8.616 29.942 91.814 1.00 37.18 128 HIS B CA 1
ATOM 2900 C C . HIS B 1 128 ? 9.846 29.359 92.512 1.00 34.88 128 HIS B C 1
ATOM 2901 O O . HIS B 1 128 ? 10.613 28.602 91.916 1.00 31.43 128 HIS B O 1
ATOM 2908 N N . ASP B 1 129 ? 10.014 29.717 93.783 1.00 32.80 129 ASP B N 1
ATOM 2909 C CA . ASP B 1 129 ? 11.126 29.240 94.599 1.00 31.94 129 ASP B CA 1
ATOM 2910 C C . ASP B 1 129 ? 12.466 29.312 93.876 1.00 28.80 129 ASP B C 1
ATOM 2911 O O . ASP B 1 129 ? 13.051 28.292 93.526 1.00 28.73 129 ASP B O 1
ATOM 2916 N N . PRO B 1 130 ? 12.984 30.527 93.670 1.00 26.81 130 PRO B N 1
ATOM 2917 C CA . PRO B 1 130 ? 14.265 30.673 92.978 1.00 26.51 130 PRO B CA 1
ATOM 2918 C C . PRO B 1 130 ? 15.449 30.080 93.742 1.00 25.63 130 PRO B C 1
ATOM 2919 O O . PRO B 1 130 ? 15.474 30.049 94.973 1.00 23.14 130 PRO B O 1
ATOM 2931 N N . VAL B 1 132 ? 19.063 29.882 95.373 1.00 21.63 132 VAL B N 1
ATOM 2932 C CA . VAL B 1 132 ? 19.911 30.851 96.050 1.00 22.25 132 VAL B CA 1
ATOM 2933 C C . VAL B 1 132 ? 21.138 30.120 96.572 1.00 22.45 132 VAL B C 1
ATOM 2934 O O . VAL B 1 132 ? 21.303 28.924 96.341 1.00 23.65 132 VAL B O 1
ATOM 2938 N N . ASN B 1 133 ? 22.010 30.841 97.260 1.00 21.81 133 ASN B N 1
ATOM 2939 C CA . ASN B 1 133 ? 23.197 30.223 97.826 1.00 22.45 133 ASN B CA 1
ATOM 2940 C C . ASN B 1 133 ? 23.492 30.873 99.167 1.00 22.13 133 ASN B C 1
ATOM 2941 O O . ASN B 1 133 ? 22.719 31.709 99.639 1.00 21.10 133 ASN B O 1
ATOM 2946 N N . GLU B 1 134 ? 24.607 30.496 99.781 1.00 22.64 134 GLU B N 1
ATOM 2947 C CA . GLU B 1 134 ? 24.957 31.027 101.089 1.00 23.28 134 GLU B CA 1
ATOM 2948 C C . GLU B 1 134 ? 25.093 32.543 101.169 1.00 23.58 134 GLU B C 1
ATOM 2949 O O . GLU B 1 134 ? 24.733 33.138 102.182 1.00 21.82 134 GLU B O 1
ATOM 2955 N N . SER B 1 135 ? 25.608 33.175 100.116 1.00 23.48 135 SER B N 1
ATOM 2956 C CA . SER B 1 135 ? 25.773 34.625 100.153 1.00 22.99 135 SER B CA 1
ATOM 2957 C C . SER B 1 135 ? 24.423 35.318 100.299 1.00 21.13 135 SER B C 1
ATOM 2958 O O . SER B 1 135 ? 24.319 36.335 100.986 1.00 21.80 135 SER B O 1
ATOM 2961 N N . TYR B 1 136 ? 23.395 34.765 99.658 1.00 21.34 136 TYR B N 1
ATOM 2962 C CA . TYR B 1 136 ? 22.050 35.335 99.730 1.00 21.44 136 TYR B CA 1
ATOM 2963 C C . TYR B 1 136 ? 21.514 35.321 101.160 1.00 22.02 136 TYR B C 1
ATOM 2964 O O . TYR B 1 136 ? 20.887 36.282 101.609 1.00 22.95 136 TYR B O 1
ATOM 2973 N N . CYS B 1 137 ? 21.743 34.218 101.866 1.00 22.28 137 CYS B N 1
ATOM 2974 C CA . CYS B 1 137 ? 21.269 34.085 103.242 1.00 23.21 137 CYS B CA 1
ATOM 2975 C C . CYS B 1 137 ? 21.858 35.163 104.147 1.00 23.77 137 CYS B C 1
ATOM 2976 O O . CYS B 1 137 ? 21.156 35.736 104.980 1.00 24.81 137 CYS B O 1
ATOM 2979 N N . GLU B 1 138 ? 23.148 35.436 103.973 1.00 23.28 138 GLU B N 1
ATOM 2980 C CA . GLU B 1 138 ? 23.838 36.443 104.766 1.00 24.10 138 GLU B CA 1
ATOM 2981 C C . GLU B 1 138 ? 23.365 37.844 104.394 1.00 23.66 138 GLU B C 1
ATOM 2982 O O . GLU B 1 138 ? 22.962 38.625 105.253 1.00 23.84 138 GLU B O 1
ATOM 2988 N N . THR B 1 139 ? 23.410 38.140 103.100 1.00 22.76 139 THR B N 1
ATOM 2989 C CA . THR B 1 139 ? 23.019 39.440 102.576 1.00 21.56 139 THR B CA 1
ATOM 2990 C C . THR B 1 139 ? 21.568 39.815 102.837 1.00 23.20 139 THR B C 1
ATOM 2991 O O . THR B 1 139 ? 21.267 40.978 103.109 1.00 21.58 139 THR B O 1
ATOM 2995 N N . PHE B 1 140 ? 20.663 38.845 102.761 1.00 21.91 140 PHE B N 1
ATOM 2996 C CA . PHE B 1 140 ? 19.259 39.157 102.999 1.00 24.07 140 PHE B CA 1
ATOM 2997 C C . PHE B 1 140 ? 18.764 38.818 104.404 1.00 25.83 140 PHE B C 1
ATOM 2998 O O . PHE B 1 140 ? 17.583 38.988 104.710 1.00 27.87 140 PHE B O 1
ATOM 3006 N N . GLY B 1 141 ? 19.680 38.352 105.252 1.00 25.76 141 GLY B N 1
ATOM 3007 C CA . GLY B 1 141 ? 19.353 38.033 106.635 1.00 26.95 141 GLY B CA 1
ATOM 3008 C C . GLY B 1 141 ? 18.402 36.882 106.905 1.00 26.31 141 GLY B C 1
ATOM 3009 O O . GLY B 1 141 ? 17.786 36.828 107.972 1.00 26.83 141 GLY B O 1
ATOM 3010 N N . TRP B 1 142 ? 18.283 35.954 105.963 1.00 24.87 142 TRP B N 1
ATOM 3011 C CA . TRP B 1 142 ? 17.386 34.823 106.144 1.00 22.95 142 TRP B CA 1
ATOM 3012 C C . TRP B 1 142 ? 17.834 33.883 107.255 1.00 23.22 142 TRP B C 1
ATOM 3013 O O . TRP B 1 142 ? 17.001 33.328 107.972 1.00 23.89 142 TRP B O 1
ATOM 3024 N N . VAL B 1 143 ? 19.144 33.702 107.400 1.00 21.75 143 VAL B N 1
ATOM 3025 C CA . VAL B 1 143 ? 19.680 32.823 108.436 1.00 23.71 143 VAL B CA 1
ATOM 3026 C C . VAL B 1 143 ? 21.176 33.089 108.626 1.00 23.46 143 VAL B C 1
ATOM 3027 O O . VAL B 1 143 ? 21.863 33.465 107.679 1.00 26.47 143 VAL B O 1
ATOM 3031 N N . SER B 1 144 ? 21.678 32.911 109.845 1.00 23.16 144 SER B N 1
ATOM 3032 C CA . SER B 1 144 ? 23.094 33.159 110.121 1.00 23.60 144 SER B CA 1
ATOM 3033 C C . SER B 1 144 ? 23.974 32.079 109.505 1.00 23.36 144 SER B C 1
ATOM 3034 O O . SER B 1 144 ? 23.504 30.985 109.199 1.00 22.96 144 SER B O 1
ATOM 3037 N N . LYS B 1 145 ? 25.253 32.389 109.319 1.00 24.57 145 LYS B N 1
ATOM 3038 C CA . LYS B 1 145 ? 26.181 31.429 108.735 1.00 24.63 145 LYS B CA 1
ATOM 3039 C C . LYS B 1 145 ? 26.288 30.179 109.605 1.00 25.44 145 LYS B C 1
ATOM 3040 O O . LYS B 1 145 ? 26.336 29.061 109.097 1.00 24.43 145 LYS B O 1
ATOM 3046 N N . GLU B 1 146 ? 26.324 30.377 110.918 1.00 25.73 146 GLU B N 1
ATOM 3047 C CA . GLU B 1 146 ? 26.432 29.263 111.854 1.00 28.86 146 GLU B CA 1
ATOM 3048 C C . GLU B 1 146 ? 25.201 28.360 111.791 1.00 26.43 146 GLU B C 1
ATOM 3049 O O . GLU B 1 146 ? 25.314 27.133 111.819 1.00 26.19 146 GLU B O 1
ATOM 3055 N N . ASN B 1 147 ? 24.026 28.972 111.709 1.00 24.96 147 ASN B N 1
ATOM 3056 C CA . ASN B 1 147 ? 22.783 28.213 111.645 1.00 24.40 147 ASN B CA 1
ATOM 3057 C C . ASN B 1 147 ? 22.640 27.490 110.302 1.00 22.89 147 ASN B C 1
ATOM 3058 O O . ASN B 1 147 ? 22.196 26.346 110.251 1.00 23.79 147 ASN B O 1
ATOM 3063 N N . LEU B 1 148 ? 23.036 28.150 109.219 1.00 24.27 148 LEU B N 1
ATOM 3064 C CA . LEU B 1 148 ? 22.957 27.543 107.893 1.00 24.05 148 LEU B CA 1
ATOM 3065 C C . LEU B 1 148 ? 23.860 26.316 107.851 1.00 24.50 148 LEU B C 1
ATOM 3066 O O . LEU B 1 148 ? 23.485 25.267 107.328 1.00 23.97 148 LEU B O 1
ATOM 3071 N N . ALA B 1 149 ? 25.059 26.453 108.404 1.00 23.53 149 ALA B N 1
ATOM 3072 C CA . ALA B 1 149 ? 25.997 25.343 108.432 1.00 24.01 149 ALA B CA 1
ATOM 3073 C C . ALA B 1 149 ? 25.345 24.163 109.149 1.00 22.91 149 ALA B C 1
ATOM 3074 O O . ALA B 1 149 ? 25.462 23.018 108.714 1.00 22.59 149 ALA B O 1
ATOM 3076 N N . ARG B 1 150 ? 24.654 24.456 110.249 1.00 23.19 150 ARG B N 1
ATOM 3077 C CA . ARG B 1 150 ? 23.973 23.432 111.037 1.00 22.97 150 ARG B CA 1
ATOM 3078 C C . ARG B 1 150 ? 22.869 22.761 110.216 1.00 24.01 150 ARG B C 1
ATOM 3079 O O . ARG B 1 150 ? 22.683 21.544 110.269 1.00 23.73 150 ARG B O 1
ATOM 3095 N N . LYS B 1 152 ? 22.693 22.443 106.916 1.00 24.12 152 LYS B N 1
ATOM 3096 C CA . LYS B 1 152 ? 23.295 21.569 105.919 1.00 25.12 152 LYS B CA 1
ATOM 3097 C C . LYS B 1 152 ? 23.794 20.294 106.580 1.00 24.15 152 LYS B C 1
ATOM 3098 O O . LYS B 1 152 ? 23.622 19.201 106.045 1.00 25.77 152 LYS B O 1
ATOM 3104 N N . GLU B 1 153 ? 24.415 20.452 107.745 1.00 24.48 153 GLU B N 1
ATOM 3105 C CA . GLU B 1 153 ? 24.943 19.332 108.510 1.00 24.29 153 GLU B CA 1
ATOM 3106 C C . GLU B 1 153 ? 23.840 18.322 108.814 1.00 23.07 153 GLU B C 1
ATOM 3107 O O . GLU B 1 153 ? 23.997 17.131 108.561 1.00 23.45 153 GLU B O 1
ATOM 3113 N N . LEU B 1 154 ? 22.722 18.804 109.351 1.00 22.14 154 LEU B N 1
ATOM 3114 C CA . LEU B 1 154 ? 21.600 17.935 109.689 1.00 20.17 154 LEU B CA 1
ATOM 3115 C C . LEU B 1 154 ? 20.941 17.305 108.469 1.00 20.87 154 LEU B C 1
ATOM 3116 O O . LEU B 1 154 ? 20.382 16.210 108.553 1.00 21.43 154 LEU B O 1
ATOM 3121 N N . THR B 1 155 ? 21.004 17.989 107.332 1.00 20.74 155 THR B N 1
ATOM 3122 C CA . THR B 1 155 ? 20.396 17.465 106.116 1.00 20.49 155 THR B CA 1
ATOM 3123 C C . THR B 1 155 ? 21.192 16.270 105.606 1.00 21.18 155 THR B C 1
ATOM 3124 O O . THR B 1 155 ? 20.623 15.245 105.226 1.00 18.49 155 THR B O 1
ATOM 3128 N N . TYR B 1 156 ? 22.516 16.405 105.607 1.00 21.89 156 TYR B N 1
ATOM 3129 C CA . TYR B 1 156 ? 23.384 15.323 105.171 1.00 22.88 156 TYR B CA 1
ATOM 3130 C C . TYR B 1 156 ? 23.287 14.149 106.146 1.00 23.30 156 TYR B C 1
ATOM 3131 O O . TYR B 1 156 ? 23.382 12.988 105.742 1.00 25.34 156 TYR B O 1
ATOM 3140 N N . LYS B 1 157 ? 23.098 14.445 107.429 1.00 23.17 157 LYS B N 1
ATOM 3141 C CA . LYS B 1 157 ? 22.968 13.377 108.416 1.00 22.49 157 LYS B CA 1
ATOM 3142 C C . LYS B 1 157 ? 21.657 12.648 108.141 1.00 21.74 157 LYS B C 1
ATOM 3143 O O . LYS B 1 157 ? 21.601 11.420 108.160 1.00 21.40 157 LYS B O 1
ATOM 3149 N N . ALA B 1 158 ? 20.602 13.415 107.883 1.00 19.51 158 ALA B N 1
ATOM 3150 C CA . ALA B 1 158 ? 19.300 12.837 107.582 1.00 20.71 158 ALA B CA 1
ATOM 3151 C C . ALA B 1 158 ? 19.426 11.963 106.331 1.00 20.25 158 ALA B C 1
ATOM 3152 O O . ALA B 1 158 ? 18.809 10.902 106.238 1.00 21.22 158 ALA B O 1
ATOM 3154 N N . ASN B 1 159 ? 20.242 12.407 105.378 1.00 20.79 159 ASN B N 1
ATOM 3155 C CA . ASN B 1 159 ? 20.443 11.662 104.140 1.00 20.60 159 ASN B CA 1
ATOM 3156 C C . ASN B 1 159 ? 21.087 10.308 104.419 1.00 20.75 159 ASN B C 1
ATOM 3157 O O . ASN B 1 159 ? 20.667 9.293 103.869 1.00 20.76 159 ASN B O 1
ATOM 3162 N N . ASP B 1 160 ? 22.107 10.292 105.275 1.00 23.29 160 ASP B N 1
ATOM 3163 C CA . ASP B 1 160 ? 22.784 9.039 105.602 1.00 23.60 160 ASP B CA 1
ATOM 3164 C C . ASP B 1 160 ? 21.815 8.085 106.291 1.00 23.66 160 ASP B C 1
ATOM 3165 O O . ASP B 1 160 ? 21.752 6.899 105.967 1.00 23.41 160 ASP B O 1
ATOM 3170 N N . VAL B 1 161 ? 21.059 8.608 107.251 1.00 22.46 161 VAL B N 1
ATOM 3171 C CA . VAL B 1 161 ? 20.096 7.795 107.983 1.00 21.08 161 VAL B CA 1
ATOM 3172 C C . VAL B 1 161 ? 18.985 7.259 107.086 1.00 20.57 161 VAL B C 1
ATOM 3173 O O . VAL B 1 161 ? 18.672 6.067 107.109 1.00 20.05 161 VAL B O 1
ATOM 3177 N N . LEU B 1 162 ? 18.397 8.139 106.286 1.00 19.75 162 LEU B N 1
ATOM 3178 C CA . LEU B 1 162 ? 17.290 7.740 105.426 1.00 19.54 162 LEU B CA 1
ATOM 3179 C C . LEU B 1 162 ? 17.659 6.895 104.212 1.00 20.79 162 LEU B C 1
ATOM 3180 O O . LEU B 1 162 ? 16.843 6.094 103.748 1.00 21.73 162 LEU B O 1
ATOM 3185 N N . LYS B 1 163 ? 18.869 7.049 103.682 1.00 20.50 163 LYS B N 1
ATOM 3186 C CA . LYS B 1 163 ? 19.240 6.216 102.546 1.00 22.44 163 LYS B CA 1
ATOM 3187 C C . LYS B 1 163 ? 19.261 4.767 103.008 1.00 22.45 163 LYS B C 1
ATOM 3188 O O . LYS B 1 163 ? 18.883 3.867 102.263 1.00 22.21 163 LYS B O 1
ATOM 3194 N N . LYS B 1 164 ? 19.699 4.550 104.244 1.00 23.79 164 LYS B N 1
ATOM 3195 C CA . LYS B 1 164 ? 19.754 3.205 104.810 1.00 26.44 164 LYS B CA 1
ATOM 3196 C C . LYS B 1 164 ? 18.349 2.680 105.074 1.00 25.83 164 LYS B C 1
ATOM 3197 O O . LYS B 1 164 ? 18.032 1.531 104.755 1.00 25.96 164 LYS B O 1
ATOM 3203 N N . LEU B 1 165 ? 17.508 3.527 105.656 1.00 24.51 165 LEU B N 1
ATOM 3204 C CA . LEU B 1 165 ? 16.140 3.142 105.962 1.00 23.48 165 LEU B CA 1
ATOM 3205 C C . LEU B 1 165 ? 15.394 2.749 104.689 1.00 23.85 165 LEU B C 1
ATOM 3206 O O . LEU B 1 165 ? 14.752 1.699 104.638 1.00 22.95 165 LEU B O 1
ATOM 3211 N N . PHE B 1 166 ? 15.477 3.586 103.657 1.00 20.78 166 PHE B N 1
ATOM 3212 C CA . PHE B 1 166 ? 14.793 3.281 102.412 1.00 19.36 166 PHE B CA 1
ATOM 3213 C C . PHE B 1 166 ? 15.398 2.097 101.670 1.00 18.67 166 PHE B C 1
ATOM 3214 O O . PHE B 1 166 ? 14.679 1.331 101.035 1.00 17.53 166 PHE B O 1
ATOM 3222 N N . ASP B 1 167 ? 16.714 1.938 101.751 1.00 19.31 167 ASP B N 1
ATOM 3223 C CA . ASP B 1 167 ? 17.354 0.812 101.087 1.00 22.24 167 ASP B CA 1
ATOM 3224 C C . ASP B 1 167 ? 16.825 -0.496 101.685 1.00 23.35 167 ASP B C 1
ATOM 3225 O O . ASP B 1 167 ? 16.491 -1.426 100.955 1.00 23.27 167 ASP B O 1
ATOM 3230 N N . ASP B 1 168 ? 16.743 -0.560 103.012 1.00 23.85 168 ASP B N 1
ATOM 3231 C CA . ASP B 1 168 ? 16.232 -1.755 103.684 1.00 25.61 168 ASP B CA 1
ATOM 3232 C C . ASP B 1 168 ? 14.811 -2.042 103.212 1.00 25.02 168 ASP B C 1
ATOM 3233 O O . ASP B 1 168 ? 14.350 -3.181 103.251 1.00 25.58 168 ASP B O 1
ATOM 3238 N N . ALA B 1 169 ? 14.119 -0.996 102.771 1.00 24.41 169 ALA B N 1
ATOM 3239 C CA . ALA B 1 169 ? 12.747 -1.125 102.295 1.00 23.76 169 ALA B CA 1
ATOM 3240 C C . ALA B 1 169 ? 12.685 -1.354 100.787 1.00 23.97 169 ALA B C 1
ATOM 3241 O O . ALA B 1 169 ? 11.607 -1.298 100.188 1.00 23.97 169 ALA B O 1
ATOM 3243 N N . GLY B 1 170 ? 13.841 -1.608 100.178 1.00 22.09 170 GLY B N 1
ATOM 3244 C CA . GLY B 1 170 ? 13.883 -1.846 98.743 1.00 21.32 170 GLY B CA 1
ATOM 3245 C C . GLY B 1 170 ? 13.585 -0.598 97.931 1.00 20.80 170 GLY B C 1
ATOM 3246 O O . GLY B 1 170 ? 13.014 -0.667 96.838 1.00 20.29 170 GLY B O 1
ATOM 3247 N N . LEU B 1 171 ? 13.992 0.547 98.464 1.00 19.56 171 LEU B N 1
ATOM 3248 C CA . LEU B 1 171 ? 13.754 1.821 97.809 1.00 19.84 171 LEU B CA 1
ATOM 3249 C C . LEU B 1 171 ? 15.021 2.647 97.668 1.00 19.83 171 LEU B C 1
ATOM 3250 O O . LEU B 1 171 ? 15.949 2.538 98.471 1.00 20.62 171 LEU B O 1
ATOM 3255 N N . ILE B 1 172 ? 15.037 3.487 96.643 1.00 19.06 172 ILE B N 1
ATOM 3256 C CA . ILE B 1 172 ? 16.164 4.376 96.385 1.00 17.87 172 ILE B CA 1
ATOM 3257 C C . ILE B 1 172 ? 15.721 5.782 96.772 1.00 17.67 172 ILE B C 1
ATOM 3258 O O . ILE B 1 172 ? 14.702 6.271 96.280 1.00 17.97 172 ILE B O 1
ATOM 3263 N N . LEU B 1 173 ? 16.465 6.413 97.675 1.00 17.05 173 LEU B N 1
ATOM 3264 C CA . LEU B 1 173 ? 16.168 7.778 98.082 1.00 18.59 173 LEU B CA 1
ATOM 3265 C C . LEU B 1 173 ? 16.877 8.639 97.047 1.00 17.54 173 LEU B C 1
ATOM 3266 O O . LEU B 1 173 ? 18.074 8.902 97.163 1.00 19.76 173 LEU B O 1
ATOM 3271 N N . VAL B 1 174 ? 16.140 9.049 96.021 1.00 18.39 174 VAL B N 1
ATOM 3272 C CA . VAL B 1 174 ? 16.703 9.858 94.943 1.00 16.23 174 VAL B CA 1
ATOM 3273 C C . VAL B 1 174 ? 17.074 11.263 95.409 1.00 17.38 174 VAL B C 1
ATOM 3274 O O . VAL B 1 174 ? 18.176 11.749 95.144 1.00 16.32 174 VAL B O 1
ATOM 3278 N N . ASP B 1 175 ? 16.140 11.918 96.087 1.00 16.35 175 ASP B N 1
ATOM 3279 C CA . ASP B 1 175 ? 16.370 13.247 96.636 1.00 17.52 175 ASP B CA 1
ATOM 3280 C C . ASP B 1 175 ? 15.244 13.575 97.610 1.00 19.06 175 ASP B C 1
ATOM 3281 O O . ASP B 1 175 ? 14.249 12.845 97.690 1.00 16.41 175 ASP B O 1
ATOM 3286 N N . PHE B 1 176 ? 15.405 14.658 98.364 1.00 18.69 176 PHE B N 1
ATOM 3287 C CA . PHE B 1 176 ? 14.375 15.073 99.306 1.00 19.54 176 PHE B CA 1
ATOM 3288 C C . PHE B 1 176 ? 14.616 16.508 99.742 1.00 18.97 176 PHE B C 1
ATOM 3289 O O . PHE B 1 176 ? 15.731 17.020 99.625 1.00 19.84 176 PHE B O 1
ATOM 3297 N N . LYS B 1 177 ? 13.562 17.155 100.227 1.00 16.45 177 LYS B N 1
ATOM 3298 C CA . LYS B 1 177 ? 13.649 18.533 100.689 1.00 18.40 177 LYS B CA 1
ATOM 3299 C C . LYS B 1 177 ? 13.293 18.637 102.168 1.00 18.18 177 LYS B C 1
ATOM 3300 O O . LYS B 1 177 ? 12.393 17.947 102.658 1.00 18.39 177 LYS B O 1
ATOM 3306 N N . LEU B 1 178 ? 14.014 19.502 102.871 1.00 17.50 178 LEU B N 1
ATOM 3307 C CA . LEU B 1 178 ? 13.789 19.734 104.288 1.00 18.01 178 LEU B CA 1
ATOM 3308 C C . LEU B 1 178 ? 13.691 21.229 104.557 1.00 18.54 178 LEU B C 1
ATOM 3309 O O . LEU B 1 178 ? 14.220 22.047 103.797 1.00 17.31 178 LEU B O 1
ATOM 3314 N N . GLU B 1 179 ? 13.010 21.582 105.639 1.00 17.55 179 GLU B N 1
ATOM 3315 C CA . GLU B 1 179 ? 12.885 22.977 106.045 1.00 18.79 179 GLU B CA 1
ATOM 3316 C C . GLU B 1 179 ? 13.200 23.005 107.536 1.00 18.31 179 GLU B C 1
ATOM 3317 O O . GLU B 1 179 ? 12.732 22.144 108.291 1.00 18.45 179 GLU B O 1
ATOM 3323 N N . PHE B 1 180 ? 14.017 23.964 107.956 1.00 18.54 180 PHE B N 1
ATOM 3324 C CA . PHE B 1 180 ? 14.376 24.081 109.366 1.00 18.51 180 PHE B CA 1
ATOM 3325 C C . PHE B 1 180 ? 13.886 25.403 109.929 1.00 19.64 180 PHE B C 1
ATOM 3326 O O . PHE B 1 180 ? 13.565 26.326 109.187 1.00 18.86 180 PHE B O 1
ATOM 3334 N N . GLY B 1 181 ? 13.846 25.484 111.253 1.00 19.82 181 GLY B N 1
ATOM 3335 C CA . GLY B 1 181 ? 13.407 26.694 111.914 1.00 20.95 181 GLY B CA 1
ATOM 3336 C C . GLY B 1 181 ? 14.131 26.824 113.238 1.00 22.90 181 GLY B C 1
ATOM 3337 O O . GLY B 1 181 ? 14.777 25.881 113.698 1.00 23.08 181 GLY B O 1
ATOM 3338 N N . LEU B 1 182 ? 14.032 27.994 113.853 1.00 23.40 182 LEU B N 1
ATOM 3339 C CA . LEU B 1 182 ? 14.688 28.219 115.130 1.00 24.34 182 LEU B CA 1
ATOM 3340 C C . LEU B 1 182 ? 13.716 28.039 116.283 1.00 24.69 182 LEU B C 1
ATOM 3341 O O . LEU B 1 182 ? 12.577 28.508 116.232 1.00 22.03 182 LEU B O 1
ATOM 3346 N N . TYR B 1 183 ? 14.169 27.326 117.309 1.00 26.26 183 TYR B N 1
ATOM 3347 C CA . TYR B 1 183 ? 13.375 27.104 118.508 1.00 27.51 183 TYR B CA 1
ATOM 3348 C C . TYR B 1 183 ? 14.258 27.536 119.660 1.00 28.74 183 TYR B C 1
ATOM 3349 O O . TYR B 1 183 ? 15.231 26.862 119.988 1.00 28.49 183 TYR B O 1
ATOM 3358 N N . LYS B 1 184 ? 13.925 28.673 120.258 1.00 31.06 184 LYS B N 1
ATOM 3359 C CA . LYS B 1 184 ? 14.704 29.208 121.362 1.00 33.54 184 LYS B CA 1
ATOM 3360 C C . LYS B 1 184 ? 16.177 29.316 120.967 1.00 34.31 184 LYS B C 1
ATOM 3361 O O . LYS B 1 184 ? 17.075 28.940 121.724 1.00 34.16 184 LYS B O 1
ATOM 3367 N N . GLY B 1 185 ? 16.408 29.822 119.758 1.00 34.51 185 GLY B N 1
ATOM 3368 C CA . GLY B 1 185 ? 17.762 30.008 119.267 1.00 33.93 185 GLY B CA 1
ATOM 3369 C C . GLY B 1 185 ? 18.476 28.813 118.660 1.00 33.04 185 GLY B C 1
ATOM 3370 O O . GLY B 1 185 ? 19.583 28.966 118.145 1.00 36.02 185 GLY B O 1
ATOM 3371 N N . GLU B 1 186 ? 17.869 27.632 118.709 1.00 31.71 186 GLU B N 1
ATOM 3372 C CA . GLU B 1 186 ? 18.505 26.441 118.151 1.00 30.64 186 GLU B CA 1
ATOM 3373 C C . GLU B 1 186 ? 17.834 25.940 116.873 1.00 27.76 186 GLU B C 1
ATOM 3374 O O . GLU B 1 186 ? 16.611 25.999 116.734 1.00 27.12 186 GLU B O 1
ATOM 3380 N N . VAL B 1 187 ? 18.651 25.442 115.946 1.00 24.80 187 VAL B N 1
ATOM 3381 C CA . VAL B 1 187 ? 18.168 24.921 114.669 1.00 22.77 187 VAL B CA 1
ATOM 3382 C C . VAL B 1 187 ? 17.386 23.626 114.866 1.00 22.02 187 VAL B C 1
ATOM 3383 O O . VAL B 1 187 ? 17.912 22.647 115.396 1.00 21.29 187 VAL B O 1
ATOM 3387 N N . VAL B 1 188 ? 16.134 23.624 114.424 1.00 20.67 188 VAL B N 1
ATOM 3388 C CA . VAL B 1 188 ? 15.277 22.454 114.559 1.00 19.89 188 VAL B CA 1
ATOM 3389 C C . VAL B 1 188 ? 14.602 22.087 113.240 1.00 19.26 188 VAL B C 1
ATOM 3390 O O . VAL B 1 188 ? 14.154 22.964 112.502 1.00 19.48 188 VAL B O 1
ATOM 3394 N N . LEU B 1 189 ? 14.536 20.791 112.947 1.00 19.35 189 LEU B N 1
ATOM 3395 C CA . LEU B 1 189 ? 13.894 20.320 111.725 1.00 19.47 189 LEU B CA 1
ATOM 3396 C C . LEU B 1 189 ? 12.387 20.475 111.862 1.00 19.96 189 LEU B C 1
ATOM 3397 O O . LEU B 1 189 ? 11.800 20.037 112.848 1.00 20.44 189 LEU B O 1
ATOM 3402 N N . GLY B 1 190 ? 11.761 21.095 110.872 1.00 20.38 190 GLY B N 1
ATOM 3403 C CA . GLY B 1 190 ? 10.325 21.282 110.920 1.00 20.72 190 GLY B CA 1
ATOM 3404 C C . GLY B 1 190 ? 9.652 20.795 109.655 1.00 21.59 190 GLY B C 1
ATOM 3405 O O . GLY B 1 190 ? 10.170 19.920 108.955 1.00 20.28 190 GLY B O 1
ATOM 3406 N N . ASP B 1 191 ? 8.489 21.369 109.367 1.00 21.56 191 ASP B N 1
ATOM 3407 C CA . ASP B 1 191 ? 7.722 21.029 108.179 1.00 20.51 191 ASP B CA 1
ATOM 3408 C C . ASP B 1 191 ? 7.412 19.535 108.078 1.00 21.80 191 ASP B C 1
ATOM 3409 O O . ASP B 1 191 ? 6.834 18.953 109.000 1.00 22.03 191 ASP B O 1
ATOM 3414 N N . GLU B 1 192 ? 7.794 18.906 106.971 1.00 20.92 192 GLU B N 1
ATOM 3415 C CA . GLU B 1 192 ? 7.493 17.493 106.798 1.00 21.84 192 GLU B CA 1
ATOM 3416 C C . GLU B 1 192 ? 8.446 16.767 105.862 1.00 22.36 192 GLU B C 1
ATOM 3417 O O . GLU B 1 192 ? 9.172 17.384 105.083 1.00 23.39 192 GLU B O 1
ATOM 3423 N N . PHE B 1 193 ? 8.438 15.443 105.968 1.00 20.66 193 PHE B N 1
ATOM 3424 C CA . PHE B 1 193 ? 9.197 14.590 105.075 1.00 20.29 193 PHE B CA 1
ATOM 3425 C C . PHE B 1 193 ? 8.169 13.565 104.632 1.00 20.27 193 PHE B C 1
ATOM 3426 O O . PHE B 1 193 ? 7.625 12.821 105.452 1.00 20.45 193 PHE B O 1
ATOM 3434 N N . SER B 1 194 ? 7.889 13.548 103.335 1.00 20.77 194 SER B N 1
ATOM 3435 C CA . SER B 1 194 ? 6.914 12.629 102.761 1.00 20.83 194 SER B CA 1
ATOM 3436 C C . SER B 1 194 ? 7.188 12.507 101.263 1.00 21.36 194 SER B C 1
ATOM 3437 O O . SER B 1 194 ? 8.087 13.162 100.737 1.00 21.34 194 SER B O 1
ATOM 3440 N N . PRO B 1 195 ? 6.411 11.667 100.557 1.00 21.78 195 PRO B N 1
ATOM 3441 C CA . PRO B 1 195 ? 6.602 11.494 99.114 1.00 21.20 195 PRO B CA 1
ATOM 3442 C C . PRO B 1 195 ? 6.337 12.775 98.321 1.00 22.01 195 PRO B C 1
ATOM 3443 O O . PRO B 1 195 ? 6.655 12.860 97.131 1.00 21.80 195 PRO B O 1
ATOM 3447 N N . ASP B 1 196 ? 5.747 13.766 98.984 1.00 22.30 196 ASP B N 1
ATOM 3448 C CA . ASP B 1 196 ? 5.450 15.047 98.351 1.00 22.10 196 ASP B CA 1
ATOM 3449 C C . ASP B 1 196 ? 6.740 15.773 97.992 1.00 22.14 196 ASP B C 1
ATOM 3450 O O . ASP B 1 196 ? 6.868 16.310 96.895 1.00 21.09 196 ASP B O 1
ATOM 3455 N N . GLY B 1 197 ? 7.687 15.787 98.928 1.00 21.88 197 GLY B N 1
ATOM 3456 C CA . GLY B 1 197 ? 8.941 16.486 98.705 1.00 22.83 197 GLY B CA 1
ATOM 3457 C C . GLY B 1 197 ? 10.185 15.623 98.654 1.00 24.22 197 GLY B C 1
ATOM 3458 O O . GLY B 1 197 ? 11.299 16.114 98.824 1.00 25.86 197 GLY B O 1
ATOM 3459 N N . SER B 1 198 ? 10.008 14.331 98.434 1.00 22.19 198 SER B N 1
ATOM 3460 C CA . SER B 1 198 ? 11.150 13.440 98.340 1.00 22.89 198 SER B CA 1
ATOM 3461 C C . SER B 1 198 ? 10.883 12.492 97.180 1.00 23.54 198 SER B C 1
ATOM 3462 O O . SER B 1 198 ? 9.735 12.131 96.920 1.00 23.40 198 SER B O 1
ATOM 3465 N N . ARG B 1 199 ? 11.931 12.120 96.454 1.00 21.56 199 ARG B N 1
ATOM 3466 C CA . ARG B 1 199 ? 11.758 11.197 95.346 1.00 19.61 199 ARG B CA 1
ATOM 3467 C C . ARG B 1 199 ? 12.208 9.816 95.790 1.00 19.89 199 ARG B C 1
ATOM 3468 O O . ARG B 1 199 ? 13.280 9.654 96.372 1.00 19.31 199 ARG B O 1
ATOM 3476 N N . LEU B 1 200 ? 11.365 8.826 95.524 1.00 20.21 200 LEU B N 1
ATOM 3477 C CA . LEU B 1 200 ? 11.636 7.454 95.924 1.00 19.44 200 LEU B CA 1
ATOM 3478 C C . LEU B 1 200 ? 11.369 6.499 94.767 1.00 20.03 200 LEU B C 1
ATOM 3479 O O . LEU B 1 200 ? 10.265 6.464 94.227 1.00 17.87 200 LEU B O 1
ATOM 3484 N N . TRP B 1 201 ? 12.380 5.724 94.393 1.00 18.80 201 TRP B N 1
ATOM 3485 C CA . TRP B 1 201 ? 12.237 4.773 93.299 1.00 19.66 201 TRP B CA 1
ATOM 3486 C C . TRP B 1 201 ? 12.383 3.347 93.801 1.00 20.98 201 TRP B C 1
ATOM 3487 O O . TRP B 1 201 ? 13.164 3.088 94.716 1.00 21.19 201 TRP B O 1
ATOM 3498 N N . ASP B 1 202 ? 11.642 2.420 93.204 1.00 22.58 202 ASP B N 1
ATOM 3499 C CA . ASP B 1 202 ? 11.771 1.027 93.601 1.00 23.70 202 ASP B CA 1
ATOM 3500 C C . ASP B 1 202 ? 13.170 0.609 93.179 1.00 24.42 202 ASP B C 1
ATOM 3501 O O . ASP B 1 202 ? 13.583 0.840 92.042 1.00 23.47 202 ASP B O 1
ATOM 3506 N N . LYS B 1 203 ? 13.896 0.001 94.105 1.00 24.63 203 LYS B N 1
ATOM 3507 C CA . LYS B 1 203 ? 15.264 -0.421 93.856 1.00 27.96 203 LYS B CA 1
ATOM 3508 C C . LYS B 1 203 ? 15.430 -1.396 92.696 1.00 29.16 203 LYS B C 1
ATOM 3509 O O . LYS B 1 203 ? 16.424 -1.336 91.974 1.00 30.25 203 LYS B O 1
ATOM 3515 N N . GLU B 1 204 ? 14.454 -2.278 92.504 1.00 29.89 204 GLU B N 1
ATOM 3516 C CA . GLU B 1 204 ? 14.540 -3.285 91.450 1.00 31.04 204 GLU B CA 1
ATOM 3517 C C . GLU B 1 204 ? 13.974 -2.889 90.091 1.00 29.80 204 GLU B C 1
ATOM 3518 O O . GLU B 1 204 ? 14.467 -3.337 89.054 1.00 30.79 204 GLU B O 1
ATOM 3524 N N . THR B 1 205 ? 12.948 -2.048 90.084 1.00 26.69 205 THR B N 1
ATOM 3525 C CA . THR B 1 205 ? 12.321 -1.652 88.829 1.00 24.15 205 THR B CA 1
ATOM 3526 C C . THR B 1 205 ? 12.468 -0.170 88.502 1.00 21.82 205 THR B C 1
ATOM 3527 O O . THR B 1 205 ? 12.160 0.255 87.391 1.00 21.54 205 THR B O 1
ATOM 3531 N N . LEU B 1 206 ? 12.922 0.610 89.476 1.00 21.27 206 LEU B N 1
ATOM 3532 C CA . LEU B 1 206 ? 13.092 2.051 89.305 1.00 20.16 206 LEU B CA 1
ATOM 3533 C C . LEU B 1 206 ? 11.742 2.746 89.116 1.00 20.77 206 LEU B C 1
ATOM 3534 O O . LEU B 1 206 ? 11.684 3.904 88.701 1.00 19.15 206 LEU B O 1
ATOM 3539 N N . GLU B 1 207 ? 10.654 2.041 89.416 1.00 19.92 207 GLU B N 1
ATOM 3540 C CA . GLU B 1 207 ? 9.331 2.639 89.286 1.00 21.01 207 GLU B CA 1
ATOM 3541 C C . GLU B 1 207 ? 9.235 3.793 90.278 1.00 21.06 207 GLU B C 1
ATOM 3542 O O . GLU B 1 207 ? 9.568 3.638 91.452 1.00 22.12 207 GLU B O 1
ATOM 3548 N N . LYS B 1 208 ? 8.787 4.949 89.797 1.00 20.87 208 LYS B N 1
ATOM 3549 C CA . LYS B 1 208 ? 8.651 6.135 90.636 1.00 22.63 208 LYS B CA 1
ATOM 3550 C C . LYS B 1 208 ? 7.457 6.003 91.572 1.00 23.25 208 LYS B C 1
ATOM 3551 O O . LYS B 1 208 ? 6.353 5.690 91.143 1.00 23.53 208 LYS B O 1
ATOM 3565 N N . ASP B 1 210 ? 6.495 8.525 94.173 1.00 24.83 210 ASP B N 1
ATOM 3566 C CA . ASP B 1 210 ? 6.423 9.769 94.921 1.00 21.68 210 ASP B CA 1
ATOM 3567 C C . ASP B 1 210 ? 5.571 10.739 94.109 1.00 20.16 210 ASP B C 1
ATOM 3568 O O . ASP B 1 210 ? 4.942 10.345 93.131 1.00 18.92 210 ASP B O 1
ATOM 3573 N N . LYS B 1 211 ? 5.575 12.009 94.496 1.00 19.43 211 LYS B N 1
ATOM 3574 C CA . LYS B 1 211 ? 4.772 13.012 93.807 1.00 20.71 211 LYS B CA 1
ATOM 3575 C C . LYS B 1 211 ? 5.010 13.129 92.300 1.00 18.93 211 LYS B C 1
ATOM 3576 O O . LYS B 1 211 ? 4.169 13.677 91.586 1.00 19.62 211 LYS B O 1
ATOM 3582 N N . ASP B 1 212 ? 6.141 12.633 91.805 1.00 18.06 212 ASP B N 1
ATOM 3583 C CA . ASP B 1 212 ? 6.390 12.692 90.367 1.00 18.90 212 ASP B CA 1
ATOM 3584 C C . ASP B 1 212 ? 5.279 11.961 89.624 1.00 19.80 212 ASP B C 1
ATOM 3585 O O . ASP B 1 212 ? 5.014 12.249 88.459 1.00 19.38 212 ASP B O 1
ATOM 3590 N N . ARG B 1 213 ? 4.628 11.012 90.289 1.00 19.10 213 ARG B N 1
ATOM 3591 C CA . ARG B 1 213 ? 3.549 10.280 89.638 1.00 18.62 213 ARG B CA 1
ATOM 3592 C C . ARG B 1 213 ? 2.422 11.251 89.314 1.00 21.52 213 ARG B C 1
ATOM 3593 O O . ARG B 1 213 ? 1.701 11.081 88.323 1.00 22.30 213 ARG B O 1
ATOM 3601 N N . PHE B 1 214 ? 2.282 12.277 90.149 1.00 20.77 214 PHE B N 1
ATOM 3602 C CA . PHE B 1 214 ? 1.260 13.295 89.954 1.00 21.30 214 PHE B CA 1
ATOM 3603 C C . PHE B 1 214 ? 1.742 14.338 88.953 1.00 21.43 214 PHE B C 1
ATOM 3604 O O . PHE B 1 214 ? 0.995 14.754 88.067 1.00 22.59 214 PHE B O 1
ATOM 3612 N N . ARG B 1 215 ? 2.997 14.759 89.097 1.00 21.30 215 ARG B N 1
ATOM 3613 C CA . ARG B 1 215 ? 3.565 15.761 88.206 1.00 22.89 215 ARG B CA 1
ATOM 3614 C C . ARG B 1 215 ? 3.556 15.277 86.759 1.00 23.69 215 ARG B C 1
ATOM 3615 O O . ARG B 1 215 ? 3.281 16.050 85.846 1.00 24.87 215 ARG B O 1
ATOM 3623 N N . GLN B 1 216 ? 3.850 13.996 86.558 1.00 24.54 216 GLN B N 1
ATOM 3624 C CA . GLN B 1 216 ? 3.885 13.405 85.222 1.00 25.59 216 GLN B CA 1
ATOM 3625 C C . GLN B 1 216 ? 2.588 12.669 84.881 1.00 26.39 216 GLN B C 1
ATOM 3626 O O . GLN B 1 216 ? 2.491 12.011 83.840 1.00 25.63 216 GLN B O 1
ATOM 3632 N N . SER B 1 217 ? 1.601 12.792 85.763 1.00 26.13 217 SER B N 1
ATOM 3633 C CA . SER B 1 217 ? 0.299 12.143 85.607 1.00 28.14 217 SER B CA 1
ATOM 3634 C C . SER B 1 217 ? 0.420 10.689 85.158 1.00 27.54 217 SER B C 1
ATOM 3635 O O . SER B 1 217 ? -0.034 10.312 84.076 1.00 25.43 217 SER B O 1
ATOM 3638 N N . LEU B 1 218 ? 1.034 9.879 86.015 1.00 26.16 218 LEU B N 1
ATOM 3639 C CA . LEU B 1 218 ? 1.239 8.465 85.748 1.00 24.99 218 LEU B CA 1
ATOM 3640 C C . LEU B 1 218 ? 0.161 7.629 86.423 1.00 25.32 218 LEU B C 1
ATOM 3641 O O . LEU B 1 218 ? 0.113 6.415 86.245 1.00 26.07 218 LEU B O 1
ATOM 3646 N N . GLY B 1 219 ? -0.694 8.287 87.204 1.00 25.06 219 GLY B N 1
ATOM 3647 C CA . GLY B 1 219 ? -1.759 7.591 87.905 1.00 24.11 219 GLY B CA 1
ATOM 3648 C C . GLY B 1 219 ? -1.265 6.852 89.137 1.00 24.38 219 GLY B C 1
ATOM 3649 O O . GLY B 1 219 ? -0.057 6.701 89.341 1.00 23.71 219 GLY B O 1
ATOM 3650 N N . GLY B 1 220 ? -2.203 6.397 89.963 1.00 23.53 220 GLY B N 1
ATOM 3651 C CA . GLY B 1 220 ? -1.860 5.659 91.167 1.00 21.42 220 GLY B CA 1
ATOM 3652 C C . GLY B 1 220 ? -0.963 6.388 92.155 1.00 22.64 220 GLY B C 1
ATOM 3653 O O . GLY B 1 220 ? -0.028 5.798 92.699 1.00 20.65 220 GLY B O 1
ATOM 3654 N N . LEU B 1 221 ? -1.249 7.663 92.407 1.00 21.61 221 LEU B N 1
ATOM 3655 C CA . LEU B 1 221 ? -0.434 8.443 93.334 1.00 20.25 221 LEU B CA 1
ATOM 3656 C C . LEU B 1 221 ? -0.458 7.891 94.761 1.00 20.18 221 LEU B C 1
ATOM 3657 O O . LEU B 1 221 ? 0.569 7.460 95.284 1.00 18.03 221 LEU B O 1
ATOM 3662 N N . ILE B 1 222 ? -1.631 7.906 95.385 1.00 20.43 222 ILE B N 1
ATOM 3663 C CA . ILE B 1 222 ? -1.775 7.432 96.762 1.00 21.26 222 ILE B CA 1
ATOM 3664 C C . ILE B 1 222 ? -1.464 5.949 96.917 1.00 19.68 222 ILE B C 1
ATOM 3665 O O . ILE B 1 222 ? -0.966 5.518 97.956 1.00 21.00 222 ILE B O 1
ATOM 3670 N N . GLU B 1 223 ? -1.747 5.169 95.882 1.00 21.57 223 GLU B N 1
ATOM 3671 C CA . GLU B 1 223 ? -1.458 3.741 95.922 1.00 22.11 223 GLU B CA 1
ATOM 3672 C C . GLU B 1 223 ? 0.050 3.572 96.122 1.00 21.59 223 GLU B C 1
ATOM 3673 O O . GLU B 1 223 ? 0.494 2.715 96.888 1.00 19.47 223 GLU B O 1
ATOM 3679 N N . ALA B 1 224 ? 0.833 4.406 95.439 1.00 18.55 224 ALA B N 1
ATOM 3680 C CA . ALA B 1 224 ? 2.288 4.363 95.557 1.00 17.85 224 ALA B CA 1
ATOM 3681 C C . ALA B 1 224 ? 2.719 4.823 96.953 1.00 17.87 224 ALA B C 1
ATOM 3682 O O . ALA B 1 224 ? 3.579 4.209 97.577 1.00 17.97 224 ALA B O 1
ATOM 3684 N N . TYR B 1 225 ? 2.116 5.905 97.441 1.00 18.54 225 TYR B N 1
ATOM 3685 C CA . TYR B 1 225 ? 2.436 6.420 98.770 1.00 19.10 225 TYR B CA 1
ATOM 3686 C C . TYR B 1 225 ? 2.247 5.336 99.830 1.00 20.34 225 TYR B C 1
ATOM 3687 O O . TYR B 1 225 ? 3.125 5.111 100.671 1.00 20.45 225 TYR B O 1
ATOM 3696 N N . GLU B 1 226 ? 1.097 4.669 99.792 1.00 19.70 226 GLU B N 1
ATOM 3697 C CA . GLU B 1 226 ? 0.811 3.624 100.762 1.00 20.83 226 GLU B CA 1
ATOM 3698 C C . GLU B 1 226 ? 1.708 2.410 100.570 1.00 20.75 226 GLU B C 1
ATOM 3699 O O . GLU B 1 226 ? 2.014 1.711 101.529 1.00 21.20 226 GLU B O 1
ATOM 3705 N N . ALA B 1 227 ? 2.134 2.157 99.335 1.00 21.09 227 ALA B N 1
ATOM 3706 C CA . ALA B 1 227 ? 3.015 1.024 99.079 1.00 20.84 227 ALA B CA 1
ATOM 3707 C C . ALA B 1 227 ? 4.318 1.289 99.824 1.00 21.82 227 ALA B C 1
ATOM 3708 O O . ALA B 1 227 ? 4.883 0.393 100.452 1.00 20.88 227 ALA B O 1
ATOM 3710 N N . VAL B 1 228 ? 4.788 2.533 99.759 1.00 21.98 228 VAL B N 1
ATOM 3711 C CA . VAL B 1 228 ? 6.016 2.917 100.446 1.00 20.56 228 VAL B CA 1
ATOM 3712 C C . VAL B 1 228 ? 5.828 2.816 101.961 1.00 19.77 228 VAL B C 1
ATOM 3713 O O . VAL B 1 228 ? 6.719 2.356 102.677 1.00 18.04 228 VAL B O 1
ATOM 3717 N N . ALA B 1 229 ? 4.665 3.244 102.443 1.00 20.22 229 ALA B N 1
ATOM 3718 C CA . ALA B 1 229 ? 4.368 3.181 103.872 1.00 21.03 229 ALA B CA 1
ATOM 3719 C C . ALA B 1 229 ? 4.443 1.733 104.353 1.00 19.77 229 ALA B C 1
ATOM 3720 O O . ALA B 1 229 ? 5.041 1.445 105.391 1.00 21.12 229 ALA B O 1
ATOM 3722 N N . ARG B 1 230 ? 3.843 0.823 103.591 1.00 20.50 230 ARG B N 1
ATOM 3723 C CA . ARG B 1 230 ? 3.849 -0.589 103.956 1.00 22.10 230 ARG B CA 1
ATOM 3724 C C . ARG B 1 230 ? 5.262 -1.159 103.986 1.00 23.36 230 ARG B C 1
ATOM 3725 O O . ARG B 1 230 ? 5.578 -1.987 104.836 1.00 24.09 230 ARG B O 1
ATOM 3733 N N . ARG B 1 231 ? 6.116 -0.721 103.066 1.00 23.94 231 ARG B N 1
ATOM 3734 C CA . ARG B 1 231 ? 7.488 -1.213 103.044 1.00 24.21 231 ARG B CA 1
ATOM 3735 C C . ARG B 1 231 ? 8.269 -0.749 104.264 1.00 24.37 231 ARG B C 1
ATOM 3736 O O . ARG B 1 231 ? 9.137 -1.468 104.763 1.00 23.72 231 ARG B O 1
ATOM 3744 N N . LEU B 1 232 ? 7.963 0.454 104.738 1.00 23.07 232 LEU B N 1
ATOM 3745 C CA . LEU B 1 232 ? 8.640 1.012 105.907 1.00 23.18 232 LEU B CA 1
ATOM 3746 C C . LEU B 1 232 ? 8.041 0.478 107.204 1.00 23.85 232 LEU B C 1
ATOM 3747 O O . LEU B 1 232 ? 8.720 0.409 108.228 1.00 24.22 232 LEU B O 1
ATOM 3752 N N . GLY B 1 233 ? 6.764 0.117 107.156 1.00 23.96 233 GLY B N 1
ATOM 3753 C CA . GLY B 1 233 ? 6.099 -0.385 108.344 1.00 24.58 233 GLY B CA 1
ATOM 3754 C C . GLY B 1 233 ? 5.268 0.689 109.021 1.00 24.75 233 GLY B C 1
ATOM 3755 O O . GLY B 1 233 ? 5.008 0.623 110.221 1.00 26.62 233 GLY B O 1
ATOM 3756 N N . VAL B 1 234 ? 4.850 1.690 108.253 1.00 25.18 234 VAL B N 1
ATOM 3757 C CA . VAL B 1 234 ? 4.034 2.773 108.793 1.00 25.81 234 VAL B CA 1
ATOM 3758 C C . VAL B 1 234 ? 2.569 2.346 108.917 1.00 26.42 234 VAL B C 1
ATOM 3759 O O . VAL B 1 234 ? 1.922 2.030 107.921 1.00 25.41 234 VAL B O 1
ATOM 3763 N N . GLN B 1 235 ? 2.047 2.337 110.138 1.00 27.97 235 GLN B N 1
ATOM 3764 C CA . GLN B 1 235 ? 0.652 1.953 110.342 1.00 30.99 235 GLN B CA 1
ATOM 3765 C C . GLN B 1 235 ? -0.251 3.061 109.818 1.00 31.29 235 GLN B C 1
ATOM 3766 O O . GLN B 1 235 ? -0.093 4.224 110.182 1.00 30.92 235 GLN B O 1
ATOM 3772 N N . LEU B 1 236 ? -1.202 2.704 108.967 1.00 32.31 236 LEU B N 1
ATOM 3773 C CA . LEU B 1 236 ? -2.108 3.698 108.409 1.00 34.06 236 LEU B CA 1
ATOM 3774 C C . LEU B 1 236 ? -3.535 3.455 108.878 1.00 36.50 236 LEU B C 1
ATOM 3775 O O . LEU B 1 236 ? -4.345 4.378 108.923 1.00 37.02 236 LEU B O 1
ATOM 3780 N N . ASP B 1 237 ? -3.830 2.207 109.233 1.00 39.08 237 ASP B N 1
ATOM 3781 C CA . ASP B 1 237 ? -5.163 1.829 109.693 1.00 41.63 237 ASP B CA 1
ATOM 3782 C C . ASP B 1 237 ? -5.167 1.076 111.014 1.00 42.90 237 ASP B C 1
ATOM 3783 O O . ASP B 1 237 ? -6.139 1.252 111.777 1.00 43.62 237 ASP B O 1
#

CATH classification: 3.30.200.20 (+1 more: 3.30.470.20)

Secondary structure (DSSP, 8-state):
---EEEEE-SSEEEEE-SSTTEEEEEE-SEE--TTTT--EE-TT---HHHHHHH--HHHHTT--B--EE-SSSEEEEE-----EEEEEEEE--HHHHHHH-PPTT-EEEEEEEEEEE---------HHHHHHTTSS-HHHHH--HHHHHHHHHHHHHHHHTTEEEEEEEEEEEEETTEEEEES--STTSEEEEETTT----THHHHTT---HHHHHHHHHHHHT----/----EEEE-SSEEEE--SSTTEEEEEE-SEE--TTTT--EE-TT---HHHHHHH--HHHHTT--B--EE-SSSEEEEE-----EEEEEEEE--HHHHHHH-PPTT-EEEEEEEEEEE---------HHHHHHTTSS-HHHHH--HHHHHHHHHHHHHHHHTTEEEEEEEEEEEEETTEEEEES--STTSEEEEETTT----THHHHTT-S-HHHHHHHHHHHHT----